Protein AF-A0A7V6L6W7-F1 (afdb_monomer_lite)

Structure (mmCIF, N/CA/C/O backbone):
data_AF-A0A7V6L6W7-F1
#
_entry.id   AF-A0A7V6L6W7-F1
#
loop_
_atom_site.group_PDB
_atom_site.id
_atom_site.type_symbol
_atom_site.label_atom_id
_atom_site.label_alt_id
_atom_site.label_comp_id
_atom_site.label_asym_id
_atom_site.label_entity_id
_atom_site.label_seq_id
_atom_site.pdbx_PDB_ins_code
_atom_site.Cartn_x
_atom_site.Cartn_y
_atom_site.Cartn_z
_atom_site.occupancy
_atom_site.B_iso_or_equiv
_atom_site.auth_seq_id
_atom_site.auth_comp_id
_atom_site.auth_asym_id
_atom_site.auth_atom_id
_atom_site.pdbx_PDB_model_num
ATOM 1 N N . MET A 1 1 ? -23.347 8.103 -2.217 1.00 61.06 1 MET A N 1
ATOM 2 C CA . MET A 1 1 ? -22.596 8.143 -0.940 1.00 61.06 1 MET A CA 1
ATOM 3 C C . MET A 1 1 ? -22.796 9.518 -0.310 1.00 61.06 1 MET A C 1
ATOM 5 O O . MET A 1 1 ? -22.779 10.493 -1.050 1.00 61.06 1 MET A O 1
ATOM 9 N N . GLY A 1 2 ? -23.038 9.621 1.002 1.00 79.44 2 GLY A N 1
ATOM 10 C CA . GLY A 1 2 ? -23.164 10.925 1.671 1.00 79.44 2 GLY A CA 1
ATOM 11 C C . GLY A 1 2 ? -21.835 11.697 1.695 1.00 79.44 2 GLY A C 1
ATOM 12 O O . GLY A 1 2 ? -20.766 11.086 1.631 1.00 79.44 2 GLY A O 1
ATOM 13 N N . ARG A 1 3 ? -21.881 13.034 1.821 1.00 85.81 3 ARG A N 1
ATOM 14 C CA . ARG A 1 3 ? -20.685 13.909 1.802 1.00 85.81 3 ARG A CA 1
ATOM 15 C C . ARG A 1 3 ? -19.636 13.504 2.844 1.00 85.81 3 ARG A C 1
ATOM 17 O O . ARG A 1 3 ? -18.446 13.467 2.535 1.00 85.81 3 ARG A O 1
ATOM 24 N N . TYR A 1 4 ? -20.062 13.176 4.067 1.00 91.94 4 TYR A N 1
ATOM 25 C CA . TYR A 1 4 ? -19.147 12.710 5.112 1.00 91.94 4 TYR A CA 1
ATOM 26 C C . TYR A 1 4 ? -18.521 11.369 4.753 1.00 91.94 4 TYR A C 1
ATOM 28 O O . TYR A 1 4 ? -17.307 11.222 4.850 1.00 91.94 4 TYR A O 1
ATOM 36 N N . THR A 1 5 ? -19.326 10.424 4.267 1.00 94.69 5 THR A N 1
ATOM 37 C CA . THR A 1 5 ? -18.854 9.098 3.863 1.00 94.69 5 THR A CA 1
ATOM 38 C C . THR A 1 5 ? -17.746 9.185 2.813 1.00 94.69 5 THR A C 1
ATOM 40 O O . THR A 1 5 ? -16.713 8.542 2.972 1.00 94.69 5 THR A O 1
ATOM 43 N N . GLN A 1 6 ? -17.898 10.050 1.805 1.00 93.00 6 GLN A N 1
ATOM 44 C CA . GLN A 1 6 ? -16.863 10.272 0.794 1.00 93.00 6 GLN A CA 1
ATOM 45 C C . GLN A 1 6 ? -15.563 10.816 1.416 1.00 93.00 6 GLN A C 1
ATOM 47 O O . GLN A 1 6 ? -14.489 10.272 1.163 1.00 93.00 6 GLN A O 1
ATOM 52 N N . LYS A 1 7 ? -15.642 11.817 2.308 1.00 93.56 7 LYS A N 1
ATOM 53 C CA . LYS A 1 7 ? -14.461 12.357 3.016 1.00 93.56 7 LYS A CA 1
ATOM 54 C C . LYS A 1 7 ? -13.789 11.315 3.925 1.00 93.56 7 LYS A C 1
ATOM 56 O O . LYS A 1 7 ? -12.570 11.338 4.074 1.00 93.56 7 LYS A O 1
ATOM 61 N N . ILE A 1 8 ? -14.556 10.427 4.565 1.00 96.12 8 ILE A N 1
ATOM 62 C CA . ILE A 1 8 ? -13.997 9.344 5.393 1.00 96.12 8 ILE A CA 1
ATOM 63 C C . ILE A 1 8 ? -13.314 8.289 4.516 1.00 96.12 8 ILE A C 1
ATOM 65 O O . ILE A 1 8 ? -12.216 7.856 4.848 1.00 96.12 8 ILE A O 1
ATOM 69 N N . SER A 1 9 ? -13.911 7.919 3.381 1.00 96.25 9 SER A N 1
ATOM 70 C CA . SER A 1 9 ? -13.376 6.871 2.497 1.00 96.25 9 SER A CA 1
ATOM 71 C C . SER A 1 9 ? -11.958 7.160 1.979 1.00 96.25 9 SER A C 1
ATOM 73 O O . SER A 1 9 ? -11.170 6.237 1.787 1.00 96.25 9 SER A O 1
ATOM 75 N N . LEU A 1 10 ? -11.595 8.439 1.828 1.00 96.00 10 LEU A N 1
ATOM 76 C CA . LEU A 1 10 ? -10.249 8.862 1.425 1.00 96.00 10 LEU A CA 1
ATOM 77 C C . LEU A 1 10 ? -9.189 8.691 2.524 1.00 96.00 10 LEU A C 1
ATOM 79 O O . LEU A 1 10 ? -8.004 8.761 2.228 1.00 96.00 10 LEU A O 1
ATOM 83 N N . ARG A 1 11 ? -9.595 8.483 3.781 1.00 95.81 11 ARG A N 1
ATOM 84 C CA . ARG A 1 11 ? -8.689 8.307 4.929 1.00 95.81 11 ARG A CA 1
ATOM 85 C C . ARG A 1 11 ? -8.533 6.860 5.373 1.00 95.81 11 ARG A C 1
ATOM 87 O O . ARG A 1 11 ? -7.584 6.539 6.078 1.00 95.81 11 ARG A O 1
ATOM 94 N N . LEU A 1 12 ? -9.476 6.004 4.998 1.00 97.75 12 LEU A N 1
ATOM 95 C CA . LEU A 1 12 ? -9.444 4.591 5.343 1.00 97.75 12 LEU A CA 1
ATOM 96 C C . LEU A 1 12 ? -8.644 3.842 4.295 1.00 97.75 12 LEU A C 1
ATOM 98 O O . LEU A 1 12 ? -8.998 3.933 3.128 1.00 97.75 12 LEU A O 1
ATOM 102 N N . ILE A 1 13 ? -7.610 3.110 4.699 1.00 98.00 13 ILE A N 1
ATOM 103 C CA . ILE A 1 13 ? -6.910 2.129 3.867 1.00 98.00 13 ILE A CA 1
ATOM 104 C C . ILE A 1 13 ? -6.559 0.925 4.763 1.00 98.00 13 ILE A C 1
ATOM 106 O O . ILE A 1 13 ? -5.803 1.085 5.726 1.00 98.00 13 ILE A O 1
ATOM 110 N N . PRO A 1 14 ? -7.083 -0.284 4.501 1.00 98.31 14 PRO A N 1
ATOM 111 C CA . PRO A 1 14 ? -7.984 -0.646 3.401 1.00 98.31 14 PRO A CA 1
ATOM 112 C C . PRO A 1 14 ? -9.392 -0.031 3.479 1.00 98.31 14 PRO A C 1
ATOM 114 O O . PRO A 1 14 ? -9.858 0.282 4.579 1.00 98.31 14 PRO A O 1
ATOM 117 N N . LEU A 1 15 ? -10.085 0.110 2.339 1.00 98.31 15 LEU A N 1
ATOM 118 C CA . LEU A 1 15 ? -11.489 0.547 2.303 1.00 98.31 15 LEU A CA 1
ATOM 119 C C . LEU A 1 15 ? -12.426 -0.552 2.833 1.00 98.31 15 LEU A C 1
ATOM 121 O O . LEU A 1 15 ? -12.460 -1.642 2.247 1.00 98.31 15 LEU A O 1
ATOM 125 N N . PRO A 1 16 ? -13.250 -0.266 3.861 1.00 98.19 16 PRO A N 1
ATOM 126 C CA . PRO A 1 16 ? -14.235 -1.224 4.340 1.00 98.19 16 PRO A CA 1
ATOM 127 C C . PRO A 1 16 ? -15.256 -1.612 3.273 1.00 98.19 16 PRO A C 1
ATOM 129 O O . PRO A 1 16 ? -15.645 -0.780 2.449 1.00 98.19 16 PRO A O 1
ATOM 132 N N . LYS A 1 17 ? -15.726 -2.861 3.324 1.00 97.50 17 LYS A N 1
ATOM 133 C CA . LYS A 1 17 ? -16.748 -3.375 2.396 1.00 97.50 17 LYS A CA 1
ATOM 134 C C . LYS A 1 17 ? -18.085 -2.647 2.523 1.00 97.50 17 LYS A C 1
ATOM 136 O O . LYS A 1 17 ? -18.688 -2.301 1.509 1.00 97.50 17 LYS A O 1
ATOM 141 N N . GLU A 1 18 ? -18.512 -2.349 3.747 1.00 96.94 18 GLU A N 1
ATOM 142 C CA . GLU A 1 18 ? -19.666 -1.494 4.015 1.00 96.94 18 GLU A CA 1
ATOM 143 C C . GLU A 1 18 ? -19.240 -0.289 4.850 1.00 96.94 18 GLU A C 1
ATOM 145 O O . GLU A 1 18 ? -18.625 -0.427 5.907 1.00 96.94 18 GLU A O 1
ATOM 150 N N . LEU A 1 19 ? -19.576 0.912 4.379 1.00 97.00 19 LEU A N 1
ATOM 151 C CA . LEU A 1 19 ? -19.228 2.159 5.049 1.00 97.00 19 LEU A CA 1
ATOM 152 C C . LEU A 1 19 ? -20.329 3.196 4.852 1.00 97.00 19 LEU A C 1
ATOM 154 O O . LEU A 1 19 ? -20.631 3.609 3.732 1.00 97.00 19 LEU A O 1
ATOM 158 N N . SER A 1 20 ? -20.848 3.707 5.962 1.00 96.81 20 SER A N 1
ATOM 159 C CA . SER A 1 20 ? -21.596 4.959 5.981 1.00 96.81 20 SER A CA 1
ATOM 160 C C . SER A 1 20 ? -21.194 5.820 7.173 1.00 96.81 20 SER A C 1
ATOM 162 O O . SER A 1 20 ? -20.646 5.350 8.172 1.00 96.81 20 SER A O 1
ATOM 164 N N . CYS A 1 21 ? -21.410 7.123 7.028 1.00 95.56 21 CYS A N 1
ATOM 165 C CA . CYS A 1 21 ? -21.127 8.105 8.061 1.00 95.56 21 CYS A CA 1
ATOM 166 C C . CYS A 1 21 ? -22.182 9.199 7.976 1.00 95.56 21 CYS A C 1
ATOM 168 O O . CYS A 1 21 ? -22.306 9.845 6.930 1.00 95.56 21 CYS A O 1
ATOM 170 N N . ASN A 1 22 ? -22.921 9.375 9.069 1.00 88.56 22 ASN A N 1
ATOM 171 C CA . ASN A 1 22 ? -24.065 10.282 9.115 1.00 88.56 22 ASN A CA 1
ATOM 172 C C . ASN A 1 22 ? -23.696 11.654 9.686 1.00 88.56 22 ASN A C 1
ATOM 174 O O . ASN A 1 22 ? -24.262 12.654 9.258 1.00 88.56 22 ASN A O 1
ATOM 178 N N . ASP A 1 23 ? -22.741 11.703 10.616 1.00 93.62 23 ASP A N 1
ATOM 179 C CA . ASP A 1 23 ? -22.337 12.930 11.306 1.00 93.62 23 ASP A CA 1
ATOM 180 C C . ASP A 1 23 ? -20.890 12.828 11.828 1.00 93.62 23 ASP A C 1
ATOM 182 O O . ASP A 1 23 ? -20.288 11.750 11.819 1.00 93.62 23 ASP A O 1
ATOM 186 N N . ILE A 1 24 ? -20.324 13.945 12.287 1.00 95.00 24 ILE A N 1
ATOM 187 C CA . ILE A 1 24 ? -18.993 14.045 12.891 1.00 95.00 24 ILE A CA 1
ATOM 188 C C . ILE A 1 24 ? -19.096 14.772 14.233 1.00 95.00 24 ILE A C 1
ATOM 190 O O . ILE A 1 24 ? -19.501 15.931 14.303 1.00 95.00 24 ILE A O 1
ATOM 194 N N . LYS A 1 25 ? -18.632 14.124 15.303 1.00 95.12 25 LYS A N 1
ATOM 195 C CA . LYS A 1 25 ? -18.556 14.712 16.639 1.00 95.12 25 LYS A CA 1
ATOM 196 C C . LYS A 1 25 ? -17.181 15.326 16.892 1.00 95.12 25 LYS A C 1
ATOM 198 O O . LYS A 1 25 ? -16.164 14.659 16.725 1.00 95.12 25 LYS A O 1
ATOM 203 N N . LYS A 1 26 ? -17.152 16.579 17.350 1.00 95.94 26 LYS A N 1
ATOM 204 C CA . LYS A 1 26 ? -15.933 17.230 17.849 1.00 95.94 26 LYS A CA 1
ATOM 205 C C . LYS A 1 26 ? -15.738 16.930 19.331 1.00 95.94 26 LYS A C 1
ATOM 207 O O . LYS A 1 26 ? -16.655 17.182 20.110 1.00 95.94 26 LYS A O 1
ATOM 212 N N . VAL A 1 27 ? -14.572 16.410 19.709 1.00 95.44 27 VAL A N 1
ATOM 213 C CA . VAL A 1 27 ? -14.253 16.038 21.099 1.00 95.44 27 VAL A CA 1
ATOM 214 C C . VAL A 1 27 ? -12.803 16.388 21.429 1.00 95.44 27 VAL A C 1
ATOM 216 O O . VAL A 1 27 ? -11.918 16.212 20.594 1.00 95.44 27 VAL A O 1
ATOM 219 N N . ALA A 1 28 ? -12.546 16.892 22.635 1.00 94.12 28 ALA A N 1
ATOM 220 C CA . ALA A 1 28 ? -11.193 17.208 23.080 1.00 94.12 28 ALA A CA 1
ATOM 221 C C . ALA A 1 28 ? -10.409 15.940 23.458 1.00 94.12 28 ALA A C 1
ATOM 223 O O . ALA A 1 28 ? -10.980 14.905 23.810 1.00 94.12 28 ALA A O 1
ATOM 224 N N . PHE A 1 29 ? -9.079 16.030 23.429 1.00 90.81 29 PHE A N 1
ATOM 225 C CA . PHE A 1 29 ? -8.237 15.009 24.053 1.00 90.81 29 PHE A CA 1
ATOM 226 C C . PHE A 1 29 ? -8.548 14.906 25.551 1.00 90.81 29 PHE A C 1
ATOM 228 O O . PHE A 1 29 ? -8.768 15.926 26.200 1.00 90.81 29 PHE A O 1
ATOM 235 N N . ASN A 1 30 ? -8.567 13.684 26.092 1.00 91.25 30 ASN A N 1
ATOM 236 C CA . ASN A 1 30 ? -9.002 13.391 27.465 1.00 91.25 30 ASN A CA 1
ATOM 237 C C . ASN A 1 30 ? -10.464 13.766 27.794 1.00 91.25 30 ASN A C 1
ATOM 239 O O . ASN A 1 30 ? -10.842 13.719 28.959 1.00 91.25 30 ASN A O 1
ATOM 243 N N . ASP A 1 31 ? -11.317 14.055 26.809 1.00 95.12 31 ASP A N 1
ATOM 244 C CA . ASP A 1 31 ? -12.773 14.197 27.004 1.00 95.12 31 ASP A CA 1
ATOM 245 C C . ASP A 1 31 ? -13.550 12.990 26.439 1.00 95.12 31 ASP A C 1
ATOM 247 O O . ASP A 1 31 ? -14.717 13.056 26.054 1.00 95.12 31 ASP A O 1
ATOM 251 N N . ILE A 1 32 ? -12.868 11.845 26.366 1.00 96.25 32 ILE A N 1
ATOM 252 C CA . ILE A 1 32 ? -13.395 10.586 25.843 1.00 96.25 32 ILE A CA 1
ATOM 253 C C . ILE A 1 32 ? -13.272 9.527 26.927 1.00 96.25 32 ILE A C 1
ATOM 255 O O . ILE A 1 32 ? -12.219 9.379 27.549 1.00 96.25 32 ILE A O 1
ATOM 259 N N . ARG A 1 33 ? -14.345 8.768 27.130 1.00 97.25 33 ARG A N 1
ATOM 260 C CA . ARG A 1 33 ? -14.361 7.576 27.972 1.00 97.25 33 ARG A CA 1
ATOM 261 C C . ARG A 1 33 ? -14.253 6.328 27.103 1.00 97.25 33 ARG A C 1
ATOM 263 O O . ARG A 1 33 ? -15.041 6.153 26.172 1.00 97.25 33 ARG A O 1
ATOM 270 N N . ILE A 1 34 ? -13.298 5.459 27.422 1.00 97.06 34 ILE A N 1
ATOM 271 C CA . ILE A 1 34 ? -13.113 4.175 26.741 1.00 97.06 34 ILE A CA 1
ATOM 272 C C . ILE A 1 34 ? -13.586 3.051 27.660 1.00 97.06 34 ILE A C 1
ATOM 274 O O . ILE A 1 34 ? -12.943 2.757 28.670 1.00 97.06 34 ILE A O 1
ATOM 278 N N . ASP A 1 35 ? -14.688 2.402 27.288 1.00 95.44 35 ASP A N 1
ATOM 279 C CA . ASP A 1 35 ? -15.222 1.237 27.997 1.00 95.44 35 ASP A CA 1
ATOM 280 C C . ASP A 1 35 ? -14.903 -0.046 27.217 1.00 95.44 35 ASP A C 1
ATOM 282 O O . ASP A 1 35 ? -15.038 -0.100 25.993 1.00 95.44 35 ASP A O 1
ATOM 286 N N . VAL A 1 36 ? -14.487 -1.096 27.926 1.00 93.94 36 VAL A N 1
ATOM 287 C CA . VAL A 1 36 ? -14.223 -2.416 27.340 1.00 93.94 36 VAL A CA 1
ATOM 288 C C . VAL A 1 36 ? -15.062 -3.442 28.084 1.00 93.94 36 VAL A C 1
ATOM 290 O O . VAL A 1 36 ? -14.841 -3.689 29.266 1.00 93.94 36 VAL A O 1
ATOM 293 N N . ILE A 1 37 ? -16.036 -4.003 27.378 1.00 91.38 37 ILE A N 1
ATOM 294 C CA . ILE A 1 37 ? -16.965 -5.037 27.829 1.00 91.38 37 ILE A CA 1
ATOM 295 C C . ILE A 1 37 ? -16.781 -6.216 26.871 1.00 91.38 37 ILE A C 1
ATOM 297 O O . ILE A 1 37 ? -17.596 -6.449 25.983 1.00 91.38 37 ILE A O 1
ATOM 301 N N . TYR A 1 38 ? -15.615 -6.849 26.971 1.00 87.88 38 TYR A N 1
ATOM 302 C CA . TYR A 1 38 ? -15.186 -7.946 26.107 1.00 87.88 38 TYR A CA 1
ATOM 303 C C . TYR A 1 38 ? -14.121 -8.768 26.858 1.00 87.88 38 TYR A C 1
ATOM 305 O O . TYR A 1 38 ? -13.320 -8.162 27.584 1.00 87.88 38 TYR A O 1
ATOM 313 N N . PRO A 1 39 ? -14.074 -10.108 26.722 1.00 85.25 39 PRO A N 1
ATOM 314 C CA . PRO A 1 39 ? -13.081 -10.946 27.398 1.00 85.25 39 PRO A CA 1
ATOM 315 C C . PRO A 1 39 ? -11.632 -10.514 27.125 1.00 85.25 39 PRO A C 1
ATOM 317 O O . PRO A 1 39 ? -11.215 -10.407 25.973 1.00 85.25 39 PRO A O 1
ATOM 320 N N . GLU A 1 40 ? -10.846 -10.273 28.180 1.00 86.69 40 GLU A N 1
ATOM 321 C CA . GLU A 1 40 ? -9.467 -9.798 28.025 1.00 86.69 40 GLU A CA 1
ATOM 322 C C . GLU A 1 40 ? -8.497 -10.872 27.516 1.00 86.69 40 GLU A C 1
ATOM 324 O O . GLU A 1 40 ? -8.311 -11.920 28.132 1.00 86.69 40 GLU A O 1
ATOM 329 N N . ASP A 1 41 ? -7.758 -10.525 26.461 1.00 92.31 41 ASP A N 1
ATOM 330 C CA . ASP A 1 41 ? -6.538 -11.199 26.023 1.00 92.31 41 ASP A CA 1
ATOM 331 C C . ASP A 1 41 ? -5.421 -10.175 25.715 1.00 92.31 41 ASP A C 1
ATOM 333 O O . ASP A 1 41 ? -5.580 -8.961 25.896 1.00 92.31 41 ASP A O 1
ATOM 337 N N . ALA A 1 42 ? -4.247 -10.651 25.286 1.00 91.00 42 ALA A N 1
ATOM 338 C CA . ALA A 1 42 ? -3.109 -9.779 24.983 1.00 91.00 42 ALA A CA 1
ATOM 339 C C . ALA A 1 42 ? -3.404 -8.773 23.853 1.00 91.00 42 ALA A C 1
ATOM 341 O O . ALA A 1 42 ? -2.985 -7.613 23.932 1.00 91.00 42 ALA A O 1
ATOM 342 N N . LEU A 1 43 ? -4.151 -9.195 22.831 1.00 93.81 43 LEU A N 1
ATOM 343 C CA . LEU A 1 43 ? -4.460 -8.374 21.669 1.00 93.81 43 LEU A CA 1
ATOM 344 C C . LEU A 1 43 ? -5.514 -7.315 22.005 1.00 93.81 43 LEU A C 1
ATOM 346 O O . LEU A 1 43 ? -5.358 -6.154 21.627 1.00 93.81 43 LEU A O 1
ATOM 350 N N . LEU A 1 44 ? -6.532 -7.664 22.794 1.00 95.12 44 LEU A N 1
ATOM 351 C CA . LEU A 1 44 ? -7.524 -6.717 23.293 1.00 95.12 44 LEU A CA 1
ATOM 352 C C . LEU A 1 44 ? -6.884 -5.655 24.194 1.00 95.12 44 LEU A C 1
ATOM 354 O O . LEU A 1 44 ? -7.173 -4.465 24.043 1.00 95.12 44 LEU A O 1
ATOM 358 N N . ARG A 1 45 ? -5.959 -6.046 25.084 1.00 95.62 45 ARG A N 1
ATOM 359 C CA . ARG A 1 45 ? -5.175 -5.079 25.874 1.00 95.62 45 ARG A CA 1
ATOM 360 C C . ARG A 1 45 ? -4.400 -4.122 24.975 1.00 95.62 45 ARG A C 1
ATOM 362 O O . ARG A 1 45 ? -4.330 -2.926 25.259 1.00 95.62 45 ARG A O 1
ATOM 369 N N . SER A 1 46 ? -3.837 -4.618 23.875 1.00 96.00 46 SER A N 1
ATOM 370 C CA . SER A 1 46 ? -3.180 -3.779 22.871 1.00 96.00 46 SER A CA 1
ATOM 371 C C . SER A 1 46 ? -4.160 -2.823 22.179 1.00 96.00 46 SER A C 1
ATOM 373 O O . SER A 1 46 ? -3.891 -1.623 22.103 1.00 96.00 46 SER A O 1
ATOM 375 N N . ALA A 1 47 ? -5.336 -3.307 21.770 1.00 97.38 47 ALA A N 1
ATOM 376 C CA . ALA A 1 47 ? -6.377 -2.495 21.141 1.00 97.38 47 ALA A CA 1
ATOM 377 C C . ALA A 1 47 ? -6.838 -1.351 22.064 1.00 97.38 47 ALA A C 1
ATOM 379 O O . ALA A 1 47 ? -6.874 -0.188 21.656 1.00 97.38 47 ALA A O 1
ATOM 380 N N . LYS A 1 48 ? -7.081 -1.657 23.347 1.00 97.06 48 LYS A N 1
ATOM 381 C CA . LYS A 1 48 ? -7.388 -0.662 24.384 1.00 97.06 48 LYS A CA 1
ATOM 382 C C . LYS A 1 48 ? -6.259 0.355 24.545 1.00 97.06 48 LYS A C 1
ATOM 384 O O . LYS A 1 48 ? -6.527 1.553 24.552 1.00 97.06 48 LYS A O 1
ATOM 389 N N . ARG A 1 49 ? -4.999 -0.093 24.641 1.00 96.62 49 ARG A N 1
ATOM 390 C CA . ARG A 1 49 ? -3.832 0.805 24.749 1.00 96.62 49 ARG A CA 1
ATOM 391 C C . ARG A 1 49 ? -3.741 1.771 23.569 1.00 96.62 49 ARG A C 1
ATOM 393 O O . ARG A 1 49 ? -3.474 2.944 23.798 1.00 96.62 49 ARG A O 1
ATOM 400 N N . LYS A 1 50 ? -4.004 1.317 22.338 1.00 97.19 50 LYS A N 1
ATOM 401 C CA . LYS A 1 50 ? -4.010 2.188 21.149 1.00 97.19 50 LYS A CA 1
ATOM 402 C C . LYS A 1 50 ? -5.089 3.268 21.240 1.00 97.19 50 LYS A C 1
ATOM 404 O O . LYS A 1 50 ? -4.781 4.434 21.018 1.00 97.19 50 LYS A O 1
ATOM 409 N N . LEU A 1 51 ? -6.315 2.908 21.630 1.00 97.69 51 LEU A N 1
ATOM 410 C CA . LEU A 1 51 ? -7.387 3.888 21.839 1.00 97.69 51 LEU A CA 1
ATOM 411 C C . LEU A 1 51 ? -7.019 4.902 22.930 1.00 97.69 51 LEU A C 1
ATOM 413 O O . LEU A 1 51 ? -7.104 6.102 22.692 1.00 97.69 51 LEU A O 1
ATOM 417 N N . VAL A 1 52 ? -6.563 4.431 24.095 1.00 97.19 52 VAL A N 1
ATOM 418 C CA . VAL A 1 52 ? -6.195 5.296 25.230 1.00 97.19 52 VAL A CA 1
ATOM 419 C C . VAL A 1 52 ? -5.030 6.216 24.869 1.00 97.19 52 VAL A C 1
ATOM 421 O O . VAL A 1 52 ? -5.066 7.400 25.181 1.00 97.19 52 VAL A O 1
ATOM 424 N N . SER A 1 53 ? -4.009 5.701 24.182 1.00 96.19 53 SER A N 1
ATOM 425 C CA . SER A 1 53 ? -2.864 6.504 23.749 1.00 96.19 53 SER A CA 1
ATOM 426 C C . SER A 1 53 ? -3.251 7.569 22.726 1.00 96.19 53 SER A C 1
ATOM 428 O O . SER A 1 53 ? -2.618 8.620 22.689 1.00 96.19 53 SER A O 1
ATOM 430 N N . PHE A 1 54 ? -4.246 7.300 21.877 1.00 96.25 54 PHE A N 1
ATOM 431 C CA . PHE A 1 54 ? -4.658 8.224 20.826 1.00 96.25 54 PHE A CA 1
ATOM 432 C C . PHE A 1 54 ? -5.634 9.285 21.342 1.00 96.25 54 PHE A C 1
ATOM 434 O O . PHE A 1 54 ? -5.435 10.469 21.097 1.00 96.25 54 PHE A O 1
ATOM 441 N N . PHE A 1 55 ? -6.667 8.877 22.080 1.00 96.00 55 PHE A N 1
ATOM 442 C CA . PHE A 1 55 ? -7.765 9.746 22.517 1.00 96.00 55 PHE A CA 1
ATOM 443 C C . PHE A 1 55 ? -7.598 10.309 23.933 1.00 96.00 55 PHE A C 1
ATOM 445 O O . PHE A 1 55 ? -8.259 11.290 24.290 1.00 96.00 55 PHE A O 1
ATOM 452 N N . GLY A 1 56 ? -6.737 9.694 24.744 1.00 94.56 56 GLY A N 1
ATOM 453 C CA . GLY A 1 56 ? -6.795 9.832 26.192 1.00 94.56 56 GLY A CA 1
ATOM 454 C C . GLY A 1 56 ? -7.873 8.932 26.802 1.00 94.56 56 GLY A C 1
ATOM 455 O O . GLY A 1 56 ? -8.489 8.118 26.110 1.00 94.56 56 GLY A O 1
ATOM 456 N N . ASN A 1 57 ? -8.105 9.055 28.109 1.00 94.69 57 ASN A N 1
ATOM 457 C CA . ASN A 1 57 ? -9.205 8.355 28.778 1.00 94.69 57 ASN A CA 1
ATOM 458 C C . ASN A 1 57 ? -9.649 9.101 30.040 1.00 94.69 57 ASN A C 1
ATOM 460 O O . ASN A 1 57 ? -8.868 9.250 30.978 1.00 94.69 57 ASN A O 1
ATOM 464 N N . SER A 1 58 ? -10.910 9.526 30.080 1.00 94.38 58 SER A N 1
ATOM 465 C CA . SER A 1 58 ? -11.514 10.216 31.220 1.00 94.38 58 SER A CA 1
ATOM 466 C C . SER A 1 58 ? -12.735 9.472 31.739 1.00 94.38 58 SER A C 1
ATOM 468 O O . SER A 1 58 ? -13.587 9.020 30.975 1.00 94.38 58 SER A O 1
ATOM 470 N N . LEU A 1 59 ? -12.843 9.390 33.067 1.00 90.00 59 LEU A N 1
ATOM 471 C CA . LEU A 1 59 ? -13.971 8.754 33.750 1.00 90.00 59 LEU A CA 1
ATOM 472 C C . LEU A 1 59 ? -15.313 9.432 33.417 1.00 90.00 59 LEU A C 1
ATOM 474 O O . LEU A 1 59 ? -16.345 8.760 33.345 1.00 90.00 59 LEU A O 1
ATOM 478 N N . TYR A 1 60 ? -15.273 10.747 33.182 1.00 91.06 60 TYR A N 1
ATOM 479 C CA . TYR A 1 60 ? -16.431 11.604 32.917 1.00 91.06 60 TYR A CA 1
ATOM 480 C C . TYR A 1 60 ? -16.390 12.236 31.518 1.00 91.06 60 TYR A C 1
ATOM 482 O O . TYR A 1 60 ? -16.972 13.297 31.317 1.00 91.06 60 TYR A O 1
ATOM 490 N N . GLY A 1 61 ? -15.692 11.607 30.563 1.00 91.19 61 GLY A N 1
ATOM 491 C CA . GLY A 1 61 ? -15.606 12.113 29.191 1.00 91.19 61 GLY A CA 1
ATOM 492 C C . GLY A 1 61 ? -16.986 12.313 28.554 1.00 91.19 61 GLY A C 1
ATOM 493 O O . GLY A 1 61 ? -17.878 11.469 28.704 1.00 91.19 61 GLY A O 1
ATOM 494 N N . SER A 1 62 ? -17.156 13.423 27.836 1.00 93.19 62 SER A N 1
ATOM 495 C CA . SER A 1 62 ? -18.411 13.804 27.178 1.00 93.19 62 SER A CA 1
ATOM 496 C C . SER A 1 62 ? -18.809 12.867 26.032 1.00 93.19 62 SER A C 1
ATOM 498 O O . SER A 1 62 ? -19.985 12.799 25.662 1.00 93.19 62 SER A O 1
ATOM 500 N N . PHE A 1 63 ? -17.852 12.110 25.488 1.00 96.69 63 PHE A N 1
ATOM 501 C CA . PHE A 1 63 ? -18.069 11.123 24.434 1.00 96.69 63 PHE A CA 1
ATOM 502 C C . PHE A 1 63 ? -17.561 9.737 24.839 1.00 96.69 63 PHE A C 1
ATOM 504 O O . PHE A 1 63 ? -16.597 9.618 25.595 1.00 96.69 63 PHE A O 1
ATOM 511 N N . ARG A 1 64 ? -18.184 8.669 24.321 1.00 97.44 64 ARG A N 1
ATOM 512 C CA . ARG A 1 64 ? -17.796 7.288 24.648 1.00 97.44 64 ARG A CA 1
ATOM 513 C C . ARG A 1 64 ? -17.389 6.495 23.415 1.00 97.44 64 ARG A C 1
ATOM 515 O O . ARG A 1 64 ? -18.058 6.538 22.381 1.00 97.44 64 ARG A O 1
ATOM 522 N N . ILE A 1 65 ? -16.324 5.718 23.574 1.00 98.00 65 ILE A N 1
ATOM 523 C CA . ILE A 1 65 ? -15.919 4.657 22.654 1.00 98.00 65 ILE A CA 1
ATOM 524 C C . ILE A 1 65 ? -15.995 3.347 23.435 1.00 98.00 65 ILE A C 1
ATOM 526 O O . ILE A 1 65 ? -15.385 3.214 24.494 1.00 98.00 65 ILE A O 1
ATOM 530 N N . ARG A 1 66 ? -16.766 2.387 22.931 1.00 97.88 66 ARG A N 1
ATOM 531 C CA . ARG A 1 66 ? -17.043 1.124 23.611 1.00 97.88 66 ARG A CA 1
ATOM 532 C C . ARG A 1 66 ? -16.582 -0.043 22.755 1.00 97.88 66 ARG A C 1
ATOM 534 O O . ARG A 1 66 ? -16.942 -0.132 21.584 1.00 97.88 66 ARG A O 1
ATOM 541 N N . ILE A 1 67 ? -15.816 -0.948 23.348 1.00 97.69 67 ILE A N 1
ATOM 542 C CA . ILE A 1 67 ? -15.605 -2.291 22.810 1.00 97.69 67 ILE A CA 1
ATOM 543 C C . ILE A 1 67 ? -16.604 -3.201 23.516 1.00 97.69 67 ILE A C 1
ATOM 545 O O . ILE A 1 67 ? -16.593 -3.254 24.744 1.00 97.69 67 ILE A O 1
ATOM 549 N N . VAL A 1 68 ? -17.479 -3.864 22.763 1.00 95.62 68 VAL A N 1
ATOM 550 C CA . VAL A 1 68 ? -18.599 -4.635 23.321 1.00 95.62 68 VAL A CA 1
ATOM 551 C C . VAL A 1 68 ? -18.721 -6.007 22.674 1.00 95.62 68 VAL A C 1
ATOM 553 O O . VAL A 1 68 ? -18.457 -6.168 21.476 1.00 95.62 68 VAL A O 1
ATOM 556 N N . ASP A 1 69 ? -19.174 -6.984 23.454 1.00 92.69 69 ASP A N 1
ATOM 557 C CA . ASP A 1 69 ? -19.565 -8.293 22.938 1.00 92.69 69 ASP A CA 1
ATOM 558 C C . ASP A 1 69 ? -20.644 -8.168 21.843 1.00 92.69 69 ASP A C 1
ATOM 560 O O . ASP A 1 69 ? -21.508 -7.280 21.903 1.00 92.69 69 ASP A O 1
ATOM 564 N N . PRO A 1 70 ? -20.601 -9.027 20.810 1.00 90.06 70 PRO A N 1
ATOM 565 C CA . PRO A 1 70 ? -21.561 -8.969 19.720 1.00 90.06 70 PRO A CA 1
ATOM 566 C C . PRO A 1 70 ? -22.955 -9.353 20.211 1.00 90.06 70 PRO A C 1
ATOM 568 O O . PRO A 1 70 ? -23.176 -10.447 20.726 1.00 90.06 70 PRO A O 1
ATOM 571 N N . MET A 1 71 ? -23.924 -8.462 19.986 1.00 90.06 71 MET A N 1
ATOM 572 C CA . MET A 1 71 ? -25.345 -8.786 20.147 1.00 90.06 71 MET A CA 1
ATOM 573 C C . MET A 1 71 ? -25.745 -9.940 19.209 1.00 90.06 71 MET A C 1
ATOM 575 O O . MET A 1 71 ? -25.106 -10.088 18.160 1.00 90.06 71 MET A O 1
ATOM 579 N N . PRO A 1 72 ? -26.803 -10.719 19.510 1.00 92.31 72 PRO A N 1
ATOM 580 C CA . PRO A 1 72 ? -27.206 -11.880 18.708 1.00 92.31 72 PRO A CA 1
ATOM 581 C C . PRO A 1 72 ? -27.327 -11.603 17.203 1.00 92.31 72 PRO A C 1
ATOM 583 O O . PRO A 1 72 ? -26.882 -12.404 16.384 1.00 92.31 72 PRO A O 1
ATOM 586 N N . GLU A 1 73 ? -27.843 -10.436 16.817 1.00 90.12 73 GLU A N 1
ATOM 587 C CA . GLU A 1 73 ? -27.971 -10.033 15.414 1.00 90.12 73 GLU A CA 1
ATOM 588 C C . GLU A 1 73 ? -26.601 -9.776 14.772 1.00 90.12 73 GLU A C 1
ATOM 590 O O . GLU A 1 73 ? -26.360 -10.149 13.627 1.00 90.12 73 GLU A O 1
ATOM 595 N N . THR A 1 74 ? -25.675 -9.170 15.523 1.00 90.88 74 THR A N 1
ATOM 596 C CA . THR A 1 74 ? -24.294 -8.937 15.065 1.00 90.88 74 THR A CA 1
ATOM 597 C C . THR A 1 74 ? -23.547 -10.255 14.924 1.00 90.88 74 THR A C 1
ATOM 599 O O . THR A 1 74 ? -22.859 -10.456 13.928 1.00 90.88 74 THR A O 1
ATOM 602 N N . LEU A 1 75 ? -23.714 -11.163 15.888 1.00 92.44 75 LEU A N 1
ATOM 603 C CA . LEU A 1 75 ? -23.140 -12.505 15.859 1.00 92.44 75 LEU A CA 1
ATOM 604 C C . LEU A 1 75 ? -23.612 -13.271 14.616 1.00 92.44 75 LEU A C 1
ATOM 606 O O . LEU A 1 75 ? -22.797 -13.852 13.898 1.00 92.44 75 LEU A O 1
ATOM 610 N N . ASN A 1 76 ? -24.918 -13.223 14.335 1.00 92.25 76 ASN A N 1
ATOM 611 C CA . ASN A 1 76 ? -25.501 -13.881 13.174 1.00 92.25 76 ASN A CA 1
ATOM 612 C C . ASN A 1 76 ? -24.922 -13.323 11.867 1.00 92.25 76 ASN A C 1
ATOM 614 O O . ASN A 1 76 ? -24.512 -14.091 11.012 1.00 92.25 76 ASN A O 1
ATOM 618 N N . VAL A 1 77 ? -24.791 -12.002 11.721 1.00 95.25 77 VAL A N 1
ATOM 619 C CA . VAL A 1 77 ? -24.206 -11.419 10.500 1.00 95.25 77 VAL A CA 1
ATOM 620 C C . VAL A 1 77 ? -22.716 -11.757 10.363 1.00 95.25 77 VAL A C 1
ATOM 622 O O . VAL A 1 77 ? -22.300 -12.291 9.338 1.00 95.25 77 VAL A O 1
ATOM 625 N N . LEU A 1 78 ? -21.907 -11.487 11.395 1.00 96.44 78 LEU A N 1
ATOM 626 C CA . LEU A 1 78 ? -20.449 -11.637 11.310 1.00 96.44 78 LEU A CA 1
ATOM 627 C C . LEU A 1 78 ? -20.007 -13.091 11.098 1.00 96.44 78 LEU A C 1
ATOM 629 O O . LEU A 1 78 ? -19.012 -13.326 10.417 1.00 96.44 78 LEU A O 1
ATOM 633 N N . SER A 1 79 ? -20.733 -14.065 11.656 1.00 95.38 79 SER A N 1
ATOM 634 C CA . SER A 1 79 ? -20.403 -15.494 11.524 1.00 95.38 79 SER A CA 1
ATOM 635 C C . SER A 1 79 ? -20.522 -16.033 10.097 1.00 95.38 79 SER A C 1
ATOM 637 O O . SER A 1 79 ? -19.857 -17.017 9.778 1.00 95.38 79 SER A O 1
ATOM 639 N N . HIS A 1 80 ? -21.302 -15.374 9.235 1.00 95.75 80 HIS A N 1
ATOM 640 C CA . HIS A 1 80 ? -21.484 -15.767 7.835 1.00 95.75 80 HIS A CA 1
ATOM 641 C C . HIS A 1 80 ? -20.484 -15.109 6.876 1.00 95.75 80 HIS A C 1
ATOM 643 O O . HIS A 1 80 ? -20.442 -15.471 5.699 1.00 95.75 80 HIS A O 1
ATOM 649 N N . PHE A 1 81 ? -19.676 -14.151 7.339 1.00 96.25 81 PHE A N 1
ATOM 650 C CA . PHE A 1 81 ? -18.652 -13.550 6.492 1.00 96.25 81 PHE A CA 1
ATOM 651 C C . PHE A 1 81 ? -17.457 -14.493 6.281 1.00 96.25 81 PHE A C 1
ATOM 653 O O . PHE A 1 81 ? -17.078 -15.237 7.190 1.00 96.25 81 PHE A O 1
ATOM 660 N N . PRO A 1 82 ? -16.809 -14.451 5.102 1.00 94.19 82 PRO A N 1
ATOM 661 C CA . PRO A 1 82 ? -15.482 -15.027 4.923 1.00 94.19 82 PRO A CA 1
ATOM 662 C C . PRO A 1 82 ? -14.511 -14.490 5.976 1.00 94.19 82 PRO A C 1
ATOM 664 O O . PRO A 1 82 ? -14.564 -13.312 6.328 1.00 94.19 82 PRO A O 1
ATOM 667 N N . ASN A 1 83 ? -13.603 -15.344 6.461 1.00 96.69 83 ASN A N 1
ATOM 668 C CA . ASN A 1 83 ? -12.586 -14.954 7.446 1.00 96.69 83 ASN A CA 1
ATOM 669 C C . ASN A 1 83 ? -13.194 -14.245 8.673 1.00 96.69 83 ASN A C 1
ATOM 671 O O . ASN A 1 83 ? -12.685 -13.223 9.141 1.00 96.69 83 ASN A O 1
ATOM 675 N N . SER A 1 84 ? -14.317 -14.778 9.166 1.00 97.31 84 SER A N 1
ATOM 676 C CA . SER A 1 84 ? -15.156 -14.179 10.212 1.00 97.31 84 SER A CA 1
ATOM 677 C C . SER A 1 84 ? -14.427 -13.928 11.533 1.00 97.31 84 SER A C 1
ATOM 679 O O . SER A 1 84 ? -14.820 -13.045 12.295 1.00 97.31 84 SER A O 1
ATOM 681 N N . ASP A 1 85 ? -13.313 -14.621 11.786 1.00 96.56 85 ASP A N 1
ATOM 682 C CA . ASP A 1 85 ? -12.443 -14.346 12.930 1.00 96.56 85 ASP A CA 1
ATOM 683 C C . ASP A 1 85 ? -11.820 -12.940 12.876 1.00 96.56 85 ASP A C 1
ATOM 685 O O . ASP A 1 85 ? -11.473 -12.379 13.914 1.00 96.56 85 ASP A O 1
ATOM 689 N N . GLN A 1 86 ? -11.704 -12.347 11.688 1.00 98.06 86 GLN A N 1
ATOM 690 C CA . GLN A 1 86 ? -11.138 -11.016 11.450 1.00 98.06 86 GLN A CA 1
ATOM 691 C C . GLN A 1 86 ? -12.196 -9.943 11.182 1.00 98.06 86 GLN A C 1
ATOM 693 O O . GLN A 1 86 ? -11.845 -8.760 11.086 1.00 98.06 86 GLN A O 1
ATOM 698 N N . ALA A 1 87 ? -13.460 -10.350 11.057 1.00 98.50 87 ALA A N 1
ATOM 699 C CA . ALA A 1 87 ? -14.573 -9.473 10.757 1.00 98.50 87 ALA A CA 1
ATOM 700 C C . ALA A 1 87 ? -14.946 -8.602 11.959 1.00 98.50 87 ALA A C 1
ATOM 702 O O . ALA A 1 87 ? -14.817 -9.012 13.117 1.00 98.50 87 ALA A O 1
ATOM 703 N N . TYR A 1 88 ? -15.430 -7.394 11.688 1.00 98.62 88 TYR A N 1
ATOM 704 C CA . TYR A 1 88 ? -15.845 -6.464 12.730 1.00 98.62 88 TYR A CA 1
ATOM 705 C C . TYR A 1 88 ? -17.021 -5.601 12.295 1.00 98.62 88 TYR A C 1
ATOM 707 O O . TYR A 1 88 ? -17.295 -5.405 11.109 1.00 98.62 88 TYR A O 1
ATOM 715 N N . ARG A 1 89 ? -17.700 -5.059 13.303 1.00 98.31 89 ARG A N 1
ATOM 716 C CA . ARG A 1 89 ? -18.761 -4.075 13.160 1.00 98.31 89 ARG A CA 1
ATOM 717 C C . ARG A 1 89 ? -18.387 -2.808 13.918 1.00 98.31 89 ARG A C 1
ATOM 719 O O . ARG A 1 89 ? -17.967 -2.882 15.074 1.00 98.31 89 ARG A O 1
ATOM 726 N N . ILE A 1 90 ? -18.602 -1.655 13.290 1.00 98.38 90 ILE A N 1
ATOM 727 C CA . ILE A 1 90 ? -18.638 -0.356 13.972 1.00 98.38 90 ILE A CA 1
ATOM 728 C C . ILE A 1 90 ? -20.031 0.229 13.793 1.00 98.38 90 ILE A C 1
ATOM 730 O O . ILE A 1 90 ? -20.573 0.192 12.692 1.00 98.38 90 ILE A O 1
ATOM 734 N N . TRP A 1 91 ? -20.632 0.758 14.852 1.00 97.19 91 TRP A N 1
ATOM 735 C CA . TRP A 1 91 ? -21.884 1.509 14.743 1.00 97.19 91 TRP A CA 1
ATOM 736 C C . TRP A 1 91 ? -21.947 2.628 15.772 1.00 97.19 91 TRP A C 1
ATOM 738 O O . TRP A 1 91 ? -21.245 2.592 16.789 1.00 97.19 91 TRP A O 1
ATOM 748 N N . SER A 1 92 ? -22.834 3.594 15.527 1.00 95.56 92 SER A N 1
ATOM 749 C CA . SER A 1 92 ? -23.106 4.665 16.474 1.00 95.56 92 SER A CA 1
ATOM 750 C C . SER A 1 92 ? -24.556 4.711 16.939 1.00 95.56 92 SER A C 1
ATOM 752 O O . SER A 1 92 ? -25.486 4.600 16.149 1.00 95.56 92 SER A O 1
ATOM 754 N N . ASP A 1 93 ? -24.722 4.914 18.240 1.00 92.88 93 ASP A N 1
ATOM 755 C CA . ASP A 1 93 ? -25.976 5.179 18.956 1.00 92.88 93 ASP A CA 1
ATOM 756 C C . ASP A 1 93 ? -25.855 6.461 19.809 1.00 92.88 93 ASP A C 1
ATOM 758 O O . ASP A 1 93 ? -26.460 6.591 20.869 1.00 92.88 93 ASP A O 1
ATOM 762 N N . GLY A 1 94 ? -24.997 7.393 19.377 1.00 88.00 94 GLY A N 1
ATOM 763 C CA . GLY A 1 94 ? -24.533 8.537 20.174 1.00 88.00 94 GLY A CA 1
ATOM 764 C C . GLY A 1 94 ? -23.190 8.289 20.872 1.00 88.00 94 GLY A C 1
ATOM 765 O O . GLY A 1 94 ? -22.515 9.241 21.254 1.00 88.00 94 GLY A O 1
ATOM 766 N N . SER A 1 95 ? -22.760 7.028 20.967 1.00 93.56 95 SER A N 1
ATOM 767 C CA . SER A 1 95 ? -21.371 6.616 21.232 1.00 93.56 95 SER A CA 1
ATOM 768 C C . SER A 1 95 ? -20.804 5.890 20.006 1.00 93.56 95 SER A C 1
ATOM 770 O O . SER A 1 95 ? -21.562 5.574 19.090 1.00 93.56 95 SER A O 1
ATOM 772 N N . ILE A 1 96 ? -19.500 5.604 19.959 1.00 97.75 96 ILE A N 1
ATOM 773 C CA . ILE A 1 96 ? -18.940 4.646 18.986 1.00 97.75 96 ILE A CA 1
ATOM 774 C C . ILE A 1 96 ? -18.840 3.275 19.636 1.00 97.75 96 ILE A C 1
ATOM 776 O O . ILE A 1 96 ? -18.277 3.150 20.720 1.00 97.75 96 ILE A O 1
ATOM 780 N N . ASN A 1 97 ? -19.347 2.252 18.958 1.00 97.88 97 ASN A N 1
ATOM 781 C CA . ASN A 1 97 ? -19.297 0.866 19.403 1.00 97.88 97 ASN A CA 1
ATOM 782 C C . ASN A 1 97 ? -18.496 0.035 18.406 1.00 97.88 97 ASN A C 1
ATOM 784 O O . ASN A 1 97 ? -18.731 0.140 17.203 1.00 97.88 97 ASN A O 1
ATOM 788 N N . ILE A 1 98 ? -17.575 -0.787 18.904 1.00 98.44 98 ILE A N 1
ATOM 789 C CA . ILE A 1 98 ? -16.787 -1.746 18.128 1.00 98.44 98 ILE A CA 1
ATOM 790 C C . ILE A 1 98 ? -17.099 -3.139 18.666 1.00 98.44 98 ILE A C 1
ATOM 792 O O . ILE A 1 98 ? -16.988 -3.377 19.869 1.00 98.44 98 ILE A O 1
ATOM 796 N N . SER A 1 99 ? -17.467 -4.057 17.777 1.00 97.62 99 SER A N 1
ATOM 797 C CA . SER A 1 99 ? -17.748 -5.447 18.134 1.00 97.62 99 SER A CA 1
ATOM 798 C C . SER A 1 99 ? -17.246 -6.416 17.068 1.00 97.62 99 SER A C 1
ATOM 800 O O . SER A 1 99 ? -17.186 -6.072 15.887 1.00 97.62 99 SER A O 1
ATOM 802 N N . ALA A 1 100 ? -16.866 -7.620 17.486 1.00 97.69 100 ALA A N 1
ATOM 803 C CA . ALA A 1 100 ? -16.347 -8.681 16.633 1.00 97.69 100 ALA A CA 1
ATOM 804 C C . ALA A 1 100 ? -16.505 -10.048 17.315 1.00 97.69 100 ALA A C 1
ATOM 806 O O . ALA A 1 100 ? -16.802 -10.114 18.504 1.00 97.69 100 ALA A O 1
ATOM 807 N N . LEU A 1 101 ? -16.272 -11.132 16.566 1.00 96.31 101 LEU A N 1
ATOM 808 C CA . LEU A 1 101 ? -16.255 -12.500 17.106 1.00 96.31 101 LEU A CA 1
ATOM 809 C C . LEU A 1 101 ? -14.970 -12.820 17.881 1.00 96.31 101 LEU A C 1
ATOM 811 O O . LEU A 1 101 ? -14.957 -13.697 18.741 1.00 96.31 101 LEU A O 1
ATOM 815 N N . THR A 1 102 ? -13.868 -12.146 17.541 1.00 96.12 102 THR A N 1
ATOM 816 C CA . THR A 1 102 ? -12.564 -12.342 18.181 1.00 96.12 102 THR A CA 1
ATOM 817 C C . THR A 1 102 ? -11.847 -11.010 18.387 1.00 96.12 102 THR A C 1
ATOM 819 O O . THR A 1 102 ? -12.159 -9.999 17.748 1.00 96.12 102 THR A O 1
ATOM 822 N N . SER A 1 103 ? -10.811 -11.017 19.227 1.00 96.25 103 SER A N 1
ATOM 823 C CA . 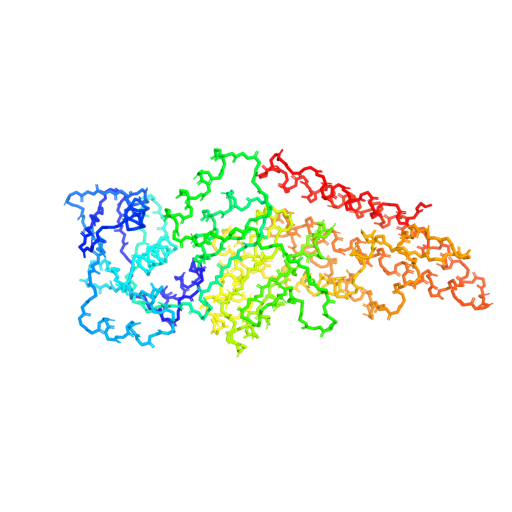SER A 1 103 ? -9.937 -9.861 19.445 1.00 96.25 103 SER A CA 1
ATOM 824 C C . SER A 1 103 ? -9.208 -9.387 18.180 1.00 96.25 103 SER A C 1
ATOM 826 O O . SER A 1 103 ? -8.882 -8.201 18.088 1.00 96.25 103 SER A O 1
ATOM 828 N N . LYS A 1 104 ? -9.013 -10.246 17.163 1.00 96.62 104 LYS A N 1
ATOM 829 C CA . LYS A 1 104 ? -8.464 -9.832 15.856 1.00 96.62 104 LYS A CA 1
ATOM 830 C C . LYS A 1 104 ? -9.405 -8.869 15.138 1.00 96.62 104 LYS A C 1
ATOM 832 O O . LYS A 1 104 ? -8.966 -7.821 14.668 1.00 96.62 104 LYS A O 1
ATOM 837 N N . GLY A 1 105 ? -10.697 -9.196 15.095 1.00 97.94 105 GLY A N 1
ATOM 838 C CA . GLY A 1 105 ? -11.718 -8.311 14.540 1.00 97.94 105 GLY A CA 1
ATOM 839 C C . GLY A 1 105 ? -11.814 -6.996 15.318 1.00 97.94 105 GLY A C 1
ATOM 840 O O . GLY A 1 105 ? -11.803 -5.926 14.712 1.00 97.94 105 GLY A O 1
ATOM 841 N N . ILE A 1 106 ? -11.775 -7.042 16.657 1.00 98.25 106 ILE A N 1
ATOM 842 C CA . ILE A 1 106 ? -11.739 -5.820 17.481 1.00 98.25 106 ILE A CA 1
ATOM 843 C C . ILE A 1 106 ? -10.544 -4.933 17.115 1.00 98.25 106 ILE A C 1
ATOM 845 O O . ILE A 1 106 ? -10.715 -3.733 16.902 1.00 98.25 106 ILE A O 1
ATOM 849 N N . MET A 1 107 ? -9.342 -5.505 17.005 1.00 98.06 107 MET A N 1
ATOM 850 C CA . MET A 1 107 ? -8.146 -4.753 16.619 1.00 98.06 107 MET A CA 1
ATOM 851 C C . MET A 1 107 ? -8.296 -4.117 15.226 1.00 98.06 107 MET A C 1
ATOM 853 O O . MET A 1 107 ? -7.930 -2.954 15.042 1.00 98.06 107 MET A O 1
ATOM 857 N N . ASN A 1 108 ? -8.881 -4.829 14.258 1.00 98.56 108 ASN A N 1
ATOM 858 C CA . ASN A 1 108 ? -9.168 -4.281 12.928 1.00 98.56 108 ASN A CA 1
ATOM 859 C C . ASN A 1 108 ? -10.156 -3.106 12.989 1.00 98.56 108 ASN A C 1
ATOM 861 O O . ASN A 1 108 ? -9.912 -2.080 12.351 1.00 98.56 108 ASN A O 1
ATOM 865 N N . GLY A 1 109 ? -11.208 -3.211 13.806 1.00 98.50 109 GLY A N 1
ATOM 866 C CA . GLY A 1 109 ? -12.155 -2.120 14.041 1.00 98.50 109 GLY A CA 1
ATOM 867 C C . GLY A 1 109 ? -11.516 -0.904 14.710 1.00 98.50 109 GLY A C 1
ATOM 868 O O . GLY A 1 109 ? -11.746 0.227 14.283 1.00 98.50 109 GLY A O 1
ATOM 869 N N . VAL A 1 110 ? -10.639 -1.121 15.694 1.00 98.56 110 VAL A N 1
ATOM 870 C CA . VAL A 1 110 ? -9.858 -0.045 16.320 1.00 98.56 110 VAL A CA 1
ATOM 871 C C . VAL A 1 110 ? -8.972 0.654 15.292 1.00 98.56 110 VAL A C 1
ATOM 873 O O . VAL A 1 110 ? -8.990 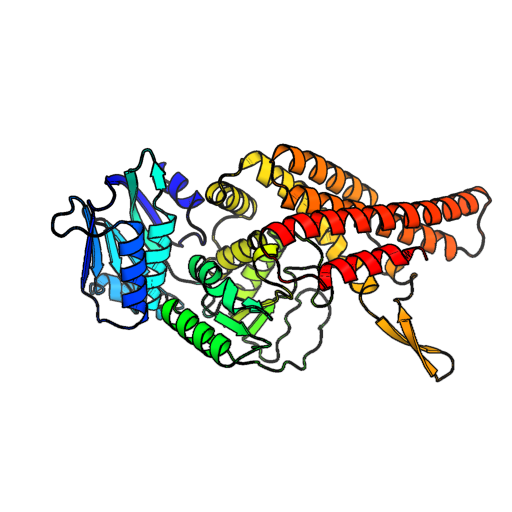1.879 15.218 1.00 98.56 110 VAL A O 1
ATOM 876 N N . ARG A 1 111 ? -8.247 -0.089 14.449 1.00 98.38 111 ARG A N 1
ATOM 877 C CA . ARG A 1 111 ? -7.411 0.493 13.381 1.00 98.38 111 ARG A CA 1
ATOM 878 C C . ARG A 1 111 ? -8.234 1.325 12.401 1.00 98.38 111 ARG A C 1
ATOM 880 O O . ARG A 1 111 ? -7.842 2.444 12.087 1.00 98.38 111 ARG A O 1
ATOM 887 N N . THR A 1 112 ? -9.396 0.826 11.981 1.00 98.69 112 THR A N 1
ATOM 888 C CA . THR A 1 112 ? -10.320 1.578 11.122 1.00 98.69 112 THR A CA 1
ATOM 889 C C . THR A 1 112 ? -10.800 2.863 11.790 1.00 98.69 112 THR A C 1
ATOM 891 O O . THR A 1 112 ? -10.777 3.914 11.155 1.00 98.69 112 THR A O 1
ATOM 894 N N . LEU A 1 113 ? -11.185 2.826 13.070 1.00 98.50 113 LEU A N 1
ATOM 895 C CA . LEU A 1 113 ? -11.592 4.034 13.792 1.00 98.50 113 LEU A CA 1
ATOM 896 C C . LEU A 1 113 ? -10.449 5.054 13.872 1.00 98.50 113 LEU A C 1
ATOM 898 O O . LEU A 1 113 ? -10.666 6.231 13.598 1.00 98.50 113 LEU A O 1
ATOM 902 N N . LEU A 1 114 ? -9.238 4.609 14.211 1.00 97.94 114 LEU A N 1
ATOM 903 C CA . LEU A 1 114 ? -8.063 5.476 14.318 1.00 97.94 114 LEU A CA 1
ATOM 904 C C . LEU A 1 114 ? -7.730 6.164 12.986 1.00 97.94 114 LEU A C 1
ATOM 906 O O . LEU A 1 114 ? -7.424 7.352 12.986 1.00 97.94 114 LEU A O 1
ATOM 910 N N . GLN A 1 115 ? -7.854 5.455 11.860 1.00 97.38 115 GLN A N 1
ATOM 911 C CA . GLN A 1 115 ? -7.699 6.044 10.523 1.00 97.38 115 GLN A CA 1
ATOM 912 C C . GLN A 1 115 ? -8.837 7.021 10.171 1.00 97.38 115 GLN A C 1
ATOM 914 O O . GLN A 1 115 ? -8.621 8.031 9.502 1.00 97.38 115 GLN A O 1
ATOM 919 N N . ALA A 1 116 ? -10.068 6.735 10.609 1.00 97.56 116 ALA A N 1
ATOM 920 C CA . ALA A 1 116 ? -11.240 7.545 10.282 1.00 97.56 116 ALA A CA 1
ATOM 921 C C . ALA A 1 116 ? -11.241 8.920 10.966 1.00 97.56 116 ALA A C 1
ATOM 923 O O . ALA A 1 116 ? -11.843 9.865 10.447 1.00 97.56 116 ALA A O 1
ATOM 924 N N . VAL A 1 117 ? -10.618 9.038 12.140 1.00 96.62 117 VAL A N 1
ATOM 925 C CA . VAL A 1 117 ? -10.572 10.283 12.917 1.00 96.62 117 VAL A CA 1
ATOM 926 C C . VAL A 1 117 ? -9.554 11.257 12.322 1.00 96.62 117 VAL A C 1
ATOM 928 O O . VAL A 1 117 ? -8.459 10.875 11.933 1.00 96.62 117 VAL A O 1
ATOM 931 N N . SER A 1 118 ? -9.904 12.547 12.255 1.00 94.75 118 SER A N 1
ATOM 932 C CA . SER A 1 118 ? -8.922 13.621 12.016 1.00 94.75 118 SER A CA 1
ATOM 933 C C . SER A 1 118 ? -8.768 14.487 13.254 1.00 94.75 118 SER A C 1
ATOM 935 O O . SER A 1 118 ? -9.651 14.522 14.112 1.00 94.75 118 SER A O 1
ATOM 937 N N . LYS A 1 119 ? -7.651 15.211 13.326 1.00 92.75 119 LYS A N 1
ATOM 938 C CA . LYS A 1 119 ? -7.408 16.228 14.343 1.00 92.75 119 LYS A CA 1
ATOM 939 C C . LYS A 1 119 ? -7.333 17.596 13.670 1.00 92.75 119 LYS A C 1
ATOM 941 O O . LYS A 1 119 ? -6.527 17.781 12.766 1.00 92.75 119 LYS A O 1
ATOM 946 N N . GLU A 1 120 ? -8.178 18.524 14.098 1.00 91.06 120 GLU A N 1
ATOM 947 C CA . GLU A 1 120 ? -8.225 19.913 13.619 1.00 91.06 120 GLU A CA 1
ATOM 948 C C . GLU A 1 120 ? -8.336 20.818 14.855 1.00 91.06 120 GLU A C 1
ATOM 950 O O . GLU A 1 120 ? -9.106 20.517 15.767 1.00 91.06 120 GLU A O 1
ATOM 955 N N . ASP A 1 121 ? -7.528 21.879 14.933 1.00 88.69 121 ASP A N 1
ATOM 956 C CA . ASP A 1 121 ? -7.514 22.839 16.054 1.00 88.69 121 ASP A CA 1
ATOM 957 C C . ASP A 1 121 ? -7.384 22.193 17.449 1.00 88.69 121 ASP A C 1
ATOM 959 O O . ASP A 1 121 ? -8.021 22.595 18.420 1.00 88.69 121 ASP A O 1
ATOM 963 N N . GLY A 1 122 ? -6.580 21.129 17.554 1.00 86.50 122 GLY A N 1
ATOM 964 C CA . GLY A 1 122 ? -6.383 20.395 18.810 1.00 86.50 122 GLY A CA 1
ATOM 965 C C . GLY A 1 122 ? -7.535 19.457 19.202 1.00 86.50 122 GLY A C 1
ATOM 966 O O . GLY A 1 122 ? -7.382 18.699 20.159 1.00 86.50 122 GLY A O 1
ATOM 967 N N . MET A 1 123 ? -8.631 19.441 18.441 1.00 94.88 123 MET A N 1
ATOM 968 C CA . MET A 1 123 ? -9.834 18.645 18.687 1.00 94.88 123 MET A CA 1
ATOM 969 C C . MET A 1 123 ? -9.909 17.441 17.743 1.00 94.88 123 MET A C 1
ATOM 971 O O . MET A 1 123 ? -9.508 17.512 16.581 1.00 94.88 123 MET A O 1
ATOM 975 N N . PHE A 1 124 ? -10.463 16.329 18.223 1.00 96.62 124 PHE A N 1
ATOM 976 C CA . PHE A 1 124 ? -10.780 15.169 17.397 1.00 96.62 124 PHE A CA 1
ATOM 977 C C . PHE A 1 124 ? -12.106 15.365 16.675 1.00 96.62 124 PHE A C 1
ATOM 979 O O . PHE A 1 124 ? -13.125 15.645 17.300 1.00 96.62 124 PHE A O 1
ATOM 986 N N . ASN A 1 125 ? -12.100 15.140 15.366 1.00 96.38 125 ASN A N 1
ATOM 987 C CA . ASN A 1 125 ? -13.287 14.987 14.537 1.00 96.38 125 ASN A CA 1
ATOM 988 C C . ASN A 1 125 ? -13.600 13.491 14.409 1.00 96.38 125 ASN A C 1
ATOM 990 O O . ASN A 1 125 ? -13.030 12.804 13.555 1.00 96.38 125 ASN A O 1
ATOM 994 N N . ILE A 1 126 ? -14.487 12.987 15.266 1.00 96.81 126 ILE A N 1
ATOM 995 C CA . ILE A 1 126 ? -14.864 11.575 15.337 1.00 96.81 126 ILE A CA 1
ATOM 996 C C . ILE A 1 126 ? -16.091 11.318 14.456 1.00 96.81 126 ILE A C 1
ATOM 998 O O . ILE A 1 126 ? -17.181 11.787 14.788 1.00 96.81 126 ILE A O 1
ATOM 1002 N N . PRO A 1 127 ? -15.961 10.583 13.339 1.00 96.50 127 PRO A N 1
ATOM 1003 C CA . PRO A 1 127 ? -17.109 10.248 12.510 1.00 96.50 127 PRO A CA 1
ATOM 1004 C C . PRO A 1 127 ? -18.019 9.234 13.206 1.00 96.50 127 PRO A C 1
ATOM 1006 O O . PRO A 1 127 ? -17.550 8.244 13.766 1.00 96.50 127 PRO A O 1
ATOM 1009 N N . LEU A 1 128 ? -19.331 9.451 13.126 1.00 96.31 128 LEU A N 1
ATOM 1010 C CA . LEU A 1 128 ? -20.346 8.493 13.557 1.00 96.31 128 LEU A CA 1
ATOM 1011 C C . LEU A 1 128 ? -20.533 7.453 12.448 1.00 96.31 128 LEU A C 1
ATOM 1013 O O . LEU A 1 128 ? -21.284 7.662 11.491 1.00 96.31 128 LEU A O 1
ATOM 1017 N N . LEU A 1 129 ? -19.741 6.386 12.547 1.00 96.50 129 LEU A N 1
ATOM 1018 C CA . LEU A 1 129 ? -19.585 5.349 11.528 1.00 96.50 129 LEU A CA 1
ATOM 1019 C C . LEU A 1 129 ? -20.621 4.235 11.676 1.00 96.50 129 LEU A C 1
ATOM 1021 O O . LEU A 1 129 ? -20.958 3.847 12.794 1.00 96.50 129 LEU A O 1
ATOM 1025 N N . PHE A 1 130 ? -21.023 3.662 10.543 1.00 97.56 130 PHE A N 1
ATOM 1026 C CA . PHE A 1 130 ? -21.653 2.346 10.453 1.00 97.56 130 PHE A CA 1
ATOM 1027 C C . PHE A 1 130 ? -20.875 1.514 9.436 1.00 97.56 130 PHE A C 1
ATOM 1029 O O . PHE A 1 130 ? -20.791 1.892 8.265 1.00 97.56 130 PHE A O 1
ATOM 1036 N N . ILE A 1 131 ? -20.260 0.432 9.909 1.00 98.25 131 ILE A N 1
ATOM 1037 C CA . ILE A 1 131 ? -19.335 -0.409 9.150 1.00 98.25 131 ILE A CA 1
ATOM 1038 C C . ILE A 1 131 ? -19.606 -1.875 9.467 1.00 98.25 131 ILE A C 1
ATOM 1040 O O . ILE A 1 131 ? -19.688 -2.244 10.641 1.00 98.25 131 ILE A O 1
ATOM 1044 N N . TYR A 1 132 ? -19.653 -2.689 8.418 1.00 98.19 132 TYR A N 1
ATOM 1045 C CA . TYR A 1 132 ? -19.382 -4.122 8.451 1.00 98.19 132 TYR A CA 1
ATOM 1046 C C . TYR A 1 132 ? -18.204 -4.388 7.523 1.00 98.19 132 TYR A C 1
ATOM 1048 O O . TYR A 1 132 ? -18.161 -3.881 6.400 1.00 98.19 132 TYR A O 1
ATOM 1056 N N . ASP A 1 133 ? -17.217 -5.137 8.003 1.00 98.56 133 ASP A N 1
ATOM 1057 C CA . ASP A 1 133 ? -15.985 -5.310 7.246 1.00 98.56 133 ASP A CA 1
ATOM 1058 C C . ASP A 1 133 ? -15.239 -6.590 7.619 1.00 98.56 133 ASP A C 1
ATOM 1060 O O . ASP A 1 133 ? -15.306 -7.055 8.759 1.00 98.56 133 ASP A O 1
ATOM 1064 N N . TYR A 1 134 ? -14.542 -7.155 6.636 1.00 98.25 134 TYR A N 1
ATOM 1065 C CA . TYR A 1 134 ? -13.808 -8.417 6.709 1.00 98.25 134 TYR A CA 1
ATOM 1066 C C . TYR A 1 134 ? -12.844 -8.526 5.513 1.00 98.25 134 TYR A C 1
ATOM 1068 O O . TYR A 1 134 ? -13.101 -7.905 4.478 1.00 98.25 134 TYR A O 1
ATOM 1076 N N . PRO A 1 135 ? -11.749 -9.300 5.620 1.00 98.19 135 PRO A N 1
ATOM 1077 C CA . PRO A 1 135 ? -10.799 -9.459 4.525 1.00 98.19 135 PRO A CA 1
ATOM 1078 C C . PRO A 1 135 ? -11.234 -10.526 3.512 1.00 98.19 135 PRO A C 1
ATOM 1080 O O . PRO A 1 135 ? -11.789 -11.558 3.894 1.00 98.19 135 PRO A O 1
ATOM 1083 N N . ASP A 1 136 ? -10.873 -10.335 2.243 1.00 97.56 136 ASP A N 1
ATOM 1084 C CA . ASP A 1 136 ? -11.009 -11.362 1.201 1.00 97.56 136 ASP A CA 1
ATOM 1085 C C . ASP A 1 136 ? -9.977 -12.491 1.371 1.00 97.56 136 ASP A C 1
ATOM 1087 O O . ASP A 1 136 ? -10.335 -13.669 1.351 1.00 97.56 136 ASP A O 1
ATOM 1091 N N . ILE A 1 137 ? -8.705 -12.151 1.613 1.00 95.94 137 ILE A N 1
ATOM 1092 C CA . ILE A 1 137 ? -7.621 -13.130 1.804 1.00 95.94 137 ILE A CA 1
ATOM 1093 C C . ILE A 1 137 ? -7.379 -13.385 3.302 1.00 95.94 137 ILE A C 1
ATOM 1095 O O . ILE A 1 137 ? -7.169 -12.418 4.034 1.00 95.94 137 ILE A O 1
ATOM 1099 N N . PRO A 1 138 ? -7.327 -14.641 3.794 1.00 95.31 138 PRO A N 1
ATOM 1100 C CA . PRO A 1 138 ? -7.165 -14.942 5.223 1.00 95.31 138 PRO A CA 1
ATOM 1101 C C . PRO A 1 138 ? -5.843 -14.459 5.844 1.00 95.31 138 PRO A C 1
ATOM 1103 O O . PRO A 1 138 ? -5.856 -13.862 6.928 1.00 95.31 138 PRO A O 1
ATOM 1106 N N . LEU A 1 139 ? -4.712 -14.727 5.180 1.00 94.38 139 LEU A N 1
ATOM 1107 C CA . LEU A 1 139 ? -3.365 -14.363 5.632 1.00 94.38 139 LEU A CA 1
ATOM 1108 C C . LEU A 1 139 ? -2.701 -13.421 4.626 1.00 94.38 139 LEU A C 1
ATOM 1110 O O . LEU A 1 139 ? -2.552 -13.748 3.454 1.00 94.38 139 LEU A O 1
ATOM 1114 N N . ARG A 1 140 ? -2.303 -12.240 5.088 1.00 94.38 140 ARG A N 1
ATOM 1115 C CA . ARG A 1 140 ? -1.829 -11.137 4.246 1.00 94.38 140 ARG A CA 1
ATOM 1116 C C . ARG A 1 140 ? -0.616 -10.506 4.902 1.00 94.38 140 ARG A C 1
ATOM 1118 O O . ARG A 1 140 ? -0.697 -10.164 6.080 1.00 94.38 140 ARG A O 1
ATOM 1125 N N . GLY A 1 141 ? 0.471 -10.286 4.181 1.00 91.00 141 GLY A N 1
ATOM 1126 C CA . GLY A 1 141 ? 1.537 -9.445 4.720 1.00 91.00 141 GLY A CA 1
ATOM 1127 C C . GLY A 1 141 ? 2.830 -9.480 3.945 1.00 91.00 141 GLY A C 1
ATOM 1128 O O . GLY A 1 141 ? 2.801 -9.303 2.736 1.00 91.00 141 GLY A O 1
ATOM 1129 N N . GLN A 1 142 ? 3.948 -9.651 4.640 1.00 84.81 142 GLN A N 1
ATOM 1130 C CA . GLN A 1 142 ? 5.283 -9.385 4.107 1.00 84.81 142 GLN A CA 1
ATOM 1131 C C . GLN A 1 142 ? 6.211 -10.560 4.417 1.00 84.81 142 GLN A C 1
ATOM 1133 O O . GLN A 1 142 ? 6.145 -11.163 5.493 1.00 84.81 142 GLN A O 1
ATOM 1138 N N . ARG A 1 143 ? 7.095 -10.856 3.466 1.00 81.25 143 ARG A N 1
ATOM 1139 C CA . ARG A 1 143 ? 8.289 -11.669 3.640 1.00 81.25 143 ARG A CA 1
ATOM 1140 C C . ARG A 1 143 ? 9.509 -10.769 3.503 1.00 81.25 143 ARG A C 1
ATOM 1142 O O . ARG A 1 143 ? 9.724 -10.203 2.436 1.00 81.25 143 ARG A O 1
ATOM 1149 N N . SER A 1 144 ? 10.303 -10.669 4.564 1.00 73.31 144 SER A N 1
ATOM 1150 C CA . SER A 1 144 ? 11.426 -9.732 4.628 1.00 73.31 144 SER A CA 1
ATOM 1151 C C . SER A 1 144 ? 12.571 -10.261 5.477 1.00 73.31 144 SER A C 1
ATOM 1153 O O . SER A 1 144 ? 12.378 -11.010 6.438 1.00 73.31 144 SER A O 1
ATOM 1155 N N . GLU A 1 145 ? 13.780 -9.810 5.159 1.00 65.69 145 GLU A N 1
ATOM 1156 C CA . GLU A 1 145 ? 14.962 -9.977 6.010 1.00 65.69 145 GLU A CA 1
ATOM 1157 C C . GLU A 1 145 ? 14.895 -9.098 7.275 1.00 65.69 145 GLU A C 1
ATOM 1159 O O . GLU A 1 145 ? 15.653 -9.304 8.218 1.00 65.69 145 GLU A O 1
ATOM 1164 N N . THR A 1 146 ? 13.971 -8.127 7.321 1.00 62.38 146 THR A N 1
ATOM 1165 C CA . THR A 1 146 ? 13.928 -7.046 8.328 1.00 62.38 146 THR A CA 1
ATOM 1166 C C . THR A 1 146 ? 12.562 -6.863 8.997 1.00 62.38 146 THR A C 1
ATOM 1168 O O . THR A 1 146 ? 12.314 -5.832 9.627 1.00 62.38 146 THR A O 1
ATOM 1171 N N . ALA A 1 147 ? 11.698 -7.885 8.917 1.00 58.38 147 ALA A N 1
ATOM 1172 C CA . ALA A 1 147 ? 10.278 -7.848 9.296 1.00 58.38 147 ALA A CA 1
ATOM 1173 C C . ALA A 1 147 ? 9.977 -7.202 10.668 1.00 58.38 147 ALA A C 1
ATOM 1175 O O . ALA A 1 147 ? 8.893 -6.666 10.876 1.00 58.38 147 ALA A O 1
ATOM 1176 N N . VAL A 1 148 ? 10.930 -7.199 11.610 1.00 63.31 148 VAL A N 1
ATOM 1177 C CA . VAL A 1 148 ? 10.770 -6.640 12.964 1.00 63.31 148 VAL A CA 1
ATOM 1178 C C . VAL A 1 148 ? 10.420 -5.158 12.995 1.00 63.31 148 VAL A C 1
ATOM 1180 O O . VAL A 1 148 ? 9.631 -4.742 13.846 1.00 63.31 148 VAL A O 1
ATOM 1183 N N . ARG A 1 149 ? 10.999 -4.355 12.098 1.00 70.06 149 ARG A N 1
ATOM 1184 C CA . ARG A 1 149 ? 10.788 -2.896 12.100 1.00 70.06 149 ARG A CA 1
ATOM 1185 C C . ARG A 1 149 ? 9.465 -2.497 11.455 1.00 70.06 149 ARG A C 1
ATOM 1187 O O . ARG A 1 149 ? 8.923 -1.440 11.770 1.00 70.06 149 ARG A O 1
ATOM 1194 N N . ASP A 1 150 ? 8.925 -3.382 10.631 1.00 78.00 150 ASP A N 1
ATOM 1195 C CA . ASP A 1 150 ? 7.807 -3.088 9.749 1.00 78.00 150 ASP A CA 1
ATOM 1196 C C . ASP A 1 150 ? 6.452 -3.527 10.339 1.00 78.00 150 ASP A C 1
ATOM 1198 O O . ASP A 1 150 ? 5.402 -3.025 9.932 1.00 78.00 150 ASP A O 1
ATOM 1202 N N . ILE A 1 151 ? 6.464 -4.378 11.380 1.00 86.00 151 ILE A N 1
ATOM 1203 C CA . ILE A 1 151 ? 5.268 -4.919 12.056 1.00 86.00 151 ILE A CA 1
ATOM 1204 C C . ILE A 1 151 ? 4.221 -3.839 12.331 1.00 86.00 151 ILE A C 1
ATOM 1206 O O . ILE A 1 151 ? 3.054 -4.037 12.013 1.00 86.00 151 ILE A O 1
ATOM 1210 N N . ALA A 1 152 ? 4.605 -2.701 12.917 1.00 87.38 152 ALA A N 1
ATOM 1211 C CA . ALA A 1 152 ? 3.646 -1.662 13.297 1.00 87.38 152 ALA A CA 1
ATOM 1212 C C . ALA A 1 152 ? 2.940 -1.039 12.080 1.00 87.38 152 ALA A C 1
ATOM 1214 O O . ALA A 1 152 ? 1.735 -0.776 12.129 1.00 87.38 152 ALA A O 1
ATOM 1215 N N . TYR A 1 153 ? 3.676 -0.828 10.988 1.00 89.19 153 TYR A N 1
ATOM 1216 C CA . TYR A 1 153 ? 3.135 -0.274 9.754 1.00 89.19 153 TYR A CA 1
ATOM 1217 C C . TYR A 1 153 ? 2.233 -1.288 9.045 1.00 89.19 153 TYR A C 1
ATOM 1219 O O . TYR A 1 153 ? 1.066 -0.986 8.787 1.00 89.19 153 TYR A O 1
ATOM 1227 N N . MET A 1 154 ? 2.712 -2.520 8.853 1.00 91.12 154 MET A N 1
ATOM 1228 C CA . MET A 1 154 ? 1.926 -3.634 8.315 1.00 91.12 154 MET A CA 1
ATOM 1229 C C . MET A 1 154 ? 0.611 -3.825 9.082 1.00 91.12 154 MET A C 1
ATOM 1231 O O . MET A 1 154 ? -0.479 -3.881 8.507 1.00 91.12 154 MET A O 1
ATOM 1235 N N . ALA A 1 155 ? 0.716 -3.864 10.408 1.00 93.31 155 ALA A N 1
ATOM 1236 C CA . ALA A 1 155 ? -0.401 -3.985 11.323 1.00 93.31 155 ALA A CA 1
ATOM 1237 C C . ALA A 1 155 ? -1.416 -2.857 11.126 1.00 93.31 155 ALA A C 1
ATOM 1239 O O . ALA A 1 155 ? -2.617 -3.121 11.068 1.00 93.31 155 ALA A O 1
ATOM 1240 N N . SER A 1 156 ? -0.957 -1.609 10.982 1.00 94.12 156 SER A N 1
ATOM 1241 C CA . SER A 1 156 ? -1.835 -0.453 10.755 1.00 94.12 156 SER A CA 1
ATOM 1242 C C . SER A 1 156 ? -2.686 -0.586 9.486 1.00 94.12 156 SER A C 1
ATOM 1244 O O . SER A 1 156 ? -3.817 -0.101 9.462 1.00 94.12 156 SER A O 1
ATOM 1246 N N . LEU A 1 157 ? -2.184 -1.323 8.490 1.00 96.31 157 LEU A N 1
ATOM 1247 C CA . LEU A 1 157 ? -2.843 -1.650 7.224 1.00 96.31 157 LEU A CA 1
ATOM 1248 C C . LEU A 1 157 ? -3.624 -2.976 7.269 1.00 96.31 157 LEU A C 1
ATOM 1250 O O . LEU A 1 157 ? -4.106 -3.456 6.246 1.00 96.31 157 LEU A O 1
ATOM 1254 N N . LYS A 1 158 ? -3.775 -3.577 8.456 1.00 97.56 158 LYS A N 1
ATOM 1255 C CA . LYS A 1 158 ? -4.445 -4.870 8.678 1.00 97.56 158 LYS A CA 1
ATOM 1256 C C . LYS A 1 158 ? -3.778 -6.050 7.955 1.00 97.56 158 LYS A C 1
ATOM 1258 O O . LYS A 1 158 ? -4.427 -7.073 7.718 1.00 97.56 158 LYS A O 1
ATOM 1263 N N . LEU A 1 159 ? -2.488 -5.950 7.646 1.00 95.69 159 LEU A N 1
ATOM 1264 C CA . LEU A 1 159 ? -1.672 -7.110 7.292 1.00 95.69 159 LEU A CA 1
ATOM 1265 C C . LEU A 1 159 ? -1.399 -7.916 8.573 1.00 95.69 159 LEU A C 1
ATOM 1267 O O . LEU A 1 159 ? -1.107 -7.351 9.626 1.00 95.69 159 LEU A O 1
ATOM 1271 N N . ASN A 1 160 ? -1.574 -9.232 8.504 1.00 94.69 160 ASN A N 1
ATOM 1272 C CA . ASN A 1 160 ? -1.615 -10.139 9.652 1.00 94.69 160 ASN A CA 1
ATOM 1273 C C . ASN A 1 160 ? -0.649 -11.333 9.537 1.00 94.69 160 ASN A C 1
ATOM 1275 O O . ASN A 1 160 ? -0.755 -12.260 10.335 1.00 94.69 160 ASN A O 1
ATOM 1279 N N . SER A 1 161 ? 0.264 -11.342 8.566 1.00 91.62 161 SER A N 1
ATOM 1280 C CA . SER A 1 161 ? 1.259 -12.403 8.381 1.00 91.62 161 SER A CA 1
ATOM 1281 C C . SER A 1 161 ? 2.644 -11.803 8.172 1.00 91.62 161 SER A C 1
ATOM 1283 O O . SER A 1 161 ? 2.817 -10.957 7.300 1.00 91.62 161 SER A O 1
ATOM 1285 N N . ALA A 1 162 ? 3.631 -12.269 8.929 1.00 86.81 162 ALA A N 1
ATOM 1286 C CA . ALA A 1 162 ? 5.029 -11.898 8.749 1.00 86.81 162 ALA A CA 1
ATOM 1287 C C . ALA A 1 162 ? 5.884 -13.156 8.585 1.00 86.81 162 ALA A C 1
ATOM 1289 O O . ALA A 1 162 ? 5.861 -14.049 9.436 1.00 86.81 162 ALA A O 1
ATOM 1290 N N . ASP A 1 163 ? 6.643 -13.201 7.497 1.00 82.31 163 ASP A N 1
ATOM 1291 C CA . ASP A 1 163 ? 7.580 -14.273 7.187 1.00 82.31 163 ASP A CA 1
ATOM 1292 C C . ASP A 1 163 ? 8.996 -13.695 7.256 1.00 82.31 163 ASP A C 1
ATOM 1294 O O . ASP A 1 163 ? 9.344 -12.795 6.492 1.00 82.31 163 ASP A O 1
ATOM 1298 N N . TYR A 1 164 ? 9.821 -14.186 8.176 1.00 74.25 164 TYR A N 1
ATOM 1299 C CA . TYR A 1 164 ? 11.181 -13.673 8.348 1.00 74.25 164 TYR A CA 1
ATOM 1300 C C . TYR A 1 164 ? 12.219 -14.654 7.804 1.00 74.25 164 TYR A C 1
ATOM 1302 O O . TYR A 1 164 ? 12.083 -15.871 7.953 1.00 74.25 164 TYR A O 1
ATOM 1310 N N . MET A 1 165 ? 13.264 -14.113 7.176 1.00 65.19 165 MET A N 1
ATOM 1311 C CA . MET A 1 165 ? 14.349 -14.908 6.583 1.00 65.19 165 MET A CA 1
ATOM 1312 C C . MET A 1 165 ? 15.555 -15.073 7.509 1.00 65.19 165 MET A C 1
ATOM 1314 O O . MET A 1 165 ? 16.209 -16.112 7.495 1.00 65.19 165 MET A O 1
ATOM 1318 N N . SER A 1 166 ? 15.835 -14.077 8.346 1.00 62.47 166 SER A N 1
ATOM 1319 C CA . SER A 1 166 ? 16.966 -14.091 9.272 1.00 62.47 166 SER A CA 1
ATOM 1320 C C . SER A 1 166 ? 16.652 -13.254 10.502 1.00 62.47 166 SER A C 1
ATOM 1322 O O . SER A 1 166 ? 16.009 -12.212 10.395 1.00 62.47 166 SER A O 1
ATOM 1324 N N . ILE A 1 167 ? 17.119 -13.699 11.667 1.00 66.56 167 ILE A N 1
ATOM 1325 C CA . ILE A 1 167 ? 17.117 -12.906 12.896 1.00 66.56 167 ILE A CA 1
ATOM 1326 C C . ILE A 1 167 ? 18.540 -12.918 13.439 1.00 66.56 167 ILE A C 1
ATOM 1328 O O . ILE A 1 167 ? 19.141 -13.984 13.571 1.00 66.56 167 ILE A O 1
ATOM 1332 N N . ASN A 1 168 ? 19.080 -11.738 13.739 1.00 67.44 168 ASN A N 1
ATOM 1333 C CA . ASN A 1 168 ? 20.498 -11.587 14.058 1.00 67.44 168 ASN A CA 1
ATOM 1334 C C . ASN A 1 168 ? 20.799 -11.820 15.548 1.00 67.44 168 ASN A C 1
ATOM 1336 O O . ASN A 1 168 ? 21.964 -11.906 15.933 1.00 67.44 168 ASN A O 1
ATOM 1340 N N . SER A 1 169 ? 19.772 -11.907 16.404 1.00 77.06 169 SER A N 1
ATOM 1341 C CA . SER A 1 169 ? 19.928 -12.157 17.843 1.00 77.06 169 SER A CA 1
ATOM 1342 C C . SER A 1 169 ? 18.667 -12.713 18.518 1.00 77.06 169 SER A C 1
ATOM 1344 O O . SER A 1 169 ? 17.542 -12.456 18.092 1.00 77.06 169 SER A O 1
ATOM 1346 N N . ILE A 1 170 ? 18.851 -13.409 19.643 1.00 80.94 170 ILE A N 1
ATOM 1347 C CA . ILE A 1 170 ? 17.753 -13.924 20.485 1.00 80.94 170 ILE A CA 1
ATOM 1348 C C . ILE A 1 170 ? 16.859 -12.784 21.009 1.00 80.94 170 ILE A C 1
ATOM 1350 O O . ILE A 1 170 ? 15.635 -12.920 21.057 1.00 80.94 170 ILE A O 1
ATOM 1354 N N . ASP A 1 171 ? 17.449 -11.643 21.376 1.00 83.25 171 ASP A N 1
ATOM 1355 C CA . ASP A 1 171 ? 16.697 -10.484 21.872 1.00 83.25 171 ASP A CA 1
ATOM 1356 C C . ASP A 1 171 ? 15.801 -9.872 20.790 1.00 83.25 171 ASP A C 1
ATOM 1358 O O . ASP A 1 171 ? 14.663 -9.482 21.060 1.00 83.25 171 ASP A O 1
ATOM 1362 N N . GLU A 1 172 ? 16.296 -9.806 19.554 1.00 78.69 172 GLU A N 1
ATOM 1363 C CA . GLU A 1 172 ? 15.520 -9.358 18.400 1.00 78.69 172 GLU A CA 1
ATOM 1364 C C . GLU A 1 172 ? 14.363 -10.318 18.101 1.00 78.69 172 GLU A C 1
ATOM 1366 O O . GLU A 1 172 ? 13.238 -9.867 17.886 1.00 78.69 172 GLU A O 1
ATOM 1371 N N . GLU A 1 173 ? 14.593 -11.631 18.191 1.00 80.38 173 GLU A N 1
ATOM 1372 C CA . GLU A 1 173 ? 13.540 -12.637 18.028 1.00 80.38 173 GLU A CA 1
ATOM 1373 C C . GLU A 1 173 ? 12.443 -12.494 19.087 1.00 80.38 173 GLU A C 1
ATOM 1375 O O . GLU A 1 173 ? 11.249 -12.548 18.777 1.00 80.38 173 GLU A O 1
ATOM 1380 N N . LYS A 1 174 ? 12.833 -12.281 20.347 1.00 84.75 174 LYS A N 1
ATOM 1381 C CA . LYS A 1 174 ? 11.884 -12.083 21.443 1.00 84.75 174 LYS A CA 1
ATOM 1382 C C . LYS A 1 174 ? 11.028 -10.837 21.214 1.00 84.75 174 LYS A C 1
ATOM 1384 O O . LYS A 1 174 ? 9.802 -10.920 21.298 1.00 84.75 174 LYS A O 1
ATOM 1389 N N . ARG A 1 175 ? 11.655 -9.709 20.860 1.00 84.81 175 ARG A N 1
ATOM 1390 C CA . ARG A 1 175 ? 10.951 -8.456 20.531 1.00 84.81 175 ARG A CA 1
ATOM 1391 C C . ARG A 1 175 ? 10.004 -8.634 19.347 1.00 84.81 175 ARG A C 1
ATOM 1393 O O . ARG A 1 175 ? 8.875 -8.156 19.397 1.00 84.81 175 ARG A O 1
ATOM 1400 N N . LEU A 1 176 ? 10.430 -9.353 18.309 1.00 83.44 176 LEU A N 1
ATOM 1401 C CA . LEU A 1 176 ? 9.599 -9.663 17.147 1.00 83.44 176 LEU A CA 1
ATOM 1402 C C . LEU A 1 176 ? 8.343 -10.443 17.540 1.00 83.44 176 LEU A C 1
ATOM 1404 O O . LEU A 1 176 ? 7.238 -10.051 17.166 1.00 83.44 176 LEU A O 1
ATOM 1408 N N . LYS A 1 177 ? 8.499 -11.519 18.320 1.00 86.19 177 LYS A N 1
ATOM 1409 C CA . LYS A 1 177 ? 7.378 -12.340 18.799 1.00 86.19 177 LYS A CA 1
ATOM 1410 C C . LYS A 1 177 ? 6.408 -11.526 19.651 1.00 86.19 177 LYS A C 1
ATOM 1412 O O . LYS A 1 177 ? 5.202 -11.590 19.426 1.00 86.19 177 LYS A O 1
ATOM 1417 N N . GLU A 1 178 ? 6.921 -10.729 20.587 1.00 88.56 178 GLU A N 1
ATOM 1418 C CA . GLU A 1 178 ? 6.103 -9.848 21.427 1.00 88.56 178 GLU A CA 1
ATOM 1419 C C . GLU A 1 178 ? 5.332 -8.818 20.589 1.00 88.56 178 GLU A C 1
ATOM 1421 O O . GLU A 1 178 ? 4.127 -8.641 20.782 1.00 88.56 178 GLU A O 1
ATOM 1426 N N . ASN A 1 179 ? 5.991 -8.178 19.621 1.00 88.94 179 ASN A N 1
ATOM 1427 C CA . ASN A 1 179 ? 5.357 -7.232 18.704 1.00 88.94 179 ASN A CA 1
ATOM 1428 C C . ASN A 1 179 ? 4.270 -7.906 17.856 1.00 88.94 179 ASN A C 1
ATOM 1430 O O . ASN A 1 179 ? 3.170 -7.369 17.738 1.00 88.94 179 ASN A O 1
ATOM 1434 N N . CYS A 1 180 ? 4.529 -9.107 17.333 1.00 90.19 180 CYS A N 1
ATOM 1435 C CA . CYS A 1 180 ? 3.548 -9.870 16.564 1.00 90.19 180 CYS A CA 1
ATOM 1436 C C . CYS A 1 180 ? 2.307 -10.214 17.396 1.00 90.19 180 CYS A C 1
ATOM 1438 O O . CYS A 1 180 ? 1.188 -9.985 16.943 1.00 90.19 180 CYS A O 1
ATOM 1440 N N . ILE A 1 181 ? 2.485 -10.676 18.639 1.00 90.56 181 ILE A N 1
ATOM 1441 C CA . ILE A 1 181 ? 1.373 -10.954 19.562 1.00 90.56 181 ILE A CA 1
ATOM 1442 C C . ILE A 1 181 ? 0.568 -9.677 19.839 1.00 90.56 181 ILE A C 1
ATOM 1444 O O . ILE A 1 181 ? -0.660 -9.687 19.757 1.00 90.56 181 ILE A O 1
ATOM 1448 N N . ASN A 1 182 ? 1.251 -8.567 20.134 1.00 91.69 182 ASN A N 1
ATOM 1449 C CA . ASN A 1 182 ? 0.611 -7.284 20.433 1.00 91.69 182 ASN A CA 1
ATOM 1450 C C . ASN A 1 182 ? -0.137 -6.685 19.231 1.00 91.69 182 ASN A C 1
ATOM 1452 O O . ASN A 1 182 ? -1.074 -5.910 19.427 1.00 91.69 182 ASN A O 1
ATOM 1456 N N . GLU A 1 183 ? 0.263 -7.018 18.006 1.00 93.62 183 GLU A N 1
ATOM 1457 C CA . GLU A 1 183 ? -0.357 -6.522 16.775 1.00 93.62 183 GLU A CA 1
ATOM 1458 C C . GLU A 1 183 ? -1.265 -7.553 16.083 1.00 93.62 183 GLU A C 1
ATOM 1460 O O . GLU A 1 183 ? -1.879 -7.245 15.060 1.00 93.62 183 GLU A O 1
ATOM 1465 N N . GLY A 1 184 ? -1.402 -8.763 16.627 1.00 92.06 184 GLY A N 1
ATOM 1466 C CA . GLY A 1 184 ? -2.221 -9.816 16.023 1.00 92.06 184 GLY A CA 1
ATOM 1467 C C . GLY A 1 184 ? -1.667 -10.309 14.683 1.00 92.06 184 GLY A C 1
ATOM 1468 O O . GLY A 1 184 ? -2.439 -10.703 13.808 1.00 92.06 184 GLY A O 1
ATOM 1469 N N . ILE A 1 185 ? -0.344 -10.257 14.516 1.00 92.12 185 ILE A N 1
ATOM 1470 C CA . ILE A 1 185 ? 0.374 -10.774 13.351 1.00 92.12 185 ILE A CA 1
ATOM 1471 C C . ILE A 1 185 ? 0.799 -12.216 13.627 1.00 92.12 185 ILE A C 1
ATOM 1473 O O . ILE A 1 185 ? 1.368 -12.534 14.670 1.00 92.12 185 ILE A O 1
ATOM 1477 N N . VAL A 1 186 ? 0.528 -13.095 12.668 1.00 90.69 186 VAL A N 1
ATOM 1478 C CA . VAL A 1 186 ? 1.015 -14.470 12.647 1.00 90.69 186 VAL A CA 1
ATOM 1479 C C . VAL A 1 186 ? 2.455 -14.453 12.151 1.00 90.69 186 VAL A C 1
ATOM 1481 O O . VAL A 1 186 ? 2.718 -14.129 10.993 1.00 90.69 186 VAL A O 1
ATOM 1484 N N . LEU A 1 187 ? 3.383 -14.797 13.040 1.00 85.81 187 LEU A N 1
ATOM 1485 C CA . LEU A 1 187 ? 4.794 -14.940 12.711 1.00 85.81 187 LEU A CA 1
ATOM 1486 C C . LEU A 1 187 ? 5.059 -16.359 12.197 1.00 85.81 187 LEU A C 1
ATOM 1488 O O . LEU A 1 187 ? 4.857 -17.322 12.937 1.00 85.81 187 LEU A O 1
ATOM 1492 N N . ASN A 1 188 ? 5.531 -16.489 10.958 1.00 79.12 188 ASN A N 1
ATOM 1493 C CA . ASN A 1 188 ? 5.919 -17.774 10.378 1.00 79.12 188 ASN A CA 1
ATOM 1494 C C . ASN A 1 188 ? 7.447 -17.879 10.325 1.00 79.12 188 ASN A C 1
ATOM 1496 O O . ASN A 1 188 ? 8.119 -16.989 9.801 1.00 79.12 188 ASN A O 1
ATOM 1500 N N . SER A 1 189 ? 7.995 -18.969 10.866 1.00 64.88 189 SER A N 1
ATOM 1501 C CA . SER A 1 189 ? 9.429 -19.260 10.802 1.00 64.88 189 SER A CA 1
ATOM 1502 C C . SER A 1 189 ? 9.861 -19.632 9.387 1.00 64.88 189 SER A C 1
ATOM 1504 O O . SER A 1 189 ? 9.095 -20.250 8.651 1.00 64.88 189 SER A O 1
ATOM 1506 N N . ASN A 1 190 ? 11.104 -19.276 9.062 1.00 56.91 190 ASN A N 1
ATOM 1507 C CA . ASN A 1 190 ? 11.829 -19.487 7.810 1.00 56.91 190 ASN A CA 1
ATOM 1508 C C . ASN A 1 190 ? 11.444 -20.782 7.061 1.00 56.91 190 ASN A C 1
ATOM 1510 O O . ASN A 1 190 ? 12.055 -21.834 7.246 1.00 56.91 190 ASN A O 1
ATOM 1514 N N . ILE A 1 191 ? 10.425 -20.710 6.201 1.00 49.62 191 ILE A N 1
ATOM 1515 C CA . ILE A 1 191 ? 10.211 -21.740 5.185 1.00 49.62 191 ILE A CA 1
ATOM 1516 C C . ILE A 1 191 ? 11.364 -21.561 4.194 1.00 49.62 191 ILE A C 1
ATOM 1518 O O . ILE A 1 191 ? 11.481 -20.506 3.553 1.00 49.62 191 ILE A O 1
ATOM 1522 N N . SER A 1 192 ? 12.257 -22.550 4.161 1.00 40.91 192 SER A N 1
ATOM 1523 C CA . SER A 1 192 ? 13.302 -22.667 3.147 1.00 40.91 192 SER A CA 1
ATOM 1524 C C . SER A 1 192 ? 12.605 -23.067 1.856 1.00 40.91 192 SER A C 1
ATOM 1526 O O . SER A 1 192 ? 12.171 -24.205 1.755 1.00 40.91 192 SER A O 1
ATOM 1528 N N . TYR A 1 193 ? 12.438 -22.129 0.925 1.00 45.25 193 TYR A N 1
ATOM 1529 C CA . TYR A 1 193 ? 11.824 -22.431 -0.364 1.00 45.25 193 TYR A CA 1
ATOM 1530 C C . TYR A 1 193 ? 12.901 -22.847 -1.364 1.00 45.25 193 TYR A C 1
ATOM 1532 O O . TYR A 1 193 ? 13.824 -22.078 -1.644 1.00 45.25 193 TYR A O 1
ATOM 1540 N N . SER A 1 194 ? 12.764 -24.046 -1.920 1.00 33.31 194 SER A N 1
ATOM 1541 C CA . SER A 1 194 ? 13.475 -24.487 -3.119 1.00 33.31 194 SER A CA 1
ATOM 1542 C C . SER A 1 194 ? 12.459 -24.567 -4.258 1.00 33.31 194 SER A C 1
ATOM 1544 O O . SER A 1 194 ? 11.872 -25.618 -4.498 1.00 33.31 194 SER A O 1
ATOM 1546 N N . GLY A 1 195 ? 12.191 -23.450 -4.937 1.00 32.38 195 GLY A N 1
ATOM 1547 C CA . GLY A 1 195 ? 11.155 -23.396 -5.972 1.00 32.38 195 GLY A CA 1
ATOM 1548 C C . GLY A 1 195 ? 11.426 -22.327 -7.021 1.00 32.38 195 GLY A C 1
ATOM 1549 O O . GLY A 1 195 ? 11.762 -21.196 -6.684 1.00 32.38 195 GLY A O 1
ATOM 1550 N N . CYS A 1 196 ? 11.330 -22.733 -8.286 1.00 29.72 196 CYS A N 1
ATOM 1551 C CA . CYS A 1 196 ? 11.732 -22.004 -9.485 1.00 29.72 196 CYS A CA 1
ATOM 1552 C C . CYS A 1 196 ? 10.815 -20.816 -9.816 1.00 29.72 196 CYS A C 1
ATOM 1554 O O . CYS A 1 196 ? 9.614 -20.862 -9.562 1.00 29.72 196 CYS A O 1
ATOM 1556 N N . ILE A 1 197 ? 11.387 -19.805 -10.478 1.00 32.62 197 ILE A N 1
ATOM 1557 C CA . ILE A 1 197 ? 10.647 -18.850 -11.312 1.00 32.62 197 ILE A CA 1
ATOM 1558 C C . ILE A 1 197 ? 9.994 -19.688 -12.417 1.00 32.62 197 ILE A C 1
ATOM 1560 O O . ILE A 1 197 ? 10.699 -20.190 -13.289 1.00 32.62 197 ILE A O 1
ATOM 1564 N N . THR A 1 198 ? 8.690 -19.938 -12.339 1.00 29.16 198 THR A N 1
ATOM 1565 C CA . THR A 1 198 ? 7.967 -20.572 -13.446 1.00 29.16 198 THR A CA 1
ATOM 1566 C C . THR A 1 198 ? 7.453 -19.500 -14.393 1.00 29.16 198 THR A C 1
ATOM 1568 O O . THR A 1 198 ? 6.906 -18.490 -13.951 1.00 29.16 198 THR A O 1
ATOM 1571 N N . ASP A 1 199 ? 7.671 -19.754 -15.679 1.00 31.19 199 ASP A N 1
ATOM 1572 C CA . ASP A 1 199 ? 7.434 -18.876 -16.817 1.00 31.19 199 ASP A CA 1
ATOM 1573 C C . ASP A 1 199 ? 6.060 -18.181 -16.855 1.00 31.19 199 ASP A C 1
ATOM 1575 O O . ASP A 1 199 ? 5.027 -18.731 -16.479 1.00 31.19 199 ASP A O 1
ATOM 1579 N N . GLU A 1 200 ? 6.115 -16.962 -17.399 1.00 33.88 200 GLU A N 1
ATOM 1580 C CA . GLU A 1 200 ? 5.066 -16.212 -18.098 1.00 33.88 200 GLU A CA 1
ATOM 1581 C C . GLU A 1 200 ? 3.719 -16.011 -17.364 1.00 33.88 200 GLU A C 1
ATOM 1583 O O . GLU A 1 200 ? 2.750 -16.750 -17.524 1.00 33.88 200 GLU A O 1
ATOM 1588 N N . ASN A 1 201 ? 3.624 -14.855 -16.689 1.00 34.50 201 ASN A N 1
ATOM 1589 C CA . ASN A 1 201 ? 2.401 -14.114 -16.310 1.00 34.50 201 ASN A CA 1
ATOM 1590 C C . ASN A 1 201 ? 1.805 -14.292 -14.897 1.00 34.50 201 ASN A C 1
ATOM 1592 O O . ASN A 1 201 ? 0.792 -13.649 -14.602 1.00 34.50 201 ASN A O 1
ATOM 1596 N N . LEU A 1 202 ? 2.443 -15.039 -13.990 1.00 36.34 202 LEU A N 1
ATOM 1597 C CA . LEU A 1 202 ? 2.193 -14.978 -12.537 1.00 36.34 202 LEU A CA 1
ATOM 1598 C C . LEU A 1 202 ? 3.452 -15.420 -11.766 1.00 36.34 202 LEU A C 1
ATOM 1600 O O . LEU A 1 202 ? 3.672 -16.611 -11.570 1.00 36.34 202 LEU A O 1
ATOM 1604 N N . CYS A 1 203 ? 4.277 -14.477 -11.296 1.00 46.50 203 CYS A N 1
ATOM 1605 C CA . CYS A 1 203 ? 5.408 -14.804 -10.417 1.00 46.50 203 CYS A CA 1
ATOM 1606 C C . CYS A 1 203 ? 4.897 -15.095 -9.003 1.00 46.50 203 CYS A C 1
ATOM 1608 O O . CYS A 1 203 ? 4.737 -14.210 -8.162 1.00 46.50 203 CYS A O 1
ATOM 1610 N N . VAL A 1 204 ? 4.580 -16.366 -8.787 1.00 47.97 204 VAL A N 1
ATOM 1611 C CA . VAL A 1 204 ? 4.223 -16.954 -7.504 1.00 47.97 204 VAL A CA 1
ATOM 1612 C C . VAL A 1 204 ? 5.365 -17.889 -7.125 1.00 47.97 204 VAL A C 1
ATOM 1614 O O . VAL A 1 204 ? 5.480 -18.976 -7.683 1.00 47.97 204 VAL A O 1
ATOM 1617 N N . LEU A 1 205 ? 6.208 -17.500 -6.166 1.00 49.03 205 LEU A N 1
ATOM 1618 C CA . LEU A 1 205 ? 7.117 -18.463 -5.538 1.00 49.03 205 LEU A CA 1
ATOM 1619 C C . LEU A 1 205 ? 6.286 -19.244 -4.515 1.00 49.03 205 LEU A C 1
ATOM 1621 O O . LEU A 1 205 ? 5.972 -18.725 -3.442 1.00 49.03 205 LEU A O 1
ATOM 1625 N N . SER A 1 206 ? 5.846 -20.455 -4.854 1.00 47.78 206 SER A N 1
ATOM 1626 C CA . SER A 1 206 ? 5.137 -21.306 -3.900 1.00 47.78 206 SER A CA 1
ATOM 1627 C C . SER A 1 206 ? 5.415 -22.791 -4.088 1.00 47.78 206 SER A C 1
ATOM 1629 O O . SER A 1 206 ? 5.382 -23.305 -5.201 1.00 47.78 206 SER A O 1
ATOM 1631 N N . GLU A 1 207 ? 5.627 -23.485 -2.968 1.00 42.50 207 GLU A N 1
ATOM 1632 C CA . GLU A 1 207 ? 5.662 -24.953 -2.875 1.00 42.50 207 GLU A CA 1
ATOM 1633 C C . GLU A 1 207 ? 4.265 -25.568 -2.666 1.00 42.50 207 GLU A C 1
ATOM 1635 O O . GLU A 1 207 ? 4.106 -26.773 -2.827 1.00 42.50 207 GLU A O 1
ATOM 1640 N N . ASN A 1 208 ? 3.244 -24.767 -2.321 1.00 53.00 208 ASN A N 1
ATOM 1641 C CA . ASN A 1 208 ? 1.891 -25.235 -2.001 1.00 53.00 208 ASN A CA 1
ATOM 1642 C C . ASN A 1 208 ? 0.825 -24.346 -2.658 1.00 53.00 208 ASN A C 1
ATOM 1644 O O . ASN A 1 208 ? 0.858 -23.126 -2.504 1.00 53.00 208 ASN A O 1
ATOM 1648 N N . ALA A 1 209 ? -0.179 -24.946 -3.303 1.00 57.47 209 ALA A N 1
ATOM 1649 C CA . ALA A 1 209 ? -1.221 -24.248 -4.075 1.00 57.47 209 ALA A CA 1
ATOM 1650 C C . ALA A 1 209 ? -1.951 -23.094 -3.337 1.00 57.47 209 ALA A C 1
ATOM 1652 O O . ALA A 1 209 ? -2.542 -22.233 -3.980 1.00 57.47 209 ALA A O 1
ATOM 1653 N N . ASP A 1 210 ? -1.866 -23.035 -2.004 1.00 76.31 210 ASP A N 1
ATOM 1654 C CA . ASP A 1 210 ? -2.610 -22.099 -1.157 1.00 76.31 210 ASP A CA 1
ATOM 1655 C C . ASP A 1 210 ? -1.819 -20.853 -0.698 1.00 76.31 210 ASP A C 1
ATOM 1657 O O . ASP A 1 210 ? -2.397 -19.962 -0.066 1.00 76.31 210 ASP A O 1
ATOM 1661 N N . THR A 1 211 ? -0.506 -20.774 -0.946 1.00 82.06 211 THR A N 1
ATOM 1662 C CA . THR A 1 211 ? 0.343 -19.624 -0.557 1.00 82.06 211 THR A CA 1
ATOM 1663 C C . THR A 1 211 ? 0.938 -18.944 -1.783 1.00 82.06 211 THR A C 1
ATOM 1665 O O . THR A 1 211 ? 1.337 -19.615 -2.723 1.00 82.06 211 THR A O 1
ATOM 1668 N N . VAL A 1 212 ? 1.028 -17.616 -1.763 1.00 84.50 212 VAL A N 1
ATOM 1669 C CA . VAL A 1 212 ? 1.686 -16.804 -2.786 1.00 84.50 212 VAL A CA 1
ATOM 1670 C C . VAL A 1 212 ? 2.721 -15.900 -2.131 1.00 84.50 212 VAL A C 1
ATOM 1672 O O . VAL A 1 212 ? 2.393 -15.118 -1.236 1.00 84.50 212 VAL A O 1
ATOM 1675 N N . ILE A 1 213 ? 3.962 -15.977 -2.608 1.00 81.31 213 ILE A N 1
ATOM 1676 C CA . ILE A 1 213 ? 4.970 -14.940 -2.391 1.00 81.31 213 ILE A CA 1
ATOM 1677 C C . ILE A 1 213 ? 5.000 -14.072 -3.645 1.00 81.31 213 ILE A C 1
ATOM 1679 O O . ILE A 1 213 ? 5.314 -14.560 -4.727 1.00 81.31 213 ILE A O 1
ATOM 1683 N N . PHE A 1 214 ? 4.651 -12.800 -3.483 1.00 81.94 214 PHE A N 1
ATOM 1684 C CA . PHE A 1 214 ? 4.571 -11.824 -4.561 1.00 81.94 214 PHE A CA 1
ATOM 1685 C C . PHE A 1 214 ? 5.829 -10.949 -4.576 1.00 81.94 214 PHE A C 1
ATOM 1687 O O . PHE A 1 214 ? 6.020 -10.121 -3.686 1.00 81.94 214 PHE A O 1
ATOM 1694 N N . ASP A 1 215 ? 6.699 -11.139 -5.564 1.00 74.88 215 ASP A N 1
ATOM 1695 C CA . ASP A 1 215 ? 8.051 -10.559 -5.639 1.00 74.88 215 ASP A CA 1
ATOM 1696 C C . ASP A 1 215 ? 8.185 -9.333 -6.557 1.00 74.88 215 ASP A C 1
ATOM 1698 O O . ASP A 1 215 ? 9.270 -8.777 -6.708 1.00 74.88 215 ASP A O 1
ATOM 1702 N N . TRP A 1 216 ? 7.067 -8.827 -7.080 1.00 71.88 216 TRP A N 1
ATOM 1703 C CA . TRP A 1 216 ? 7.017 -7.664 -7.976 1.00 71.88 216 TRP A CA 1
ATOM 1704 C C . TRP A 1 216 ? 6.842 -6.320 -7.259 1.00 71.88 216 TRP A C 1
ATOM 1706 O O . TRP A 1 216 ? 6.463 -5.320 -7.879 1.00 71.88 216 TRP A O 1
ATOM 1716 N N . MET A 1 217 ? 7.130 -6.265 -5.957 1.00 72.94 217 MET A N 1
ATOM 1717 C CA . MET A 1 217 ? 7.228 -4.983 -5.248 1.00 72.94 217 MET A CA 1
ATOM 1718 C C . MET A 1 217 ? 8.439 -4.180 -5.737 1.00 72.94 217 MET A C 1
ATOM 1720 O O . MET A 1 217 ? 8.398 -2.956 -5.782 1.00 72.94 217 MET A O 1
ATOM 1724 N N . THR A 1 218 ? 9.501 -4.868 -6.159 1.00 68.50 218 THR A N 1
ATOM 1725 C CA . THR A 1 218 ? 10.694 -4.302 -6.805 1.00 68.50 218 THR A CA 1
ATOM 1726 C C . THR A 1 218 ? 10.867 -4.909 -8.203 1.00 68.50 218 THR A C 1
ATOM 1728 O O . THR A 1 218 ? 10.008 -5.643 -8.685 1.00 68.50 218 THR A O 1
ATOM 1731 N N . TYR A 1 219 ? 11.980 -4.602 -8.877 1.00 68.88 219 TYR A N 1
ATOM 1732 C CA . TYR A 1 219 ? 12.371 -5.224 -10.152 1.00 68.88 219 TYR A CA 1
ATOM 1733 C C . TYR A 1 219 ? 12.969 -6.641 -9.992 1.00 68.88 219 TYR A C 1
ATOM 1735 O O . TYR A 1 219 ? 13.513 -7.177 -10.951 1.00 68.88 219 TYR A O 1
ATOM 1743 N N . GLY A 1 220 ? 12.922 -7.235 -8.792 1.00 61.53 220 GLY A N 1
ATOM 1744 C CA . GLY A 1 220 ? 13.420 -8.587 -8.513 1.00 61.53 220 GLY A CA 1
ATOM 1745 C C . GLY A 1 220 ? 14.136 -8.703 -7.166 1.00 61.53 220 GLY A C 1
ATOM 1746 O O . GLY A 1 220 ? 14.483 -7.704 -6.535 1.00 61.53 220 GLY A O 1
ATOM 1747 N N . GLY A 1 221 ? 14.384 -9.934 -6.707 1.00 57.09 221 GLY A N 1
ATOM 1748 C CA . GLY A 1 221 ? 14.943 -10.160 -5.369 1.00 57.09 221 GLY A CA 1
ATOM 1749 C C . GLY A 1 221 ? 16.447 -9.925 -5.214 1.00 57.09 221 GLY A C 1
ATOM 1750 O O . GLY A 1 221 ? 16.923 -9.704 -4.106 1.00 57.09 221 GLY A O 1
ATOM 1751 N N . LYS A 1 222 ? 17.199 -9.912 -6.322 1.00 56.69 222 LYS A N 1
ATOM 1752 C CA . LYS A 1 222 ? 18.640 -9.588 -6.344 1.00 56.69 222 LYS A CA 1
ATOM 1753 C C . LYS A 1 222 ? 18.928 -8.127 -6.702 1.00 56.69 222 LYS A C 1
ATOM 1755 O O . LYS A 1 222 ? 20.084 -7.710 -6.674 1.00 56.69 222 LYS A O 1
ATOM 1760 N N . CYS A 1 223 ? 17.898 -7.356 -7.055 1.00 66.81 223 CYS A N 1
ATOM 1761 C CA . CYS A 1 223 ? 18.032 -5.982 -7.514 1.00 66.81 223 CYS A CA 1
ATOM 1762 C C . CYS A 1 223 ? 17.137 -5.037 -6.710 1.00 66.81 223 CYS A C 1
ATOM 1764 O O . CYS A 1 223 ? 15.932 -5.246 -6.588 1.00 66.81 223 CYS A O 1
ATOM 1766 N N . ILE A 1 224 ? 17.720 -3.947 -6.211 1.00 77.50 224 ILE A N 1
ATOM 1767 C CA . ILE A 1 224 ? 16.956 -2.893 -5.547 1.00 77.50 224 ILE A CA 1
ATOM 1768 C C . ILE A 1 224 ? 16.837 -1.716 -6.509 1.00 77.50 224 ILE A C 1
ATOM 1770 O O . ILE A 1 224 ? 17.768 -0.924 -6.659 1.00 77.50 224 ILE A O 1
ATOM 1774 N N . PHE A 1 225 ? 15.674 -1.608 -7.147 1.00 82.94 225 PHE A N 1
ATOM 1775 C CA . PHE A 1 225 ? 15.342 -0.540 -8.086 1.00 82.94 225 PHE A CA 1
ATOM 1776 C C . PHE A 1 225 ? 13.939 0.010 -7.786 1.00 82.94 225 PHE A C 1
ATOM 1778 O O . PHE A 1 225 ? 13.034 -0.795 -7.525 1.00 82.94 225 PHE A O 1
ATOM 1785 N N . PRO A 1 226 ? 13.734 1.344 -7.797 1.00 86.44 226 PRO A N 1
ATOM 1786 C CA . PRO A 1 226 ? 12.458 1.936 -7.413 1.00 86.44 226 PRO A CA 1
ATOM 1787 C C . PRO A 1 226 ? 11.364 1.630 -8.432 1.00 86.44 226 PRO A C 1
ATOM 1789 O O . PRO A 1 226 ? 11.590 1.694 -9.644 1.00 86.44 226 PRO A O 1
ATOM 1792 N N . ARG A 1 227 ? 10.167 1.311 -7.932 1.00 86.94 227 ARG A N 1
ATOM 1793 C CA . ARG A 1 227 ? 9.006 0.986 -8.760 1.00 86.94 227 ARG A CA 1
ATOM 1794 C C . ARG A 1 227 ? 7.705 1.376 -8.074 1.00 86.94 227 ARG A C 1
ATOM 1796 O O . ARG A 1 227 ? 7.387 0.864 -7.010 1.00 86.94 227 ARG A O 1
ATOM 1803 N N . THR A 1 228 ? 6.889 2.146 -8.767 1.00 90.62 228 THR A N 1
ATOM 1804 C CA . THR A 1 228 ? 5.472 2.347 -8.489 1.00 90.62 228 THR A CA 1
ATOM 1805 C C . THR A 1 228 ? 4.659 1.419 -9.396 1.00 90.62 228 THR A C 1
ATOM 1807 O O . THR A 1 228 ? 4.774 1.514 -10.618 1.00 90.62 228 THR A O 1
ATOM 1810 N N . ALA A 1 229 ? 3.853 0.517 -8.820 1.00 89.69 229 ALA A N 1
ATOM 1811 C CA . ALA A 1 229 ? 3.217 -0.588 -9.561 1.00 89.69 229 ALA A CA 1
ATOM 1812 C C . ALA A 1 229 ? 1.749 -0.847 -9.174 1.00 89.69 229 ALA A C 1
ATOM 1814 O O . ALA A 1 229 ? 1.290 -1.988 -9.146 1.00 89.69 229 ALA A O 1
ATOM 1815 N N . VAL A 1 230 ? 1.009 0.203 -8.824 1.00 91.75 230 VAL A N 1
ATOM 1816 C CA . VAL A 1 230 ? -0.341 0.097 -8.245 1.00 91.75 230 VAL A CA 1
ATOM 1817 C C . VAL A 1 230 ? -1.338 -0.623 -9.160 1.00 91.75 230 VAL A C 1
ATOM 1819 O O . VAL A 1 230 ? -2.126 -1.436 -8.681 1.00 91.75 230 VAL A O 1
ATOM 1822 N N . ASP A 1 231 ? -1.305 -0.338 -10.461 1.00 88.19 231 ASP A N 1
ATOM 1823 C CA . ASP A 1 231 ? -2.143 -0.989 -11.474 1.00 88.19 231 ASP A CA 1
ATOM 1824 C C . ASP A 1 231 ? -1.900 -2.504 -11.510 1.00 88.19 231 ASP A C 1
ATOM 1826 O O . ASP A 1 231 ? -2.832 -3.298 -11.373 1.00 88.19 231 ASP A O 1
ATOM 1830 N N . PHE A 1 232 ? -0.631 -2.899 -11.579 1.00 89.00 232 PHE A N 1
ATOM 1831 C CA . PHE A 1 232 ? -0.210 -4.293 -11.590 1.00 89.00 232 PHE A CA 1
ATOM 1832 C C . PHE A 1 232 ? -0.548 -5.018 -10.280 1.00 89.00 232 PHE A C 1
ATOM 1834 O O . PHE A 1 232 ? -0.977 -6.172 -10.296 1.00 89.00 232 PHE A O 1
ATOM 1841 N N . ILE A 1 233 ? -0.380 -4.356 -9.131 1.00 92.44 233 ILE A N 1
ATOM 1842 C CA . ILE A 1 233 ? -0.724 -4.923 -7.819 1.00 92.44 233 ILE A CA 1
ATOM 1843 C C . ILE A 1 233 ? -2.224 -5.204 -7.740 1.00 92.44 233 ILE A C 1
ATOM 1845 O O . ILE A 1 233 ? -2.613 -6.291 -7.316 1.00 92.44 233 ILE A O 1
ATOM 1849 N N . LYS A 1 234 ? -3.066 -4.268 -8.193 1.00 93.69 234 LYS A N 1
ATOM 1850 C CA . LYS A 1 234 ? -4.519 -4.459 -8.229 1.00 93.69 234 LYS A CA 1
ATOM 1851 C C . LYS A 1 234 ? -4.908 -5.667 -9.085 1.00 93.69 234 LYS A C 1
ATOM 1853 O O . LYS A 1 234 ? -5.611 -6.544 -8.588 1.00 93.69 234 LYS A O 1
ATOM 1858 N N . GLU A 1 235 ? -4.404 -5.735 -10.321 1.00 90.88 235 GLU A N 1
ATOM 1859 C CA . GLU A 1 235 ? -4.657 -6.850 -11.252 1.00 90.88 235 GLU A CA 1
ATOM 1860 C C . GLU A 1 235 ? -4.316 -8.214 -10.623 1.00 90.88 235 GLU A C 1
ATOM 1862 O O . GLU A 1 235 ? -5.041 -9.190 -10.807 1.00 90.88 235 GLU A O 1
ATOM 1867 N N . ASN A 1 236 ? -3.215 -8.305 -9.871 1.00 90.88 236 ASN A N 1
ATOM 1868 C CA . ASN A 1 236 ? -2.789 -9.561 -9.248 1.00 90.88 236 ASN A CA 1
ATOM 1869 C C . ASN A 1 236 ? -3.561 -9.890 -7.964 1.00 90.88 236 ASN A C 1
ATOM 1871 O O . ASN A 1 236 ? -3.924 -11.047 -7.761 1.00 90.88 236 ASN A O 1
ATOM 1875 N N . CYS A 1 237 ? -3.867 -8.900 -7.122 1.00 93.12 237 CYS A N 1
ATOM 1876 C CA . CYS A 1 237 ? -4.693 -9.111 -5.932 1.00 93.12 237 CYS A CA 1
ATOM 1877 C C . CYS A 1 237 ? -6.084 -9.655 -6.288 1.00 93.12 237 CYS A C 1
ATOM 1879 O O . CYS A 1 237 ? -6.574 -10.554 -5.605 1.00 93.12 237 CYS A O 1
ATOM 1881 N N . GLU A 1 238 ? -6.692 -9.170 -7.377 1.00 91.81 238 GLU A N 1
ATOM 1882 C CA . GLU A 1 238 ? -7.959 -9.703 -7.894 1.00 91.81 238 GLU A CA 1
ATOM 1883 C C . GLU A 1 238 ? -7.832 -11.194 -8.254 1.00 91.81 238 GLU A C 1
ATOM 1885 O O . GLU A 1 238 ? -8.615 -12.010 -7.762 1.00 91.81 238 GLU A O 1
ATOM 1890 N N . LYS A 1 239 ? -6.778 -11.577 -8.989 1.00 90.62 239 LYS A N 1
ATOM 1891 C CA . LYS A 1 239 ? -6.491 -12.983 -9.329 1.00 90.62 239 LYS A CA 1
ATOM 1892 C C . LYS A 1 239 ? -6.270 -13.860 -8.094 1.00 90.62 239 LYS A C 1
ATOM 1894 O O . LYS A 1 239 ? -6.730 -14.998 -8.063 1.00 90.62 239 LYS A O 1
ATOM 1899 N N . PHE A 1 240 ? -5.581 -13.365 -7.062 1.00 91.06 240 PHE A N 1
ATOM 1900 C CA . PHE A 1 240 ? -5.363 -14.130 -5.826 1.00 91.06 240 PHE A CA 1
ATOM 1901 C C . PHE A 1 240 ? -6.679 -14.434 -5.101 1.00 91.06 240 PHE A C 1
ATOM 1903 O O . PHE A 1 240 ? -6.860 -15.534 -4.578 1.00 91.06 240 PHE A O 1
ATOM 1910 N N . VAL A 1 241 ? -7.618 -13.485 -5.095 1.00 90.19 241 VAL A N 1
ATOM 1911 C CA . VAL A 1 241 ? -8.950 -13.696 -4.514 1.00 90.19 241 VAL A CA 1
ATOM 1912 C C . VAL A 1 241 ? -9.769 -14.674 -5.356 1.00 90.19 241 VAL A C 1
ATOM 1914 O O . VAL A 1 241 ? -10.377 -15.588 -4.800 1.00 90.19 241 VAL A O 1
ATOM 1917 N N . GLU A 1 242 ? -9.753 -14.536 -6.684 1.00 89.94 242 GLU A N 1
ATOM 1918 C CA . GLU A 1 242 ? -10.436 -15.458 -7.606 1.00 89.94 242 GLU A CA 1
ATOM 1919 C C . GLU A 1 242 ? -9.931 -16.901 -7.465 1.00 89.94 242 GLU A C 1
ATOM 1921 O O . GLU A 1 242 ? -10.731 -17.838 -7.407 1.00 89.94 242 GLU A O 1
ATOM 1926 N N . ASN A 1 243 ? -8.618 -17.067 -7.295 1.00 88.38 243 ASN A N 1
ATOM 1927 C CA . ASN A 1 243 ? -7.965 -18.356 -7.062 1.00 88.38 243 ASN A CA 1
ATOM 1928 C C . ASN A 1 243 ? -8.136 -18.888 -5.631 1.00 88.38 243 ASN A C 1
ATOM 1930 O O . ASN A 1 243 ? -7.640 -19.969 -5.320 1.00 88.38 243 ASN A O 1
ATOM 1934 N N . LYS A 1 244 ? -8.849 -18.162 -4.757 1.00 88.75 244 LYS A N 1
ATOM 1935 C CA . LYS A 1 244 ? -9.072 -18.518 -3.345 1.00 88.75 244 LYS A CA 1
ATOM 1936 C C . LYS A 1 244 ? -7.769 -18.747 -2.574 1.00 88.75 244 LYS A C 1
ATOM 1938 O O . LYS A 1 244 ? -7.708 -19.603 -1.690 1.00 88.75 244 LYS A O 1
ATOM 1943 N N . THR A 1 245 ? -6.734 -17.969 -2.887 1.00 89.25 245 THR A N 1
ATOM 1944 C CA . THR A 1 245 ? -5.440 -18.059 -2.214 1.00 89.25 245 THR A CA 1
ATOM 1945 C C . THR A 1 245 ? -5.605 -17.838 -0.709 1.00 89.25 245 THR A C 1
ATOM 1947 O O . THR A 1 245 ? -6.214 -16.867 -0.259 1.00 89.25 245 THR A O 1
ATOM 1950 N N . ARG A 1 246 ? -5.037 -18.730 0.107 1.00 90.75 246 ARG A N 1
ATOM 1951 C CA . ARG A 1 246 ? -5.152 -18.658 1.571 1.00 90.75 246 ARG A CA 1
ATOM 1952 C C . ARG A 1 246 ? -4.194 -17.638 2.176 1.00 90.75 246 ARG A C 1
ATOM 1954 O O . ARG A 1 246 ? -4.526 -16.996 3.178 1.00 90.75 246 ARG A O 1
ATOM 1961 N N . LYS A 1 247 ? -2.996 -17.527 1.605 1.00 90.62 247 LYS A N 1
ATOM 1962 C CA . LYS A 1 247 ? -1.938 -16.644 2.090 1.00 90.62 247 LYS A CA 1
ATOM 1963 C C . LYS A 1 247 ? -1.272 -15.898 0.947 1.00 90.62 247 LYS A C 1
ATOM 1965 O O . LYS A 1 247 ? -0.791 -16.529 0.017 1.00 90.62 247 LYS A O 1
ATOM 1970 N N . VAL A 1 248 ? -1.164 -14.580 1.063 1.00 90.88 248 VAL A N 1
ATOM 1971 C CA . VAL A 1 248 ? -0.358 -13.759 0.156 1.00 90.88 248 VAL A CA 1
ATOM 1972 C C . VAL A 1 248 ? 0.606 -12.915 0.981 1.00 90.88 248 VAL A C 1
ATOM 1974 O O . VAL A 1 248 ? 0.187 -12.176 1.873 1.00 90.88 248 VAL A O 1
ATOM 1977 N N . VAL A 1 249 ? 1.900 -13.015 0.691 1.00 87.56 249 VAL A N 1
ATOM 1978 C CA . VAL A 1 249 ? 2.929 -12.156 1.286 1.00 87.56 249 VAL A CA 1
ATOM 1979 C C . VAL A 1 249 ? 3.737 -11.471 0.194 1.00 87.56 249 VAL A C 1
ATOM 1981 O O . VAL A 1 249 ? 4.118 -12.117 -0.778 1.00 87.56 249 VAL A O 1
ATOM 1984 N N . CYS A 1 250 ? 4.004 -10.173 0.319 1.00 84.25 250 CYS A N 1
ATOM 1985 C CA . CYS A 1 250 ? 4.935 -9.506 -0.582 1.00 84.25 250 CYS A CA 1
ATOM 1986 C C . CYS A 1 250 ? 6.363 -9.812 -0.171 1.00 84.25 250 CYS A C 1
ATOM 1988 O O . CYS A 1 250 ? 6.698 -9.708 1.007 1.00 84.25 250 CYS A O 1
ATOM 1990 N N . TYR A 1 251 ? 7.213 -10.123 -1.137 1.00 79.12 251 TYR A N 1
ATOM 1991 C CA . TYR A 1 251 ? 8.641 -10.159 -0.905 1.00 79.12 251 TYR A CA 1
ATOM 1992 C C . TYR A 1 251 ? 9.220 -8.750 -1.005 1.00 79.12 251 TYR A C 1
ATOM 1994 O O . TYR A 1 251 ? 9.070 -8.059 -2.014 1.00 79.12 251 TYR A O 1
ATOM 2002 N N . THR A 1 252 ? 9.884 -8.333 0.063 1.00 73.50 252 THR A N 1
ATOM 2003 C CA . THR A 1 252 ? 10.591 -7.061 0.156 1.00 73.50 252 THR A CA 1
ATOM 2004 C C . THR A 1 252 ? 12.047 -7.382 0.506 1.00 73.50 252 THR A C 1
ATOM 2006 O O . THR A 1 252 ? 12.353 -7.720 1.653 1.00 73.50 252 THR A O 1
ATOM 2009 N N . PRO A 1 253 ? 12.974 -7.330 -0.475 1.00 61.66 253 PRO A N 1
ATOM 2010 C CA . PRO A 1 253 ? 14.377 -7.688 -0.235 1.00 61.66 253 PRO A CA 1
ATOM 2011 C C . PRO A 1 253 ? 15.042 -6.760 0.793 1.00 61.66 253 PRO A C 1
ATOM 2013 O O . PRO A 1 253 ? 16.037 -7.113 1.412 1.00 61.66 253 PRO A O 1
ATOM 2016 N N . VAL A 1 254 ? 14.469 -5.574 0.996 1.00 60.19 254 VAL A N 1
ATOM 2017 C CA . VAL A 1 254 ? 14.837 -4.586 2.012 1.00 60.19 254 VAL A CA 1
ATOM 2018 C C . VAL A 1 254 ? 13.565 -3.985 2.620 1.00 60.19 254 VAL A C 1
ATOM 2020 O O . VAL A 1 254 ? 12.522 -4.030 1.975 1.00 60.19 254 VAL A O 1
ATOM 2023 N N . SER A 1 255 ? 13.661 -3.457 3.849 1.00 63.94 255 SER A N 1
ATOM 2024 C CA . SER A 1 255 ? 12.573 -2.869 4.667 1.00 63.94 255 SER A CA 1
ATOM 2025 C C . SER A 1 255 ? 11.426 -2.200 3.891 1.00 63.94 255 SER A C 1
ATOM 2027 O O . SER A 1 255 ? 11.637 -1.526 2.880 1.00 63.94 255 SER A O 1
ATOM 2029 N N . ASP A 1 256 ? 10.212 -2.305 4.444 1.00 61.56 256 ASP A N 1
ATOM 2030 C CA . ASP A 1 256 ? 8.960 -1.765 3.891 1.00 61.56 256 ASP A CA 1
ATOM 2031 C C . ASP A 1 256 ? 8.982 -0.279 3.571 1.00 61.56 256 ASP A C 1
ATOM 2033 O O . ASP A 1 256 ? 8.179 0.194 2.764 1.00 61.56 256 ASP A O 1
ATOM 2037 N N . ILE A 1 257 ? 9.891 0.469 4.192 1.00 63.09 257 ILE A N 1
ATOM 2038 C CA . ILE A 1 257 ? 9.949 1.919 4.072 1.00 63.09 257 ILE A CA 1
ATOM 2039 C C . ILE A 1 257 ? 10.067 2.377 2.610 1.00 63.09 257 ILE A C 1
ATOM 2041 O O . ILE A 1 257 ? 9.463 3.377 2.237 1.00 63.09 257 ILE A O 1
ATOM 2045 N N . TYR A 1 258 ? 10.728 1.580 1.765 1.00 68.12 258 TYR A N 1
ATOM 2046 C CA . TYR A 1 258 ? 10.944 1.865 0.341 1.00 68.12 258 TYR A CA 1
ATOM 2047 C C . TYR A 1 258 ? 9.772 1.476 -0.557 1.00 68.12 258 TYR A C 1
ATOM 2049 O O . TYR A 1 258 ? 9.743 1.838 -1.729 1.00 68.12 258 TYR A O 1
ATOM 2057 N N . GLN A 1 259 ? 8.835 0.694 -0.027 1.00 80.44 259 GLN A N 1
ATOM 2058 C CA . GLN A 1 259 ? 7.732 0.098 -0.773 1.00 80.44 259 GLN A CA 1
ATOM 2059 C C . GLN A 1 259 ? 6.374 0.441 -0.162 1.00 80.44 259 GLN A C 1
ATOM 2061 O O . GLN A 1 259 ? 5.368 -0.144 -0.558 1.00 80.44 259 GLN A O 1
ATOM 2066 N N . LYS A 1 260 ? 6.316 1.412 0.765 1.00 86.50 260 LYS A N 1
ATOM 2067 C CA . LYS A 1 260 ? 5.099 1.845 1.475 1.00 86.50 260 LYS A CA 1
ATOM 2068 C C . LYS A 1 260 ? 3.905 1.998 0.542 1.00 86.50 260 LYS A C 1
ATOM 2070 O O . LYS A 1 260 ? 2.825 1.485 0.835 1.00 86.50 260 LYS A O 1
ATOM 2075 N N . PHE A 1 261 ? 4.098 2.656 -0.601 1.00 91.12 261 PHE A N 1
ATOM 2076 C CA . PHE A 1 261 ? 3.017 2.883 -1.551 1.00 91.12 261 PHE A CA 1
ATOM 2077 C C . PHE A 1 261 ? 2.462 1.576 -2.134 1.00 91.12 261 PHE A C 1
ATOM 2079 O O . PHE A 1 261 ? 1.253 1.341 -2.088 1.00 91.12 261 PHE A O 1
ATOM 2086 N N . ASN A 1 262 ? 3.345 0.687 -2.588 1.00 91.62 262 ASN A N 1
ATOM 2087 C CA . ASN A 1 262 ? 2.978 -0.622 -3.120 1.00 91.62 262 ASN A CA 1
ATOM 2088 C C . ASN A 1 262 ? 2.393 -1.544 -2.031 1.00 91.62 262 ASN A C 1
ATOM 2090 O O . ASN A 1 262 ? 1.405 -2.233 -2.270 1.00 91.62 262 ASN A O 1
ATOM 2094 N N . ILE A 1 263 ? 2.946 -1.543 -0.814 1.00 90.88 263 ILE A N 1
ATOM 2095 C CA . ILE A 1 263 ? 2.451 -2.345 0.321 1.00 90.88 263 ILE A CA 1
ATOM 2096 C C . ILE A 1 263 ? 1.057 -1.881 0.738 1.00 90.88 263 ILE A C 1
ATOM 2098 O O . ILE A 1 263 ? 0.183 -2.696 1.020 1.00 90.88 263 ILE A O 1
ATOM 2102 N N . THR A 1 264 ? 0.824 -0.569 0.727 1.00 95.19 264 THR A N 1
ATOM 2103 C CA . THR A 1 264 ? -0.493 0.013 1.000 1.00 95.19 264 THR A CA 1
ATOM 2104 C C . THR A 1 264 ? -1.509 -0.389 -0.070 1.00 95.19 264 THR A C 1
ATOM 2106 O O . THR A 1 264 ? -2.644 -0.722 0.268 1.00 95.19 264 THR A O 1
ATOM 2109 N N . ALA A 1 265 ? -1.098 -0.426 -1.342 1.00 95.81 265 ALA A N 1
ATOM 2110 C CA . ALA A 1 265 ? -1.907 -0.939 -2.452 1.00 95.81 265 ALA A CA 1
ATOM 2111 C C . ALA A 1 265 ? -2.247 -2.423 -2.262 1.00 95.81 265 ALA A C 1
ATOM 2113 O O . ALA A 1 265 ? -3.399 -2.835 -2.381 1.00 95.81 265 ALA A O 1
ATOM 2114 N N . MET A 1 266 ? -1.258 -3.233 -1.900 1.00 94.25 266 MET A N 1
ATOM 2115 C CA . MET A 1 266 ? -1.473 -4.647 -1.628 1.00 94.25 266 MET A CA 1
ATOM 2116 C C . MET A 1 266 ? -2.431 -4.848 -0.449 1.00 94.25 266 MET A C 1
ATOM 2118 O O . MET A 1 266 ? -3.365 -5.639 -0.543 1.00 94.25 266 MET A O 1
ATOM 2122 N N . ALA A 1 267 ? -2.258 -4.101 0.642 1.00 96.19 267 ALA A N 1
ATOM 2123 C CA . ALA A 1 267 ? -3.160 -4.161 1.784 1.00 96.19 267 ALA A CA 1
ATOM 2124 C C . ALA A 1 267 ? -4.604 -3.795 1.407 1.00 96.19 267 ALA A C 1
ATOM 2126 O O . ALA A 1 267 ? -5.527 -4.486 1.838 1.00 96.19 267 ALA A O 1
ATOM 2127 N N . GLU A 1 268 ? -4.798 -2.755 0.586 1.00 97.81 268 GLU A N 1
ATOM 2128 C CA . GLU A 1 268 ? -6.110 -2.345 0.072 1.00 97.81 268 GLU A CA 1
ATOM 2129 C C . GLU A 1 268 ? -6.835 -3.517 -0.601 1.00 97.81 268 GLU A C 1
ATOM 2131 O O . GLU A 1 268 ? -7.936 -3.881 -0.182 1.00 97.81 268 GLU A O 1
ATOM 2136 N N . TRP A 1 269 ? -6.207 -4.138 -1.603 1.00 97.50 269 TRP A N 1
ATOM 2137 C CA . TRP A 1 269 ? -6.887 -5.121 -2.450 1.00 97.50 269 TRP A CA 1
ATOM 2138 C C . TRP A 1 269 ? -6.821 -6.562 -1.938 1.00 97.50 269 TRP A C 1
ATOM 2140 O O . TRP A 1 269 ? -7.684 -7.356 -2.293 1.00 97.50 269 TRP A O 1
ATOM 2150 N N . LEU A 1 270 ? -5.887 -6.919 -1.050 1.00 96.62 270 LEU A N 1
ATOM 2151 C CA . LEU A 1 270 ? -5.971 -8.200 -0.331 1.00 96.62 270 LEU A CA 1
ATOM 2152 C C . LEU A 1 270 ? -7.062 -8.196 0.747 1.00 96.62 270 LEU A C 1
ATOM 2154 O O . LEU A 1 270 ? -7.543 -9.257 1.157 1.00 96.62 270 LEU A O 1
ATOM 2158 N N . TRP A 1 271 ? -7.419 -7.014 1.252 1.00 98.06 271 TRP A N 1
ATOM 2159 C CA . TRP A 1 271 ? -8.529 -6.852 2.182 1.00 98.06 271 TRP A CA 1
ATOM 2160 C C . TRP A 1 271 ? -9.865 -6.782 1.441 1.00 98.06 271 TRP A C 1
ATOM 2162 O O . TRP A 1 271 ? -10.804 -7.488 1.801 1.00 98.06 271 TRP A O 1
ATOM 2172 N N . ASN A 1 272 ? -9.951 -5.948 0.405 1.00 97.44 272 ASN A N 1
ATOM 2173 C CA . ASN A 1 272 ? -11.158 -5.769 -0.386 1.00 97.44 272 ASN A CA 1
ATOM 2174 C C . ASN A 1 272 ? -10.805 -5.630 -1.875 1.00 97.44 272 ASN A C 1
ATOM 2176 O O . ASN A 1 272 ? -10.618 -4.526 -2.374 1.00 97.44 272 ASN A O 1
ATOM 2180 N N . ALA A 1 273 ? -10.725 -6.746 -2.603 1.00 95.00 273 ALA A N 1
ATOM 2181 C CA . ALA A 1 273 ? -10.302 -6.762 -4.008 1.00 95.00 273 ALA A CA 1
ATOM 2182 C C . ALA A 1 273 ? -11.253 -5.980 -4.922 1.00 95.00 273 ALA A C 1
ATOM 2184 O O . ALA A 1 273 ? -10.829 -5.378 -5.902 1.00 95.00 273 ALA A O 1
ATOM 2185 N N . LYS A 1 274 ? -12.540 -5.934 -4.562 1.00 93.38 274 LYS A N 1
ATOM 2186 C CA . LYS A 1 274 ? -13.582 -5.181 -5.277 1.00 93.38 274 LYS A CA 1
ATOM 2187 C C . LYS A 1 274 ? -13.797 -3.774 -4.713 1.00 93.38 274 LYS A C 1
ATOM 2189 O O . LYS A 1 274 ? -14.888 -3.226 -4.868 1.00 93.38 274 LYS A O 1
ATOM 2194 N N . SER A 1 275 ? -12.815 -3.221 -4.000 1.00 90.81 275 SER A N 1
ATOM 2195 C CA . SER A 1 275 ? -12.900 -1.868 -3.458 1.00 90.81 275 SER A CA 1
ATOM 2196 C C . SER A 1 275 ? -12.790 -0.813 -4.570 1.00 90.81 275 SER A C 1
ATOM 2198 O O . SER A 1 275 ? -13.413 -0.894 -5.627 1.00 90.81 275 SER A O 1
ATOM 2200 N N . ARG A 1 276 ? -12.023 0.239 -4.314 1.00 94.38 276 ARG A N 1
ATOM 2201 C CA . ARG A 1 276 ? -11.808 1.357 -5.215 1.00 94.38 276 ARG A CA 1
ATOM 2202 C C . ARG A 1 276 ? -10.888 0.973 -6.381 1.00 94.38 276 ARG A C 1
ATOM 2204 O O . ARG A 1 276 ? -10.063 0.061 -6.281 1.00 94.38 276 ARG A O 1
ATOM 2211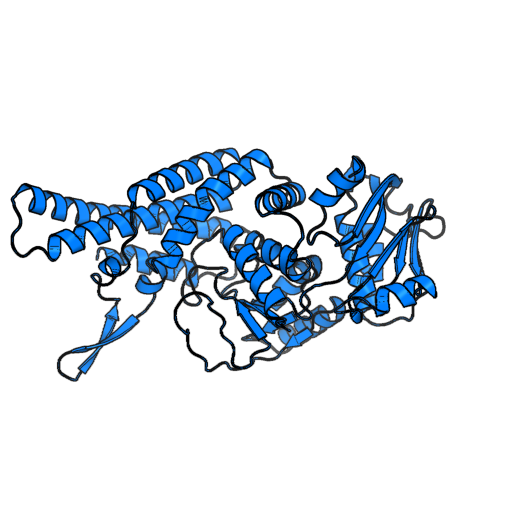 N N . ASP A 1 277 ? -11.008 1.715 -7.478 1.00 95.88 277 ASP A N 1
ATOM 2212 C CA . ASP A 1 277 ? -10.058 1.642 -8.588 1.00 95.88 277 ASP A CA 1
ATOM 2213 C C . ASP A 1 277 ? -8.674 2.209 -8.213 1.00 95.88 277 ASP A C 1
ATOM 2215 O O . ASP A 1 277 ? -8.480 2.814 -7.152 1.00 95.88 277 ASP A O 1
ATOM 2219 N N . ALA A 1 278 ? -7.685 1.988 -9.084 1.00 96.00 278 ALA A N 1
ATOM 2220 C CA . ALA A 1 278 ? -6.303 2.395 -8.839 1.00 96.00 278 ALA A CA 1
ATOM 2221 C C . ALA A 1 278 ? -6.161 3.918 -8.648 1.00 96.00 278 ALA A C 1
ATOM 2223 O O . ALA A 1 278 ? -5.424 4.356 -7.765 1.00 96.00 278 ALA A O 1
ATOM 2224 N N . GLU A 1 279 ? -6.895 4.731 -9.414 1.00 96.88 279 GLU A N 1
ATOM 2225 C CA . GLU A 1 279 ? -6.861 6.193 -9.280 1.00 96.88 279 GLU A CA 1
ATOM 2226 C C . GLU A 1 279 ? -7.432 6.646 -7.929 1.00 96.88 279 GLU A C 1
ATOM 2228 O O . GLU A 1 279 ? -6.823 7.441 -7.210 1.00 96.88 279 GLU A O 1
ATOM 2233 N N . SER A 1 280 ? -8.585 6.111 -7.538 1.00 96.94 280 SER A N 1
ATOM 2234 C CA . SER A 1 280 ? -9.224 6.402 -6.255 1.00 96.94 280 SER A CA 1
ATOM 2235 C C . SER A 1 280 ? -8.349 5.971 -5.076 1.00 96.94 280 SER A C 1
ATOM 2237 O O . SER A 1 280 ? -8.338 6.636 -4.036 1.00 96.94 280 SER A O 1
ATOM 2239 N N . PHE A 1 281 ? -7.578 4.891 -5.232 1.00 98.06 281 PHE A N 1
ATOM 2240 C CA . PHE A 1 281 ? -6.534 4.502 -4.287 1.00 98.06 281 PHE A CA 1
ATOM 2241 C C . PHE A 1 281 ? -5.387 5.504 -4.223 1.00 98.06 281 PHE A C 1
ATOM 2243 O O . PHE A 1 281 ? -5.045 5.939 -3.125 1.00 98.06 281 PHE A O 1
ATOM 2250 N N . MET A 1 282 ? -4.850 5.950 -5.359 1.00 97.25 282 MET A N 1
ATOM 2251 C CA . MET A 1 282 ? -3.809 6.986 -5.385 1.00 97.25 282 MET A CA 1
ATOM 2252 C C . MET A 1 282 ? -4.268 8.264 -4.672 1.00 97.25 282 MET A C 1
ATOM 2254 O O . MET A 1 282 ? -3.507 8.848 -3.904 1.00 97.25 282 MET A O 1
ATOM 2258 N N . ARG A 1 283 ? -5.529 8.676 -4.864 1.00 97.62 283 ARG A N 1
ATOM 2259 C CA . ARG A 1 283 ? -6.124 9.842 -4.184 1.00 97.62 283 ARG A CA 1
ATOM 2260 C C . ARG A 1 283 ? -6.223 9.649 -2.673 1.00 97.62 283 ARG A C 1
ATOM 2262 O O . ARG A 1 283 ? -5.920 10.568 -1.913 1.00 97.62 283 ARG A O 1
ATOM 2269 N N . ALA A 1 284 ? -6.630 8.463 -2.229 1.00 97.69 284 ALA A N 1
ATOM 2270 C CA . ALA A 1 284 ? -6.687 8.140 -0.809 1.00 97.69 284 ALA A CA 1
ATOM 2271 C C . ALA A 1 284 ? -5.289 8.087 -0.182 1.00 97.69 284 ALA A C 1
ATOM 2273 O O . ALA A 1 284 ? -5.062 8.699 0.858 1.00 97.69 284 ALA A O 1
ATOM 2274 N N . TYR A 1 285 ? -4.327 7.448 -0.851 1.00 96.56 285 TYR A N 1
ATOM 2275 C CA . TYR A 1 285 ? -2.935 7.422 -0.410 1.00 96.56 285 TYR A CA 1
ATOM 2276 C C . TYR A 1 285 ? -2.358 8.837 -0.302 1.00 96.56 285 TYR A C 1
ATOM 2278 O O . TYR A 1 285 ? -1.768 9.182 0.721 1.00 96.56 285 TYR A O 1
ATOM 2286 N N . ALA A 1 286 ? -2.590 9.686 -1.306 1.00 96.00 286 ALA A N 1
ATOM 2287 C CA . ALA A 1 286 ? -2.190 11.088 -1.262 1.00 96.00 286 ALA A CA 1
ATOM 2288 C C . ALA A 1 286 ? -2.841 11.837 -0.093 1.00 96.00 286 ALA A C 1
ATOM 2290 O O . ALA A 1 286 ? -2.157 12.563 0.620 1.00 96.00 286 ALA A O 1
ATOM 2291 N N . THR A 1 287 ? -4.132 11.609 0.160 1.00 95.31 287 THR A N 1
ATOM 2292 C CA . THR A 1 287 ? -4.857 12.229 1.281 1.00 95.31 287 THR A CA 1
ATOM 2293 C C . THR A 1 287 ? -4.265 11.829 2.635 1.00 95.31 287 THR A C 1
ATOM 2295 O O . THR A 1 287 ? -4.010 12.695 3.471 1.00 95.31 287 THR A O 1
ATOM 2298 N N . VAL A 1 288 ? -4.021 10.534 2.856 1.00 94.06 288 VAL A N 1
ATOM 2299 C CA . VAL A 1 288 ? -3.435 10.006 4.103 1.00 94.06 288 VAL A CA 1
ATOM 2300 C C . VAL A 1 288 ? -2.034 10.575 4.344 1.00 94.06 288 VAL A C 1
ATOM 2302 O O . VAL A 1 288 ? -1.690 10.900 5.479 1.00 94.06 288 VAL A O 1
ATOM 2305 N N . ASN A 1 289 ? -1.258 10.758 3.277 1.00 91.75 289 ASN A N 1
ATOM 2306 C CA . ASN A 1 289 ? 0.104 11.288 3.332 1.00 91.75 289 ASN A CA 1
ATOM 2307 C C . ASN A 1 289 ? 0.183 12.816 3.149 1.00 91.75 289 ASN A C 1
ATOM 2309 O O . ASN A 1 289 ? 1.271 13.349 2.964 1.00 91.75 289 ASN A O 1
ATOM 2313 N N . GLN A 1 290 ? -0.950 13.530 3.213 1.00 92.62 290 GLN A N 1
ATOM 2314 C CA . GLN A 1 290 ? -1.016 14.998 3.132 1.00 92.62 290 GLN A CA 1
ATOM 2315 C C . GLN A 1 290 ? -0.396 15.584 1.847 1.00 92.62 290 GLN A C 1
ATOM 2317 O O . GLN A 1 290 ? 0.158 16.682 1.845 1.00 92.62 290 GLN A O 1
ATOM 2322 N N . MET A 1 291 ? -0.516 14.856 0.737 1.00 93.50 291 MET A N 1
ATOM 2323 C CA . MET A 1 291 ? -0.067 15.265 -0.591 1.00 93.50 291 MET A CA 1
ATOM 2324 C C . MET A 1 291 ? -1.218 15.834 -1.430 1.00 93.50 291 MET A C 1
ATOM 2326 O O . MET A 1 291 ? -2.386 15.470 -1.270 1.00 93.50 291 MET A O 1
ATOM 2330 N N . ASP A 1 292 ? -0.877 16.689 -2.396 1.00 95.06 292 ASP A N 1
ATOM 2331 C CA . ASP A 1 292 ? -1.808 17.131 -3.437 1.00 95.06 292 ASP A CA 1
ATOM 2332 C C . ASP A 1 292 ? -2.226 15.929 -4.297 1.00 95.06 292 ASP A C 1
ATOM 2334 O O . ASP A 1 292 ? -1.425 15.363 -5.047 1.00 95.06 292 ASP A O 1
ATOM 2338 N N . SER A 1 293 ? -3.489 15.523 -4.161 1.00 95.56 293 SER A N 1
ATOM 2339 C CA . SER A 1 293 ? -3.995 14.294 -4.771 1.00 95.56 293 SER A CA 1
ATOM 2340 C C . SER A 1 293 ? -3.976 14.336 -6.296 1.00 95.56 293 SER A C 1
ATOM 2342 O O . SER A 1 293 ? -3.645 13.332 -6.920 1.00 95.56 293 SER A O 1
ATOM 2344 N N . ASP A 1 294 ? -4.283 15.482 -6.907 1.00 96.19 294 ASP A N 1
ATOM 2345 C CA . ASP A 1 294 ? -4.329 15.603 -8.367 1.00 96.19 294 ASP A CA 1
ATOM 2346 C C . ASP A 1 294 ? -2.926 15.535 -8.966 1.00 96.19 294 ASP A C 1
ATOM 2348 O O . ASP A 1 294 ? -2.691 14.840 -9.960 1.00 96.19 294 ASP A O 1
ATOM 2352 N N . LYS A 1 295 ? -1.963 16.218 -8.340 1.00 96.75 295 LYS A N 1
ATOM 2353 C CA . LYS A 1 295 ? -0.566 16.165 -8.779 1.00 96.75 295 LYS A CA 1
ATOM 2354 C C . LYS A 1 295 ? 0.031 14.776 -8.580 1.00 96.75 295 LYS A C 1
ATOM 2356 O O . LYS A 1 295 ? 0.736 14.300 -9.469 1.00 96.75 295 LYS A O 1
ATOM 2361 N N . PHE A 1 296 ? -0.268 14.128 -7.454 1.00 96.31 296 PHE A N 1
ATOM 2362 C CA . PHE A 1 296 ? 0.228 12.789 -7.146 1.00 96.31 296 PHE A CA 1
ATOM 2363 C C . PHE A 1 296 ? -0.302 11.750 -8.143 1.00 96.31 296 PHE A C 1
ATOM 2365 O O . PHE A 1 296 ? 0.490 11.059 -8.780 1.00 96.31 296 PHE A O 1
ATOM 2372 N N . VAL A 1 297 ? -1.620 11.717 -8.381 1.00 97.00 297 VAL A N 1
ATOM 2373 C CA . VAL A 1 297 ? -2.253 10.842 -9.389 1.00 97.00 297 VAL A CA 1
ATOM 2374 C C . VAL A 1 297 ? -1.639 11.055 -10.770 1.00 97.00 297 VAL A C 1
ATOM 2376 O O . VAL A 1 297 ? -1.303 10.095 -11.470 1.00 97.00 297 VAL A O 1
ATOM 2379 N N . LYS A 1 298 ? -1.463 12.319 -11.170 1.00 96.56 298 LYS A N 1
ATOM 2380 C CA . LYS A 1 298 ? -0.866 12.671 -12.460 1.00 96.56 298 LYS A CA 1
ATOM 2381 C C . LYS A 1 298 ? 0.560 12.139 -12.587 1.00 96.56 298 LYS A C 1
ATOM 2383 O O . LYS A 1 298 ? 0.917 11.628 -13.646 1.00 96.56 298 LYS A O 1
ATOM 2388 N N . TRP A 1 299 ? 1.369 12.251 -11.533 1.00 97.00 299 TRP A N 1
ATOM 2389 C CA . TRP A 1 299 ? 2.706 11.665 -11.504 1.00 97.00 299 TRP A CA 1
ATOM 2390 C C . TRP A 1 299 ? 2.654 10.137 -11.635 1.00 97.00 299 TRP A C 1
ATOM 2392 O O . TRP A 1 299 ? 3.265 9.609 -12.565 1.00 97.00 299 TRP A O 1
ATOM 2402 N N . CYS A 1 300 ? 1.879 9.443 -10.791 1.00 95.94 300 CYS A N 1
ATOM 2403 C CA . CYS A 1 300 ? 1.754 7.983 -10.840 1.00 95.94 300 CYS A CA 1
ATOM 2404 C C . CYS A 1 300 ? 1.354 7.501 -12.240 1.00 95.94 300 CYS A C 1
ATOM 2406 O O . CYS A 1 300 ? 1.977 6.594 -12.784 1.00 95.94 300 CYS A O 1
ATOM 2408 N N . THR A 1 301 ? 0.373 8.160 -12.862 1.00 94.75 301 THR A N 1
ATOM 2409 C CA . THR A 1 301 ? -0.123 7.818 -14.206 1.00 94.75 301 THR A CA 1
ATOM 2410 C C . THR A 1 301 ? 0.975 7.893 -15.271 1.00 94.75 301 THR A C 1
ATOM 2412 O O . THR A 1 301 ? 1.028 7.053 -16.166 1.00 94.75 301 THR A O 1
ATOM 2415 N N . TYR A 1 302 ? 1.879 8.875 -15.187 1.00 95.94 302 TYR A N 1
ATOM 2416 C CA . TYR A 1 302 ? 3.011 8.957 -16.113 1.00 95.94 302 TYR A CA 1
ATOM 2417 C C . TYR A 1 302 ? 4.140 7.981 -15.782 1.00 95.94 302 TYR A C 1
ATOM 2419 O O . TYR A 1 302 ? 4.877 7.605 -16.691 1.00 95.94 302 TYR A O 1
ATOM 2427 N N . ASN A 1 303 ? 4.294 7.605 -14.513 1.00 95.31 303 ASN A N 1
ATOM 2428 C CA . ASN A 1 303 ? 5.436 6.839 -14.026 1.00 95.31 303 ASN A CA 1
ATOM 2429 C C . ASN A 1 303 ? 5.238 5.313 -14.114 1.00 95.31 303 ASN A C 1
ATOM 2431 O O . ASN A 1 303 ? 6.164 4.598 -14.492 1.00 95.31 303 ASN A O 1
ATOM 2435 N N . MET A 1 304 ? 4.030 4.816 -13.821 1.00 94.06 304 MET A N 1
ATOM 2436 C CA . MET A 1 304 ? 3.742 3.375 -13.730 1.00 94.06 304 MET A CA 1
ATOM 2437 C C . MET A 1 304 ? 3.980 2.629 -15.042 1.00 94.06 304 MET A C 1
ATOM 2439 O O . MET A 1 304 ? 4.640 1.598 -15.042 1.00 94.06 304 MET A O 1
ATOM 2443 N N . THR A 1 305 ? 3.484 3.136 -16.177 1.00 93.75 305 THR A N 1
ATOM 2444 C CA . THR A 1 305 ? 3.612 2.417 -17.457 1.00 93.75 305 THR A CA 1
ATOM 2445 C C . THR A 1 305 ? 5.073 2.281 -17.914 1.00 93.75 305 THR A C 1
ATOM 2447 O O . THR A 1 305 ? 5.475 1.163 -18.245 1.00 93.75 305 THR A O 1
ATOM 2450 N N . PRO A 1 306 ? 5.907 3.344 -17.904 1.00 94.69 306 PRO A N 1
ATOM 2451 C CA . PRO A 1 306 ? 7.346 3.207 -18.131 1.00 94.69 306 PRO A CA 1
ATOM 2452 C C . PRO A 1 306 ? 8.024 2.235 -17.155 1.00 94.69 306 PRO A C 1
ATOM 2454 O O . PRO A 1 306 ? 8.836 1.420 -17.588 1.00 94.69 306 PRO A O 1
ATOM 2457 N N . ALA A 1 307 ? 7.663 2.276 -15.866 1.00 92.38 307 ALA A N 1
ATOM 2458 C CA . ALA A 1 307 ? 8.219 1.375 -14.857 1.00 92.38 307 ALA A CA 1
ATOM 2459 C C . ALA A 1 307 ? 7.852 -0.096 -15.120 1.00 92.38 307 ALA A C 1
ATOM 2461 O O . ALA A 1 307 ? 8.701 -0.980 -15.070 1.00 92.38 307 ALA A O 1
ATOM 2462 N N . ARG A 1 308 ? 6.581 -0.369 -15.435 1.00 89.75 308 ARG A N 1
ATOM 2463 C CA . ARG A 1 308 ? 6.087 -1.703 -15.795 1.00 89.75 308 ARG A CA 1
ATOM 2464 C C . ARG A 1 308 ? 6.795 -2.231 -17.037 1.00 89.75 308 ARG A C 1
ATOM 2466 O O . ARG A 1 308 ? 7.319 -3.333 -16.989 1.00 89.75 308 ARG A O 1
ATOM 2473 N N . THR A 1 309 ? 6.906 -1.408 -18.077 1.00 90.75 309 THR A N 1
ATOM 2474 C CA . THR A 1 309 ? 7.589 -1.776 -19.327 1.00 90.75 309 THR A CA 1
ATOM 2475 C C . THR A 1 309 ? 9.051 -2.154 -19.084 1.00 90.75 309 THR A C 1
ATOM 2477 O O . THR A 1 309 ? 9.539 -3.151 -19.610 1.00 90.75 309 THR A O 1
ATOM 2480 N N . LEU A 1 310 ? 9.766 -1.364 -18.276 1.00 88.44 310 LEU A N 1
ATOM 2481 C CA . LEU A 1 310 ? 11.161 -1.644 -17.947 1.00 88.44 310 LEU A CA 1
ATOM 2482 C C . LEU A 1 310 ? 11.302 -2.937 -17.126 1.00 88.44 310 LEU A C 1
ATOM 2484 O O . LEU A 1 310 ? 12.261 -3.682 -17.329 1.00 88.44 310 LEU A O 1
ATOM 2488 N N . ALA A 1 311 ? 10.359 -3.197 -16.215 1.00 84.69 311 ALA A N 1
ATOM 2489 C CA . ALA A 1 311 ? 10.352 -4.397 -15.383 1.00 84.69 311 ALA A CA 1
ATOM 2490 C C . ALA A 1 311 ? 10.058 -5.654 -16.214 1.00 84.69 311 ALA A C 1
ATOM 2492 O O . ALA A 1 311 ? 10.809 -6.618 -16.135 1.00 84.69 311 ALA A O 1
ATOM 2493 N N . GLU A 1 312 ? 9.037 -5.613 -17.072 1.00 84.19 312 GLU A N 1
ATOM 2494 C CA . GLU A 1 312 ? 8.661 -6.712 -17.974 1.00 84.19 312 GLU A CA 1
ATOM 2495 C C . GLU A 1 312 ? 9.758 -7.022 -19.003 1.00 84.19 312 GLU A C 1
ATOM 2497 O O . GLU A 1 312 ? 9.983 -8.180 -19.343 1.00 84.19 312 GLU A O 1
ATOM 2502 N N . ASN A 1 313 ? 10.505 -6.010 -19.461 1.00 84.56 313 ASN A N 1
ATOM 2503 C CA . ASN A 1 313 ? 11.667 -6.237 -20.318 1.00 84.56 313 ASN A CA 1
ATOM 2504 C C . ASN A 1 313 ? 12.804 -6.976 -19.589 1.00 84.56 313 ASN A C 1
ATOM 2506 O O . ASN A 1 313 ? 13.617 -7.614 -20.255 1.00 84.56 313 ASN A O 1
ATOM 2510 N N . GLY A 1 314 ? 12.892 -6.890 -18.257 1.00 80.06 314 GLY A N 1
ATOM 2511 C CA . GLY A 1 314 ? 13.954 -7.509 -17.459 1.00 80.06 314 GLY A CA 1
ATOM 2512 C C . GLY A 1 314 ? 15.313 -6.813 -17.578 1.00 80.06 314 GLY A C 1
ATOM 2513 O O . GLY A 1 314 ? 16.328 -7.402 -17.210 1.00 80.06 314 GLY A O 1
ATOM 2514 N N . PHE A 1 315 ? 15.360 -5.574 -18.096 1.00 82.50 315 PHE A N 1
ATOM 2515 C CA . PHE A 1 315 ? 16.610 -4.848 -18.351 1.00 82.50 315 PHE A CA 1
ATOM 2516 C C . PHE A 1 315 ? 17.527 -4.831 -17.118 1.00 82.50 315 PHE A C 1
ATOM 2518 O O . PHE A 1 315 ? 18.658 -5.308 -17.140 1.00 82.50 315 PHE A O 1
ATOM 2525 N N . ILE A 1 316 ? 16.984 -4.307 -16.019 1.00 81.62 316 ILE A N 1
ATOM 2526 C CA . ILE A 1 316 ? 17.695 -4.111 -14.757 1.00 81.62 316 ILE A CA 1
ATOM 2527 C C . ILE A 1 316 ? 18.026 -5.447 -14.079 1.00 81.62 316 ILE A C 1
ATOM 2529 O O . ILE A 1 316 ? 19.127 -5.622 -13.565 1.00 81.62 316 ILE A O 1
ATOM 2533 N N . GLU A 1 317 ? 17.099 -6.404 -14.089 1.00 75.88 317 GLU A N 1
ATOM 2534 C CA . GLU A 1 317 ? 17.303 -7.712 -13.460 1.00 75.88 317 GLU A CA 1
ATOM 2535 C C . GLU A 1 317 ? 18.446 -8.495 -14.124 1.00 75.88 317 GLU A C 1
ATOM 2537 O O . GLU A 1 317 ? 19.286 -9.084 -13.436 1.00 75.88 317 GLU A O 1
ATOM 2542 N N . ARG A 1 318 ? 18.518 -8.470 -15.462 1.00 74.81 318 ARG A N 1
ATOM 2543 C CA . ARG A 1 318 ? 19.578 -9.148 -16.219 1.00 74.81 318 ARG A CA 1
ATOM 2544 C C . ARG A 1 318 ? 20.947 -8.528 -15.952 1.00 74.81 318 ARG A C 1
ATOM 2546 O O . ARG A 1 318 ? 21.894 -9.266 -15.719 1.00 74.81 318 ARG A O 1
ATOM 2553 N N . LEU A 1 319 ? 21.053 -7.202 -15.848 1.00 72.44 319 LEU A N 1
ATOM 2554 C CA . LEU A 1 319 ? 22.314 -6.551 -15.448 1.00 72.44 319 LEU A CA 1
ATOM 2555 C C . LEU A 1 319 ? 22.840 -7.033 -14.087 1.00 72.44 319 LEU A C 1
ATOM 2557 O O . LEU A 1 319 ? 24.046 -7.039 -13.855 1.00 72.44 319 LEU A O 1
ATOM 2561 N N . MET A 1 320 ? 21.940 -7.445 -13.192 1.00 69.56 320 MET A N 1
ATOM 2562 C CA . MET A 1 320 ? 22.272 -7.933 -11.851 1.00 69.56 320 MET A CA 1
ATOM 2563 C C . MET A 1 320 ? 22.468 -9.452 -11.776 1.00 69.56 320 MET A C 1
ATOM 2565 O O . MET A 1 320 ? 22.874 -9.972 -10.734 1.00 69.56 320 MET A O 1
ATOM 2569 N N . SER A 1 321 ? 22.162 -10.177 -12.851 1.00 61.44 321 SER A N 1
ATOM 2570 C CA . SER A 1 321 ? 22.209 -11.633 -12.892 1.00 61.44 321 SER A CA 1
ATOM 2571 C C . SER A 1 321 ? 23.474 -12.106 -13.603 1.00 61.44 321 SER A C 1
ATOM 2573 O O . SER A 1 321 ? 23.662 -11.850 -14.789 1.00 61.44 321 SER A O 1
ATOM 2575 N N . ASN A 1 322 ? 24.323 -12.853 -12.897 1.00 53.78 322 ASN A N 1
ATOM 2576 C CA . ASN A 1 322 ? 25.394 -13.611 -13.540 1.00 53.78 322 ASN A CA 1
ATOM 2577 C C . ASN A 1 322 ? 24.804 -14.921 -14.085 1.00 53.78 322 ASN A C 1
ATOM 2579 O O . ASN A 1 322 ? 24.147 -15.647 -13.331 1.00 53.78 322 ASN A O 1
ATOM 2583 N N . ARG A 1 323 ? 25.050 -15.255 -15.355 1.00 47.56 323 ARG A N 1
ATOM 2584 C CA . ARG A 1 323 ? 24.797 -16.607 -15.881 1.00 47.56 323 ARG A CA 1
ATOM 2585 C C . ARG A 1 323 ? 26.105 -17.375 -15.929 1.00 47.56 323 ARG A C 1
ATOM 2587 O O . ARG A 1 323 ? 27.143 -16.817 -16.249 1.00 47.56 323 ARG A O 1
ATOM 2594 N N . THR A 1 324 ? 26.065 -18.670 -15.649 1.00 45.41 324 THR A N 1
ATOM 2595 C CA . THR A 1 324 ? 27.196 -19.540 -15.966 1.00 45.41 324 THR A CA 1
ATOM 2596 C C . THR A 1 324 ? 27.100 -19.912 -17.445 1.00 45.41 324 THR A C 1
ATOM 2598 O O . THR A 1 324 ? 26.165 -20.606 -17.836 1.00 45.41 324 THR A O 1
ATOM 2601 N N . VAL A 1 325 ? 28.028 -19.451 -18.281 1.00 45.25 325 VAL A N 1
ATOM 2602 C CA . VAL A 1 325 ? 28.166 -19.892 -19.678 1.00 45.25 325 VAL A CA 1
ATOM 2603 C C . VAL A 1 325 ? 29.314 -20.874 -19.805 1.00 45.25 325 VAL A C 1
ATOM 2605 O O . VAL A 1 325 ? 30.417 -20.658 -19.303 1.00 45.25 325 VAL A O 1
ATOM 2608 N N . THR A 1 326 ? 29.072 -21.969 -20.516 1.00 41.28 326 THR A N 1
ATOM 2609 C CA . THR A 1 326 ? 30.113 -22.949 -20.814 1.00 41.28 326 THR A CA 1
ATOM 2610 C C . THR A 1 326 ? 30.789 -22.596 -22.135 1.00 41.28 326 THR A C 1
ATOM 2612 O O . THR A 1 326 ? 30.241 -22.835 -23.209 1.00 41.28 326 THR A O 1
ATOM 2615 N N . VAL A 1 327 ? 32.017 -22.079 -22.082 1.00 43.72 327 VAL A N 1
ATOM 2616 C CA . VAL A 1 327 ? 32.837 -21.835 -23.276 1.00 43.72 327 VAL A CA 1
ATOM 2617 C C . VAL A 1 327 ? 33.896 -22.927 -23.366 1.00 43.72 327 VAL A C 1
ATOM 2619 O O . VAL A 1 327 ? 34.754 -23.058 -22.495 1.00 43.72 327 VAL A O 1
ATOM 2622 N N . LYS A 1 328 ? 33.843 -23.737 -24.433 1.00 57.12 328 LYS A N 1
ATOM 2623 C CA . LYS A 1 328 ? 34.796 -24.838 -24.694 1.00 57.12 328 LYS A CA 1
ATOM 2624 C C . LYS A 1 328 ? 34.967 -25.799 -23.500 1.00 57.12 328 LYS A C 1
ATOM 2626 O O . LYS A 1 328 ? 36.083 -26.187 -23.164 1.00 57.12 328 LYS A O 1
ATOM 2631 N N . GLY A 1 329 ? 33.862 -26.168 -22.849 1.00 49.91 329 GLY A N 1
ATOM 2632 C CA . GLY A 1 329 ? 33.864 -27.116 -21.727 1.00 49.91 329 GLY A CA 1
ATOM 2633 C C . GLY A 1 329 ? 34.341 -26.544 -20.387 1.00 49.91 329 GLY A C 1
ATOM 2634 O O . GLY A 1 329 ? 34.498 -27.306 -19.438 1.00 49.91 329 GLY A O 1
ATOM 2635 N N . LYS A 1 330 ? 34.567 -25.227 -20.288 1.00 36.06 330 LYS A N 1
ATOM 2636 C CA . LYS A 1 330 ? 34.808 -24.525 -19.021 1.00 36.06 330 LYS A CA 1
ATOM 2637 C C . LYS A 1 330 ? 33.641 -23.603 -18.704 1.00 36.06 330 LYS A C 1
ATOM 2639 O O . LYS A 1 330 ? 33.174 -22.881 -19.580 1.00 36.06 330 LYS A O 1
ATOM 2644 N N . GLU A 1 331 ? 33.187 -23.644 -17.461 1.00 45.19 331 GLU A N 1
ATOM 2645 C CA . GLU A 1 331 ? 32.179 -22.732 -16.931 1.00 45.19 331 GLU A CA 1
ATOM 2646 C C . GLU A 1 331 ? 32.810 -21.371 -16.619 1.00 45.19 331 GLU A C 1
ATOM 2648 O O . GLU A 1 331 ? 33.793 -21.279 -15.884 1.00 45.19 331 GLU A O 1
ATOM 2653 N N . TYR A 1 332 ? 32.239 -20.317 -17.190 1.00 47.12 332 TYR A N 1
ATOM 2654 C CA . TYR A 1 332 ? 32.558 -18.924 -16.909 1.00 47.12 332 TYR A CA 1
ATOM 2655 C C . TYR A 1 332 ? 31.309 -18.254 -16.342 1.00 47.12 332 TYR A C 1
ATOM 2657 O O . TYR A 1 332 ? 30.204 -18.521 -16.803 1.00 47.12 332 TYR A O 1
ATOM 2665 N N . LEU A 1 333 ? 31.473 -17.374 -15.357 1.00 47.50 333 LEU A N 1
ATOM 2666 C CA . LEU A 1 333 ? 30.423 -16.419 -15.009 1.00 47.50 333 LEU A CA 1
ATOM 2667 C C . LEU A 1 333 ? 30.377 -15.370 -16.129 1.00 47.50 333 LEU A C 1
ATOM 2669 O O . LEU A 1 333 ? 31.262 -14.519 -16.192 1.00 47.50 333 LEU A O 1
ATOM 2673 N N . ASP A 1 334 ? 29.385 -15.460 -17.014 1.00 47.44 334 ASP A N 1
ATOM 2674 C CA . ASP A 1 334 ? 29.003 -14.349 -17.881 1.00 47.44 334 ASP A CA 1
ATOM 2675 C C . ASP A 1 334 ? 28.268 -13.316 -17.037 1.00 47.44 334 ASP A C 1
ATOM 2677 O O . ASP A 1 334 ? 27.256 -13.611 -16.385 1.00 47.44 334 ASP A O 1
ATOM 2681 N N . TYR A 1 335 ? 28.740 -12.079 -17.109 1.00 50.72 335 TYR A N 1
ATOM 2682 C CA . TYR A 1 335 ? 27.840 -10.945 -16.974 1.00 50.72 335 TYR A CA 1
ATOM 2683 C C . TYR A 1 335 ? 26.918 -11.023 -18.188 1.00 50.72 335 TYR A C 1
ATOM 2685 O O . TYR A 1 335 ? 27.446 -11.133 -19.287 1.00 50.72 335 TYR A O 1
ATOM 2693 N N . CYS A 1 336 ? 25.594 -11.075 -17.987 1.00 51.06 336 CYS A N 1
ATOM 2694 C CA . CYS A 1 336 ? 24.594 -11.311 -19.039 1.00 51.06 336 CYS A CA 1
ATOM 2695 C C . CYS A 1 336 ? 25.053 -10.896 -20.441 1.00 51.06 336 CYS A C 1
ATOM 2697 O O . CYS A 1 336 ? 25.445 -9.742 -20.629 1.00 51.06 336 CYS A O 1
ATOM 2699 N N . GLY A 1 337 ? 24.949 -11.817 -21.407 1.00 52.38 337 GLY A N 1
ATOM 2700 C CA . GLY A 1 337 ? 25.201 -11.532 -22.814 1.00 52.38 337 GLY A CA 1
ATOM 2701 C C . GLY A 1 337 ? 24.501 -10.232 -23.186 1.00 52.38 337 GLY A C 1
ATOM 2702 O O . GLY A 1 337 ? 23.275 -10.124 -23.143 1.00 52.38 337 GLY A O 1
ATOM 2703 N N . PHE A 1 338 ? 25.288 -9.192 -23.455 1.00 54.34 338 PHE A N 1
ATOM 2704 C CA . PHE A 1 338 ? 24.776 -7.844 -23.690 1.00 54.34 338 PHE A CA 1
ATOM 2705 C C . PHE A 1 338 ? 23.819 -7.773 -24.903 1.00 54.34 338 PHE A C 1
ATOM 2707 O O . PHE A 1 338 ? 23.157 -6.755 -25.111 1.00 54.34 338 PHE A O 1
ATOM 2714 N N . ASP A 1 339 ? 23.721 -8.848 -25.685 1.00 53.72 339 ASP A N 1
ATOM 2715 C CA . ASP A 1 339 ? 22.895 -9.020 -26.869 1.00 53.72 339 ASP A CA 1
ATOM 2716 C C . ASP A 1 339 ? 21.533 -9.716 -26.621 1.00 53.72 339 ASP A C 1
ATOM 2718 O O . ASP A 1 339 ? 20.677 -9.677 -27.512 1.00 53.72 339 ASP A O 1
ATOM 2722 N N . ASP A 1 340 ? 21.273 -10.243 -25.414 1.00 58.88 340 ASP A N 1
ATOM 2723 C CA . ASP A 1 340 ? 19.978 -10.837 -25.003 1.00 58.88 340 ASP A CA 1
ATOM 2724 C C . ASP A 1 340 ? 18.834 -9.801 -24.963 1.00 58.88 340 ASP A C 1
ATOM 2726 O O . ASP A 1 340 ? 17.648 -10.130 -25.026 1.00 58.88 340 ASP A O 1
ATOM 2730 N N . PHE A 1 341 ? 19.161 -8.506 -24.893 1.00 62.19 341 PHE A N 1
ATOM 2731 C CA . PHE A 1 341 ? 18.172 -7.424 -24.790 1.00 62.19 341 PHE A CA 1
ATOM 2732 C C . PHE A 1 341 ? 17.428 -7.135 -26.101 1.00 62.19 341 PHE A C 1
ATOM 2734 O O . PHE A 1 341 ? 16.496 -6.325 -26.103 1.00 62.19 341 PHE A O 1
ATOM 2741 N N . ILE A 1 342 ? 17.815 -7.794 -27.199 1.00 62.44 342 ILE A N 1
ATOM 2742 C CA . ILE A 1 342 ? 17.072 -7.764 -28.464 1.00 62.44 342 ILE A CA 1
ATOM 2743 C C . ILE A 1 342 ? 15.883 -8.727 -28.422 1.00 62.44 342 ILE A C 1
ATOM 2745 O O . ILE A 1 342 ? 14.833 -8.403 -28.969 1.00 62.44 342 ILE A O 1
ATOM 2749 N N . GLU A 1 343 ? 16.023 -9.888 -27.777 1.00 66.19 343 GLU A N 1
ATOM 2750 C CA . GLU A 1 343 ? 14.995 -10.939 -27.824 1.00 66.19 343 GLU A CA 1
ATOM 2751 C C . GLU A 1 343 ? 13.690 -10.499 -27.154 1.00 66.19 343 GLU A C 1
ATOM 2753 O O . GLU A 1 343 ? 12.611 -10.858 -27.609 1.00 66.19 343 GLU A O 1
ATOM 2758 N N . ASN A 1 344 ? 13.794 -9.629 -26.146 1.00 76.88 344 ASN A N 1
ATOM 2759 C CA . ASN A 1 344 ? 12.658 -9.036 -25.443 1.00 76.88 344 ASN A CA 1
ATOM 2760 C C . ASN A 1 344 ? 12.579 -7.512 -25.617 1.00 76.88 344 ASN A C 1
ATOM 2762 O O . ASN A 1 344 ? 12.190 -6.822 -24.681 1.00 76.88 344 ASN A O 1
ATOM 2766 N N . ALA A 1 345 ? 12.995 -6.957 -26.761 1.00 84.19 345 ALA A N 1
ATOM 2767 C CA . ALA A 1 345 ? 13.131 -5.508 -26.945 1.00 84.19 345 ALA A CA 1
ATOM 2768 C C . ALA A 1 345 ? 11.873 -4.692 -26.567 1.00 84.19 345 ALA A C 1
ATOM 2770 O O . ALA A 1 345 ? 10.734 -5.111 -26.775 1.00 84.19 345 ALA A O 1
ATOM 2771 N N . ILE A 1 346 ? 12.083 -3.475 -26.052 1.00 89.56 346 ILE A N 1
ATOM 2772 C CA . ILE A 1 346 ? 10.990 -2.559 -25.709 1.00 89.56 346 ILE A CA 1
ATOM 2773 C C . ILE A 1 346 ? 10.476 -1.930 -27.001 1.00 89.56 346 ILE A C 1
ATOM 2775 O O . ILE A 1 346 ? 11.101 -1.035 -27.574 1.00 89.56 346 ILE A O 1
ATOM 2779 N N . ILE A 1 347 ? 9.304 -2.378 -27.439 1.00 89.88 347 ILE A N 1
ATOM 2780 C CA . ILE A 1 347 ? 8.609 -1.796 -28.588 1.00 89.88 347 ILE A CA 1
ATOM 2781 C C . ILE A 1 347 ? 8.247 -0.341 -28.260 1.00 89.88 347 ILE A C 1
ATOM 2783 O O . ILE A 1 347 ? 7.743 -0.052 -27.178 1.00 89.88 347 ILE A O 1
ATOM 2787 N N . ASP A 1 348 ? 8.502 0.581 -29.190 1.00 91.25 348 ASP A N 1
ATOM 2788 C CA . ASP A 1 348 ? 8.270 2.022 -29.025 1.00 91.25 348 ASP A CA 1
ATOM 2789 C C . ASP A 1 348 ? 8.996 2.650 -27.822 1.00 91.25 348 ASP A C 1
ATOM 2791 O O . ASP A 1 348 ? 8.434 3.494 -27.120 1.00 91.25 348 ASP A O 1
ATOM 2795 N N . ILE A 1 349 ? 10.258 2.296 -27.568 1.00 93.94 349 ILE A N 1
ATOM 2796 C CA . ILE A 1 349 ? 10.977 2.800 -26.387 1.00 93.94 349 ILE A CA 1
ATOM 2797 C C . ILE A 1 349 ? 10.968 4.335 -26.245 1.00 93.94 349 ILE A C 1
ATOM 2799 O O . ILE A 1 349 ? 10.809 4.858 -25.139 1.00 93.94 349 ILE A O 1
ATOM 2803 N N . ASP A 1 350 ? 11.010 5.078 -27.354 1.00 94.88 350 ASP A N 1
ATOM 2804 C CA . ASP A 1 350 ? 10.928 6.543 -27.347 1.00 94.88 350 ASP A CA 1
ATOM 2805 C C . ASP A 1 350 ? 9.610 7.068 -26.755 1.00 94.88 350 ASP A C 1
ATOM 2807 O O . ASP A 1 350 ? 9.575 8.139 -26.141 1.00 94.88 350 ASP A O 1
ATOM 2811 N N . LYS A 1 351 ? 8.503 6.330 -26.918 1.00 96.50 351 LYS A N 1
ATOM 2812 C CA . LYS A 1 351 ? 7.216 6.651 -26.283 1.00 96.50 351 LYS A CA 1
ATOM 2813 C C . LYS A 1 351 ? 7.361 6.603 -24.767 1.00 96.50 351 LYS A C 1
ATOM 2815 O O . LYS A 1 351 ? 6.948 7.554 -24.099 1.00 96.50 351 LYS A O 1
ATOM 2820 N N . TYR A 1 352 ? 7.969 5.545 -24.237 1.00 97.12 352 TYR A N 1
ATOM 2821 C CA . TYR A 1 352 ? 8.143 5.367 -22.797 1.00 97.12 352 TYR A CA 1
ATOM 2822 C C . TYR A 1 352 ? 9.160 6.342 -22.210 1.00 97.12 352 TYR A C 1
ATOM 2824 O O . TYR A 1 352 ? 8.904 6.886 -21.139 1.00 97.12 352 TYR A O 1
ATOM 2832 N N . ILE A 1 353 ? 10.233 6.676 -22.936 1.00 96.81 353 ILE A N 1
ATOM 2833 C CA . ILE A 1 353 ? 11.166 7.742 -22.538 1.00 96.81 353 ILE A CA 1
ATOM 2834 C C . ILE A 1 353 ? 10.428 9.085 -22.431 1.00 96.81 353 ILE A C 1
ATOM 2836 O O . ILE A 1 353 ? 10.525 9.762 -21.409 1.00 96.81 353 ILE A O 1
ATOM 2840 N N . ARG A 1 354 ? 9.609 9.456 -23.431 1.00 97.50 354 ARG A N 1
ATOM 2841 C CA . ARG A 1 354 ? 8.805 10.695 -23.378 1.00 97.50 354 ARG A CA 1
ATOM 2842 C C . ARG A 1 354 ? 7.807 10.705 -22.219 1.00 97.50 354 ARG A C 1
ATOM 2844 O O . ARG A 1 354 ? 7.545 11.771 -21.656 1.00 97.50 354 ARG A O 1
ATOM 2851 N N . MET A 1 355 ? 7.214 9.557 -21.892 1.00 97.56 355 MET A N 1
ATOM 2852 C CA . MET A 1 355 ? 6.324 9.413 -20.736 1.00 97.56 355 MET A CA 1
ATOM 2853 C C . MET A 1 355 ? 7.091 9.565 -19.419 1.00 97.56 355 MET A C 1
ATOM 2855 O O . MET A 1 355 ? 6.671 10.357 -18.579 1.00 97.56 355 MET A O 1
ATOM 2859 N N . ALA A 1 356 ? 8.245 8.914 -19.275 1.00 96.75 356 ALA A N 1
ATOM 2860 C CA . ALA A 1 356 ? 9.101 9.023 -18.095 1.00 96.75 356 ALA A CA 1
ATOM 2861 C C . ALA A 1 356 ? 9.607 10.468 -17.888 1.00 96.75 356 ALA A C 1
ATOM 2863 O O . ALA A 1 356 ? 9.541 11.006 -16.785 1.00 96.75 356 ALA A O 1
ATOM 2864 N N . ASP A 1 357 ? 9.949 11.184 -18.965 1.00 96.69 357 ASP A N 1
ATOM 2865 C CA . ASP A 1 357 ? 10.279 12.614 -18.903 1.00 96.69 357 ASP A CA 1
ATOM 2866 C C . ASP A 1 357 ? 9.103 13.481 -18.413 1.00 96.69 357 ASP A C 1
ATOM 2868 O O . ASP A 1 357 ? 9.295 14.482 -17.712 1.00 96.69 357 ASP A O 1
ATOM 2872 N N . ARG A 1 358 ? 7.860 13.128 -18.776 1.00 97.50 358 ARG A N 1
ATOM 2873 C CA . ARG A 1 358 ? 6.659 13.779 -18.217 1.00 97.50 358 ARG A CA 1
ATOM 2874 C C . ARG A 1 358 ? 6.485 13.432 -16.741 1.00 97.50 358 ARG A C 1
ATOM 2876 O O . ARG A 1 358 ? 6.095 14.323 -15.988 1.00 97.50 358 ARG A O 1
ATOM 2883 N N . ALA A 1 359 ? 6.808 12.204 -16.336 1.00 97.06 359 ALA A N 1
ATOM 2884 C CA . ALA A 1 359 ? 6.771 11.768 -14.944 1.00 97.06 359 ALA A CA 1
ATOM 2885 C C . ALA A 1 359 ? 7.736 12.589 -14.079 1.00 97.06 359 ALA A C 1
ATOM 2887 O O . ALA A 1 359 ? 7.297 13.160 -13.088 1.00 97.06 359 ALA A O 1
ATOM 2888 N N . VAL A 1 360 ? 8.986 12.795 -14.516 1.00 95.94 360 VAL A N 1
ATOM 2889 C CA . VAL A 1 360 ? 9.962 13.654 -13.813 1.00 95.94 360 VAL A CA 1
ATOM 2890 C C . VAL A 1 360 ? 9.417 15.073 -13.612 1.00 95.94 360 VAL A C 1
ATOM 2892 O O . VAL A 1 360 ? 9.505 15.637 -12.521 1.00 95.94 360 VAL A O 1
ATOM 2895 N N . ARG A 1 361 ? 8.815 15.668 -14.652 1.00 95.31 361 ARG A N 1
ATOM 2896 C CA . ARG A 1 361 ? 8.214 17.011 -14.548 1.00 95.31 361 ARG A CA 1
ATOM 2897 C C . ARG A 1 361 ? 7.001 17.043 -13.620 1.00 95.31 361 ARG A C 1
ATOM 2899 O O . ARG A 1 361 ? 6.829 18.025 -12.904 1.00 95.31 361 ARG A O 1
ATOM 2906 N N . ALA A 1 362 ? 6.163 16.009 -13.646 1.00 95.69 362 ALA A N 1
ATOM 2907 C CA . ALA A 1 362 ? 5.005 15.900 -12.766 1.00 95.69 362 ALA A CA 1
ATOM 2908 C C . ALA A 1 362 ? 5.432 15.713 -11.303 1.00 95.69 362 ALA A C 1
ATOM 2910 O O . ALA A 1 362 ? 4.922 16.420 -10.440 1.00 95.69 362 ALA A O 1
ATOM 2911 N N . ALA A 1 363 ? 6.421 14.855 -11.037 1.00 93.69 363 ALA A N 1
ATOM 2912 C CA . ALA A 1 363 ? 6.962 14.611 -9.704 1.00 93.69 363 ALA A CA 1
ATOM 2913 C C . ALA A 1 363 ? 7.478 15.901 -9.054 1.00 93.69 363 ALA A C 1
ATOM 2915 O O . ALA A 1 363 ? 7.078 16.230 -7.941 1.00 93.69 363 ALA A O 1
ATOM 2916 N N . LYS A 1 364 ? 8.241 16.721 -9.789 1.00 92.19 364 LYS A N 1
ATOM 2917 C CA . LYS A 1 364 ? 8.712 18.032 -9.301 1.00 92.19 364 LYS A CA 1
ATOM 2918 C C . LYS A 1 364 ? 7.589 18.952 -8.816 1.00 92.19 364 LYS A C 1
ATOM 2920 O O . LYS A 1 364 ? 7.787 19.746 -7.906 1.00 92.19 364 LYS A O 1
ATOM 2925 N N . GLN A 1 365 ? 6.400 18.858 -9.413 1.00 90.94 365 GLN A N 1
ATOM 2926 C CA . GLN A 1 365 ? 5.249 19.681 -9.024 1.00 90.94 365 GLN A CA 1
ATOM 2927 C C . GLN A 1 365 ? 4.569 19.180 -7.743 1.00 90.94 365 GLN A C 1
ATOM 2929 O O . GLN A 1 365 ? 3.868 19.958 -7.093 1.00 90.94 365 GLN A O 1
ATOM 2934 N N . THR A 1 366 ? 4.752 17.903 -7.393 1.00 88.50 366 THR A N 1
ATOM 2935 C CA . THR A 1 366 ? 4.169 17.287 -6.189 1.00 88.50 366 THR A CA 1
ATOM 2936 C C . THR A 1 366 ? 4.920 17.662 -4.911 1.00 88.50 366 THR A C 1
ATOM 2938 O O . THR A 1 366 ? 4.311 17.671 -3.848 1.00 88.50 366 THR A O 1
ATOM 2941 N N . GLY A 1 367 ? 6.222 17.968 -5.006 1.00 84.38 367 GLY A N 1
ATOM 2942 C CA . GLY A 1 367 ? 7.109 18.090 -3.842 1.00 84.38 367 GLY A CA 1
ATOM 2943 C C . GLY A 1 367 ? 7.514 16.744 -3.219 1.00 84.38 367 GLY A C 1
ATOM 2944 O O . GLY A 1 367 ? 8.150 16.732 -2.170 1.00 84.38 367 GLY A O 1
ATOM 2945 N N . TYR A 1 368 ? 7.156 15.620 -3.848 1.00 86.31 368 TYR A N 1
ATOM 2946 C CA . TYR A 1 368 ? 7.465 14.268 -3.391 1.00 86.31 368 TYR A CA 1
ATOM 2947 C C . TYR A 1 368 ? 8.841 13.815 -3.911 1.00 86.31 368 TYR A C 1
ATOM 2949 O O . TYR A 1 368 ? 8.985 13.406 -5.066 1.00 86.31 368 TYR A O 1
ATOM 2957 N N . GLU A 1 369 ? 9.862 13.914 -3.055 1.00 88.31 369 GLU A N 1
ATOM 2958 C CA . GLU A 1 369 ? 11.276 13.654 -3.393 1.00 88.31 369 GLU A CA 1
ATOM 2959 C C . GLU A 1 369 ? 11.522 12.205 -3.861 1.00 88.31 369 GLU A C 1
ATOM 2961 O O . GLU A 1 369 ? 12.262 11.967 -4.821 1.00 88.31 369 GLU A O 1
ATOM 2966 N N . GLU A 1 370 ? 10.849 11.233 -3.235 1.00 87.31 370 GLU A N 1
ATOM 2967 C CA . GLU A 1 370 ? 10.900 9.813 -3.620 1.00 87.31 370 GLU A CA 1
ATOM 2968 C C . GLU A 1 370 ? 10.383 9.609 -5.050 1.00 87.31 370 GLU A C 1
ATOM 2970 O O . GLU A 1 370 ? 11.040 8.964 -5.866 1.00 87.31 370 GLU A O 1
ATOM 2975 N N . GLY A 1 371 ? 9.251 10.230 -5.398 1.00 90.38 371 GLY A N 1
ATOM 2976 C CA . GLY A 1 371 ? 8.686 10.127 -6.740 1.00 90.38 371 GLY A CA 1
ATOM 2977 C C . GLY A 1 371 ? 9.539 10.806 -7.812 1.00 90.38 371 GLY A C 1
ATOM 2978 O O . GLY A 1 371 ? 9.626 10.318 -8.943 1.00 90.38 371 GLY A O 1
ATOM 2979 N N . GLU A 1 372 ? 10.211 11.913 -7.480 1.00 92.62 372 GLU A N 1
ATOM 2980 C CA . GLU A 1 372 ? 11.140 12.576 -8.404 1.00 92.62 372 GLU A CA 1
ATOM 2981 C C . GLU A 1 372 ? 12.360 11.701 -8.694 1.00 92.62 372 GLU A C 1
ATOM 2983 O O . GLU A 1 372 ? 12.725 11.510 -9.860 1.00 92.62 372 GLU A O 1
ATOM 2988 N N . THR A 1 373 ? 12.983 11.166 -7.646 1.00 92.06 373 THR A N 1
ATOM 2989 C CA . THR A 1 373 ? 14.174 10.321 -7.773 1.00 92.06 373 THR A CA 1
ATOM 2990 C C . THR A 1 373 ? 13.857 8.997 -8.470 1.00 92.06 373 THR A C 1
ATOM 2992 O O . THR A 1 373 ? 14.574 8.635 -9.404 1.00 92.06 373 THR A O 1
ATOM 2995 N N . GLU A 1 374 ? 12.726 8.356 -8.158 1.00 92.88 374 GLU A N 1
ATOM 2996 C CA . GLU A 1 374 ? 12.228 7.187 -8.895 1.00 92.88 374 GLU A CA 1
ATOM 2997 C C . GLU A 1 374 ? 12.052 7.490 -10.393 1.00 92.88 374 GLU A C 1
ATOM 2999 O O . GLU A 1 374 ? 12.568 6.763 -11.248 1.00 92.88 374 GLU A O 1
ATOM 3004 N N . SER A 1 375 ? 11.375 8.594 -10.730 1.00 95.69 375 SER A N 1
ATOM 3005 C CA . SER A 1 375 ? 11.125 8.964 -12.132 1.00 95.69 375 SER A CA 1
ATOM 3006 C C . SER A 1 375 ? 12.431 9.159 -12.905 1.00 95.69 375 SER A C 1
ATOM 3008 O O . SER A 1 375 ? 12.529 8.810 -14.086 1.00 95.69 375 SER A O 1
ATOM 3010 N N . ARG A 1 376 ? 13.460 9.713 -12.249 1.00 95.94 376 ARG A N 1
ATOM 3011 C CA . ARG A 1 376 ? 14.797 9.888 -12.833 1.00 95.94 376 ARG A CA 1
ATOM 3012 C C . ARG A 1 376 ? 15.495 8.549 -13.056 1.00 95.94 376 ARG A C 1
ATOM 3014 O O . ARG A 1 376 ? 16.073 8.373 -14.129 1.00 95.94 376 ARG A O 1
ATOM 3021 N N . CYS A 1 377 ? 15.411 7.616 -12.106 1.00 94.25 377 CYS A N 1
ATOM 3022 C CA . CYS A 1 377 ? 15.939 6.258 -12.263 1.00 94.25 377 CYS A CA 1
ATOM 3023 C C . CYS A 1 377 ? 15.309 5.558 -13.471 1.00 94.25 377 CYS A C 1
ATOM 3025 O O . CYS A 1 377 ? 16.031 5.104 -14.357 1.00 94.25 377 CYS A O 1
ATOM 3027 N N . ILE A 1 378 ? 13.974 5.541 -13.557 1.00 95.25 378 ILE A N 1
ATOM 3028 C CA . ILE A 1 378 ? 13.242 4.899 -14.661 1.00 95.25 378 ILE A CA 1
ATOM 3029 C C . ILE A 1 378 ? 13.599 5.545 -16.004 1.00 95.25 378 ILE A C 1
ATOM 3031 O O . ILE A 1 378 ? 13.879 4.846 -16.977 1.00 95.25 378 ILE A O 1
ATOM 3035 N N . THR A 1 379 ? 13.647 6.880 -16.063 1.00 96.81 379 THR A N 1
ATOM 3036 C CA . THR A 1 379 ? 14.006 7.607 -17.291 1.00 96.81 379 THR A CA 1
ATOM 3037 C C . THR A 1 379 ? 15.421 7.259 -17.756 1.00 96.81 379 THR A C 1
ATOM 3039 O O . THR A 1 379 ? 15.631 6.983 -18.937 1.00 96.81 379 THR A O 1
ATOM 3042 N N . ALA A 1 380 ? 16.398 7.269 -16.845 1.00 95.31 380 ALA A N 1
ATOM 3043 C CA . ALA A 1 380 ? 17.784 6.954 -17.177 1.00 95.31 380 ALA A CA 1
ATOM 3044 C C . ALA A 1 380 ? 17.941 5.493 -17.626 1.00 95.31 380 ALA A C 1
ATOM 3046 O O . ALA A 1 380 ? 18.590 5.239 -18.638 1.00 95.31 380 ALA A O 1
ATOM 3047 N N . ALA A 1 381 ? 17.273 4.555 -16.952 1.00 92.94 381 ALA A N 1
ATOM 3048 C CA . ALA A 1 381 ? 17.298 3.145 -17.322 1.00 92.94 381 ALA A CA 1
ATOM 3049 C C . ALA A 1 381 ? 16.661 2.872 -18.692 1.00 92.94 381 ALA A C 1
ATOM 3051 O O . ALA A 1 381 ? 17.240 2.141 -19.491 1.00 92.94 381 ALA A O 1
ATOM 3052 N N . LEU A 1 382 ? 15.533 3.509 -19.024 1.00 94.88 382 LEU A N 1
ATOM 3053 C CA . LEU A 1 382 ? 14.939 3.395 -20.362 1.00 94.88 382 LEU A CA 1
ATOM 3054 C C . LEU A 1 382 ? 15.860 3.952 -21.453 1.00 94.88 382 LEU A C 1
ATOM 3056 O O . LEU A 1 382 ? 15.970 3.364 -22.526 1.00 94.88 382 LEU A O 1
ATOM 3060 N N . ARG A 1 383 ? 16.563 5.059 -21.187 1.00 95.06 383 ARG A N 1
ATOM 3061 C CA . ARG A 1 383 ? 17.551 5.604 -22.130 1.00 95.06 383 ARG A CA 1
ATOM 3062 C C . ARG A 1 383 ? 18.748 4.665 -22.316 1.00 95.06 383 ARG A C 1
ATOM 3064 O O . ARG A 1 383 ? 19.197 4.500 -23.449 1.00 95.06 383 ARG A O 1
ATOM 3071 N N . CYS A 1 384 ? 19.232 4.024 -21.248 1.00 91.69 384 CYS A N 1
ATOM 3072 C CA . CYS A 1 384 ? 20.244 2.965 -21.343 1.00 91.69 384 CYS A CA 1
ATOM 3073 C C . CYS A 1 384 ? 19.746 1.799 -22.202 1.00 91.69 384 CYS A C 1
ATOM 3075 O O . CYS A 1 384 ? 20.410 1.434 -23.170 1.00 91.69 384 CYS A O 1
ATOM 3077 N N . ALA A 1 385 ? 18.561 1.266 -21.888 1.00 90.00 385 ALA A N 1
ATOM 3078 C CA . ALA A 1 385 ? 17.968 0.140 -22.601 1.00 90.00 385 ALA A CA 1
ATOM 3079 C C . ALA A 1 385 ? 17.787 0.439 -24.099 1.00 90.00 385 ALA A C 1
ATOM 3081 O O . ALA A 1 385 ? 18.099 -0.405 -24.934 1.00 90.00 385 ALA A O 1
ATOM 3082 N N . GLY A 1 386 ? 17.358 1.653 -24.456 1.00 91.75 386 GLY A N 1
ATOM 3083 C CA . GLY A 1 386 ? 17.161 2.054 -25.854 1.00 91.75 386 GLY A CA 1
ATOM 3084 C C . GLY A 1 386 ? 18.454 2.196 -26.633 1.00 91.75 386 GLY A C 1
ATOM 3085 O O . GLY A 1 386 ? 18.559 1.697 -27.754 1.00 91.75 386 GLY A O 1
ATOM 3086 N N . ALA A 1 387 ? 19.455 2.835 -26.024 1.00 91.44 387 ALA A N 1
ATOM 3087 C CA . ALA A 1 387 ? 20.778 2.946 -26.623 1.00 91.44 387 ALA A CA 1
ATOM 3088 C C . ALA A 1 387 ? 21.391 1.551 -26.837 1.00 91.44 387 ALA A C 1
ATOM 3090 O O . ALA A 1 387 ? 21.896 1.268 -27.921 1.00 91.44 387 ALA A O 1
ATOM 3091 N N . GLN A 1 388 ? 21.246 0.650 -25.861 1.00 87.50 388 GLN A N 1
ATOM 3092 C CA . GLN A 1 388 ? 21.729 -0.724 -25.959 1.00 87.50 388 GLN A CA 1
ATOM 3093 C C . GLN A 1 388 ? 20.996 -1.539 -27.031 1.00 87.50 388 GLN A C 1
ATOM 3095 O O . GLN A 1 388 ? 21.643 -2.156 -27.876 1.00 87.50 388 GLN A O 1
ATOM 3100 N N . GLN A 1 389 ? 19.661 -1.507 -27.057 1.00 88.38 389 GLN A N 1
ATOM 3101 C CA . GLN A 1 389 ? 18.862 -2.194 -28.079 1.00 88.38 389 GLN A CA 1
ATOM 3102 C C . GLN A 1 389 ? 19.264 -1.751 -29.487 1.00 88.38 389 GLN A C 1
ATOM 3104 O O . GLN A 1 389 ? 19.486 -2.590 -30.364 1.00 88.38 389 GLN A O 1
ATOM 3109 N N . LYS A 1 390 ? 19.423 -0.440 -29.703 1.00 89.69 390 LYS A N 1
ATOM 3110 C CA . LYS A 1 390 ? 19.831 0.095 -31.004 1.00 89.69 390 LYS A CA 1
ATOM 3111 C C . LYS A 1 390 ? 21.284 -0.250 -31.340 1.00 89.69 390 LYS A C 1
ATOM 3113 O O . LYS A 1 390 ? 21.551 -0.641 -32.475 1.00 89.69 390 LYS A O 1
ATOM 3118 N N . PHE A 1 391 ? 22.200 -0.175 -30.372 1.00 89.88 391 PHE A N 1
ATOM 3119 C CA . PHE A 1 391 ? 23.596 -0.578 -30.552 1.00 89.88 391 PHE A CA 1
ATOM 3120 C C . PHE A 1 391 ? 23.704 -2.035 -31.012 1.00 89.88 391 PHE A C 1
ATOM 3122 O O . PHE A 1 391 ? 24.288 -2.300 -32.062 1.00 89.88 391 PHE A O 1
ATOM 3129 N N . PHE A 1 392 ? 23.092 -2.977 -30.288 1.00 86.69 392 PHE A N 1
ATOM 3130 C CA . PHE A 1 392 ? 23.193 -4.397 -30.631 1.00 86.69 392 PHE A CA 1
ATOM 3131 C C . PHE A 1 392 ? 22.433 -4.755 -31.911 1.00 86.69 392 PHE A C 1
ATOM 3133 O O . PHE A 1 392 ? 22.867 -5.643 -32.649 1.00 86.69 392 PHE A O 1
ATOM 3140 N N . THR A 1 393 ? 21.348 -4.038 -32.226 1.00 87.81 393 THR A N 1
ATOM 3141 C CA . THR A 1 393 ? 20.663 -4.174 -33.520 1.00 87.81 393 THR A CA 1
ATOM 3142 C C . THR A 1 393 ? 21.616 -3.836 -34.665 1.00 87.81 393 THR A C 1
ATOM 3144 O O . THR A 1 393 ? 21.770 -4.637 -35.586 1.00 87.81 393 THR A O 1
ATOM 3147 N N . LEU A 1 394 ? 22.316 -2.697 -34.579 1.00 90.19 394 LEU A N 1
ATOM 3148 C CA . LEU A 1 394 ? 23.319 -2.292 -35.568 1.00 90.19 394 LEU A CA 1
ATOM 3149 C C . LEU A 1 394 ? 24.504 -3.265 -35.592 1.00 90.19 394 LEU A C 1
ATOM 3151 O O . LEU A 1 394 ? 24.951 -3.663 -36.668 1.00 90.19 394 LEU A O 1
ATOM 3155 N N . TYR A 1 395 ? 24.987 -3.700 -34.427 1.00 86.25 395 TYR A N 1
ATOM 3156 C CA . TYR A 1 395 ? 26.113 -4.626 -34.293 1.00 86.25 395 TYR A CA 1
ATOM 3157 C C . TYR A 1 395 ? 25.876 -5.954 -35.031 1.00 86.25 395 TYR A C 1
ATOM 3159 O O . TYR A 1 395 ? 26.766 -6.424 -35.744 1.00 86.25 395 TYR A O 1
ATOM 3167 N N . ARG A 1 396 ? 24.661 -6.519 -34.940 1.00 85.56 396 ARG A N 1
ATOM 3168 C CA . ARG A 1 396 ? 24.280 -7.786 -35.596 1.00 85.56 396 ARG A CA 1
ATOM 3169 C C . ARG A 1 396 ? 24.103 -7.679 -37.121 1.00 85.56 396 ARG A C 1
ATOM 3171 O O . ARG A 1 396 ? 24.006 -8.707 -37.796 1.00 85.56 396 ARG A O 1
ATOM 3178 N N . MET A 1 397 ? 24.081 -6.475 -37.699 1.00 87.00 397 MET A N 1
ATOM 3179 C CA . MET A 1 397 ? 23.988 -6.303 -39.154 1.00 87.00 397 MET A CA 1
ATOM 3180 C C . MET A 1 397 ? 25.264 -6.795 -39.855 1.00 87.00 397 MET A C 1
ATOM 3182 O O . MET A 1 397 ? 26.373 -6.387 -39.520 1.00 87.00 397 MET A O 1
ATOM 3186 N N . LYS A 1 398 ? 25.115 -7.649 -40.880 1.00 83.25 398 LYS A N 1
ATOM 3187 C CA . LYS A 1 398 ? 26.251 -8.219 -41.641 1.00 83.25 398 LYS A CA 1
ATOM 3188 C C . LYS A 1 398 ? 27.012 -7.190 -42.483 1.00 83.25 398 LYS A C 1
ATOM 3190 O O . LYS A 1 398 ? 28.175 -7.407 -42.810 1.00 83.25 398 LYS A O 1
ATOM 3195 N N . LYS A 1 399 ? 26.341 -6.114 -42.890 1.00 88.50 399 LYS A N 1
ATOM 3196 C CA . LYS A 1 399 ? 26.903 -4.972 -43.615 1.00 88.50 399 LYS A CA 1
ATOM 3197 C C . LYS A 1 399 ? 26.241 -3.718 -43.067 1.00 88.50 399 LYS A C 1
ATOM 3199 O O . LYS A 1 399 ? 25.022 -3.723 -42.909 1.00 88.50 399 LYS A O 1
ATOM 3204 N N . ARG A 1 400 ? 27.043 -2.693 -42.793 1.00 91.31 400 ARG A N 1
ATOM 3205 C CA . ARG A 1 400 ? 26.590 -1.368 -42.373 1.00 91.31 400 ARG A CA 1
ATOM 3206 C C . ARG A 1 400 ? 27.077 -0.326 -43.370 1.00 91.31 400 ARG A C 1
ATOM 3208 O O . ARG A 1 400 ? 28.158 -0.480 -43.939 1.00 91.31 400 ARG A O 1
ATOM 3215 N N . ASN A 1 401 ? 26.270 0.696 -43.614 1.00 93.94 401 ASN A N 1
ATOM 3216 C CA . ASN A 1 401 ? 26.692 1.892 -44.334 1.00 93.94 401 ASN A CA 1
ATOM 3217 C C . ASN A 1 401 ? 27.406 2.878 -43.369 1.00 93.94 401 ASN A C 1
ATOM 3219 O O . ASN A 1 401 ? 27.322 2.703 -42.152 1.00 93.94 401 ASN A O 1
ATOM 3223 N N . PRO A 1 402 ? 28.101 3.918 -43.870 1.00 94.31 402 PRO A N 1
ATOM 3224 C CA . PRO A 1 402 ? 28.816 4.868 -43.007 1.00 94.31 402 PRO A CA 1
ATOM 3225 C C . PRO A 1 402 ? 27.930 5.584 -41.973 1.00 94.31 402 PRO A C 1
ATOM 3227 O O . PRO A 1 402 ? 28.382 5.898 -40.875 1.00 94.31 402 PRO A O 1
ATOM 3230 N N . GLU A 1 403 ? 26.659 5.823 -42.299 1.00 94.56 403 GLU A N 1
ATOM 3231 C CA . GLU A 1 403 ? 25.695 6.467 -41.402 1.00 94.56 403 GLU A CA 1
ATOM 3232 C C . GLU A 1 403 ? 25.287 5.522 -40.257 1.00 94.56 403 GLU A C 1
ATOM 3234 O O . GLU A 1 403 ? 25.204 5.933 -39.103 1.00 94.56 403 GLU A O 1
ATOM 3239 N N . GLU A 1 404 ? 25.111 4.233 -40.546 1.00 93.69 404 GLU A N 1
ATOM 3240 C CA . GLU A 1 404 ? 24.851 3.174 -39.564 1.00 93.69 404 GLU A CA 1
ATOM 3241 C C . GLU A 1 404 ? 26.061 2.923 -38.654 1.00 93.69 404 GLU A C 1
ATOM 3243 O O . GLU A 1 404 ? 25.888 2.691 -37.457 1.00 93.69 404 GLU A O 1
ATOM 3248 N N . GLU A 1 405 ? 27.287 3.014 -39.181 1.00 92.19 405 GLU A N 1
ATOM 3249 C CA . GLU A 1 405 ? 28.510 2.973 -38.367 1.00 92.19 405 GLU A CA 1
ATOM 3250 C C . GLU A 1 405 ? 28.587 4.170 -37.414 1.00 92.19 405 GLU A C 1
ATOM 3252 O O . GLU A 1 405 ? 28.828 3.993 -36.217 1.00 92.19 405 GLU A O 1
ATOM 3257 N N . GLN A 1 406 ? 28.299 5.377 -37.907 1.00 94.38 406 GLN A N 1
ATOM 3258 C CA . GLN A 1 406 ? 28.251 6.578 -37.074 1.00 94.38 406 GLN A CA 1
ATOM 3259 C C . GLN A 1 406 ? 27.153 6.488 -36.004 1.00 94.38 406 GLN A C 1
ATOM 3261 O O . GLN A 1 406 ? 27.382 6.842 -34.846 1.00 94.38 406 GLN A O 1
ATOM 3266 N N . GLN A 1 407 ? 25.970 5.977 -36.356 1.00 94.19 407 GLN A N 1
ATOM 3267 C CA . GLN A 1 407 ? 24.897 5.745 -35.390 1.00 94.19 407 GLN A CA 1
ATOM 3268 C C . GLN A 1 407 ? 25.295 4.722 -34.324 1.00 94.19 407 GLN A C 1
ATOM 3270 O O . GLN A 1 407 ? 24.931 4.901 -33.165 1.00 94.19 407 GLN A O 1
ATOM 3275 N N . MET A 1 408 ? 26.044 3.676 -34.681 1.00 92.25 408 MET A N 1
ATOM 3276 C CA . MET A 1 408 ? 26.518 2.678 -33.720 1.00 92.25 408 MET A CA 1
ATOM 3277 C C . MET A 1 408 ? 27.465 3.307 -32.690 1.00 92.25 408 MET A C 1
ATOM 3279 O O . MET A 1 408 ? 27.285 3.088 -31.493 1.00 92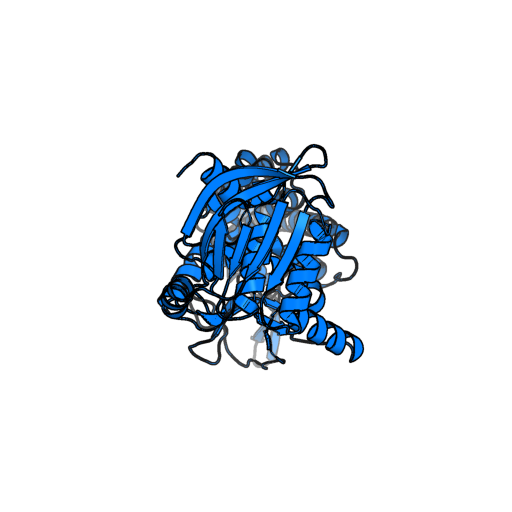.25 408 MET A O 1
ATOM 3283 N N . VAL A 1 409 ? 28.415 4.141 -33.134 1.00 92.44 409 VAL A N 1
ATOM 3284 C CA . VAL A 1 409 ? 29.312 4.896 -32.238 1.00 92.44 409 VAL A CA 1
ATOM 3285 C C . VAL A 1 409 ? 28.511 5.818 -31.317 1.00 92.44 409 VAL A C 1
ATOM 3287 O O . VAL A 1 409 ? 28.710 5.800 -30.104 1.00 92.44 409 VAL A O 1
ATOM 3290 N N . LEU A 1 410 ? 27.536 6.551 -31.866 1.00 95.00 410 LEU A N 1
ATOM 3291 C CA . LEU A 1 410 ? 26.669 7.421 -31.072 1.00 95.00 410 LEU A CA 1
ATOM 3292 C C . LEU A 1 410 ? 25.885 6.635 -30.009 1.00 95.00 410 LEU A C 1
ATOM 3294 O O . LEU A 1 410 ? 25.746 7.100 -28.881 1.00 95.00 410 LEU A O 1
ATOM 3298 N N . MET A 1 411 ? 25.372 5.443 -30.336 1.00 93.38 411 MET A N 1
ATOM 3299 C CA . MET A 1 411 ? 24.658 4.616 -29.357 1.00 93.38 411 MET A CA 1
ATOM 3300 C C . MET A 1 411 ? 25.572 4.139 -28.231 1.00 93.38 411 MET A C 1
ATOM 3302 O O . MET A 1 411 ? 25.139 4.131 -27.081 1.00 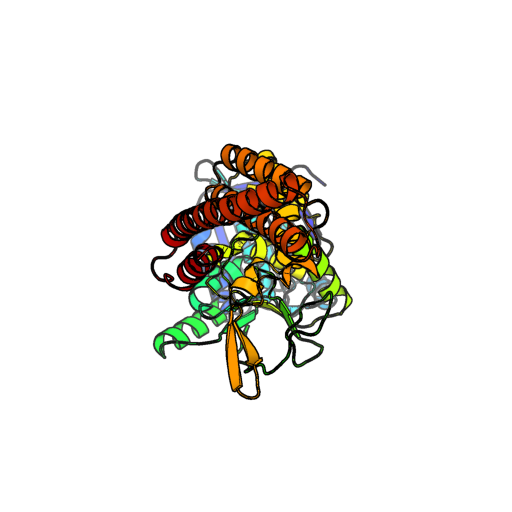93.38 411 MET A O 1
ATOM 3306 N N . TYR A 1 412 ? 26.831 3.814 -28.528 1.00 89.50 412 TYR A N 1
ATOM 3307 C CA . TYR A 1 412 ? 27.819 3.460 -27.509 1.00 89.50 412 TYR A CA 1
ATOM 3308 C C . TYR A 1 412 ? 28.097 4.631 -26.551 1.00 89.50 412 TYR A C 1
ATOM 3310 O O . TYR A 1 412 ? 28.026 4.480 -25.331 1.00 89.50 412 TYR A O 1
ATOM 3318 N N . GLU A 1 413 ? 28.318 5.834 -27.088 1.00 91.31 413 GLU A N 1
ATOM 3319 C CA . GLU A 1 413 ? 28.489 7.048 -26.277 1.00 91.31 413 GLU A CA 1
ATOM 3320 C C . GLU A 1 413 ? 27.242 7.354 -25.435 1.00 91.31 413 GLU A C 1
ATOM 3322 O O . GLU A 1 413 ? 27.335 7.722 -24.260 1.00 91.31 413 GLU A O 1
ATOM 3327 N N . MET A 1 414 ? 26.051 7.171 -26.013 1.00 92.19 414 MET A N 1
ATOM 3328 C CA . MET A 1 414 ? 24.791 7.328 -25.293 1.00 92.19 414 MET A CA 1
ATOM 3329 C C . MET A 1 414 ? 24.642 6.297 -24.173 1.00 92.19 414 MET A C 1
ATOM 3331 O O . MET A 1 414 ? 24.207 6.675 -23.088 1.00 92.19 414 MET A O 1
ATOM 3335 N N . MET A 1 415 ? 25.018 5.031 -24.381 1.00 88.12 415 MET A N 1
ATOM 3336 C CA . MET A 1 415 ? 25.014 4.015 -23.321 1.00 88.12 415 MET A CA 1
ATOM 3337 C C . MET A 1 415 ? 25.875 4.454 -22.133 1.00 88.12 415 MET A C 1
ATOM 3339 O O . MET A 1 415 ? 25.380 4.441 -21.006 1.00 88.12 415 MET A O 1
ATOM 3343 N N . HIS A 1 416 ? 27.102 4.922 -22.382 1.00 87.69 416 HIS A N 1
ATOM 3344 C CA . HIS A 1 416 ? 28.016 5.395 -21.338 1.00 87.69 416 HIS A CA 1
ATOM 3345 C C . HIS A 1 416 ? 27.477 6.624 -20.581 1.00 87.69 416 HIS A C 1
ATOM 3347 O O . HIS A 1 416 ? 27.482 6.688 -19.350 1.00 87.69 416 HIS A O 1
ATOM 3353 N N . ASN A 1 417 ? 26.944 7.613 -21.300 1.00 91.31 417 ASN A N 1
ATOM 3354 C CA . ASN A 1 417 ? 26.380 8.810 -20.670 1.00 91.31 417 ASN A CA 1
ATOM 3355 C C . ASN A 1 417 ? 25.102 8.501 -19.868 1.00 91.31 417 ASN A C 1
ATOM 3357 O O . ASN A 1 417 ? 24.874 9.059 -18.784 1.00 91.31 417 ASN A O 1
ATOM 3361 N N . ASN A 1 418 ? 24.264 7.599 -20.382 1.00 92.19 418 ASN A N 1
ATOM 3362 C CA . ASN A 1 418 ? 23.039 7.183 -19.712 1.00 92.19 418 ASN A CA 1
ATOM 3363 C C . ASN A 1 418 ? 23.341 6.312 -18.483 1.00 92.19 418 ASN A C 1
ATOM 3365 O O . ASN A 1 418 ? 22.697 6.515 -17.454 1.00 92.19 418 ASN A O 1
ATOM 3369 N N . SER A 1 419 ? 24.341 5.419 -18.529 1.00 89.81 419 SER A N 1
ATOM 3370 C CA . SER A 1 419 ? 24.730 4.587 -17.377 1.00 89.81 419 SER A CA 1
ATOM 3371 C C . SER A 1 419 ? 25.233 5.443 -16.215 1.00 89.81 419 SER A C 1
ATOM 3373 O O . SER A 1 419 ? 24.832 5.250 -15.065 1.00 89.81 419 SER A O 1
ATOM 3375 N N . ARG A 1 420 ? 26.015 6.485 -16.517 1.00 91.44 420 ARG A N 1
ATOM 3376 C CA . ARG A 1 420 ? 26.436 7.483 -15.530 1.00 91.44 420 ARG A CA 1
ATOM 3377 C C . ARG A 1 420 ? 25.252 8.260 -14.948 1.00 91.44 420 ARG A C 1
ATOM 3379 O O . ARG A 1 420 ? 25.188 8.480 -13.739 1.00 91.44 420 ARG A O 1
ATOM 3386 N N . SER A 1 421 ? 24.295 8.652 -15.788 1.00 92.50 421 SER A N 1
ATOM 3387 C CA . SER A 1 421 ? 23.066 9.320 -15.333 1.00 92.50 421 SER A CA 1
ATOM 3388 C C . SER A 1 421 ? 22.234 8.420 -14.416 1.00 92.50 421 SER A C 1
ATOM 3390 O O . SER A 1 421 ? 21.697 8.891 -13.413 1.00 92.50 421 SER A O 1
ATOM 3392 N N . LEU A 1 422 ? 22.163 7.125 -14.731 1.00 92.25 422 LEU A N 1
ATOM 3393 C CA . LEU A 1 422 ? 21.471 6.119 -13.936 1.00 92.25 422 LEU A CA 1
ATOM 3394 C C . LEU A 1 422 ? 22.141 5.909 -12.574 1.00 92.25 422 LEU A C 1
ATOM 3396 O O . LEU A 1 422 ? 21.450 5.903 -11.557 1.00 92.25 422 LEU A O 1
ATOM 3400 N N . TYR A 1 423 ? 23.473 5.824 -12.539 1.00 91.69 423 TYR A N 1
ATOM 3401 C CA . TYR A 1 423 ? 24.247 5.755 -11.297 1.00 91.69 423 TYR A CA 1
ATOM 3402 C C . TYR A 1 423 ? 23.927 6.926 -10.358 1.00 91.69 423 TYR A C 1
ATOM 3404 O O . TYR A 1 423 ? 23.633 6.719 -9.179 1.00 91.69 423 TYR A O 1
ATOM 3412 N N . TYR A 1 424 ? 23.942 8.161 -10.873 1.00 92.88 424 TYR A N 1
ATOM 3413 C CA . TYR A 1 424 ? 23.631 9.332 -10.051 1.00 92.88 424 TYR A CA 1
ATOM 3414 C C . TYR A 1 424 ? 22.163 9.370 -9.632 1.00 92.88 424 TYR A C 1
ATOM 3416 O O . TYR A 1 424 ? 21.879 9.698 -8.488 1.00 92.88 424 TYR A O 1
ATOM 3424 N N . ALA A 1 425 ? 21.231 8.984 -10.509 1.00 93.44 425 ALA A N 1
ATOM 3425 C CA . ALA A 1 425 ? 19.819 8.902 -10.143 1.00 93.44 425 ALA A CA 1
ATOM 3426 C C . ALA A 1 425 ? 19.579 7.890 -9.009 1.00 93.44 425 ALA A C 1
ATOM 3428 O O . ALA A 1 425 ? 18.884 8.208 -8.049 1.00 93.44 425 ALA A O 1
ATOM 3429 N N . LEU A 1 426 ? 20.202 6.707 -9.078 1.00 89.81 426 LEU A N 1
ATOM 3430 C CA . LEU A 1 426 ? 20.146 5.703 -8.011 1.00 89.81 426 LEU A CA 1
ATOM 3431 C C . LEU A 1 426 ? 20.839 6.175 -6.728 1.00 89.81 426 LEU A C 1
ATOM 3433 O O . LEU A 1 426 ? 20.357 5.876 -5.640 1.00 89.81 426 LEU A O 1
ATOM 3437 N N . SER A 1 427 ? 21.934 6.931 -6.838 1.00 89.75 427 SER A N 1
ATOM 3438 C CA . SER A 1 427 ? 22.608 7.532 -5.678 1.00 89.75 427 SER A CA 1
ATOM 3439 C C . SER A 1 427 ? 21.733 8.589 -5.001 1.00 89.75 427 SER A C 1
ATOM 3441 O O . SER A 1 427 ? 21.646 8.629 -3.777 1.00 89.75 427 SER A O 1
ATOM 3443 N N . ASP A 1 428 ? 21.037 9.413 -5.783 1.00 90.50 428 ASP A N 1
ATOM 3444 C CA . ASP A 1 428 ? 20.090 10.395 -5.257 1.00 90.50 428 ASP A CA 1
ATOM 3445 C C . ASP A 1 428 ? 18.903 9.699 -4.589 1.00 90.50 428 ASP A C 1
ATOM 3447 O O . ASP A 1 428 ? 18.553 10.041 -3.463 1.00 90.50 428 ASP A O 1
ATOM 3451 N N . TRP A 1 429 ? 18.329 8.678 -5.236 1.00 88.06 429 TRP A N 1
ATOM 3452 C CA . TRP A 1 429 ? 17.265 7.870 -4.642 1.00 88.06 429 TRP A CA 1
ATOM 3453 C C . TRP A 1 429 ? 17.717 7.224 -3.329 1.00 88.06 429 TRP A C 1
ATOM 3455 O O . TRP A 1 429 ? 17.016 7.324 -2.324 1.00 88.06 429 TRP A O 1
ATOM 3465 N N . LYS A 1 430 ? 18.930 6.657 -3.299 1.00 84.69 430 LYS A N 1
ATOM 3466 C CA . LYS A 1 430 ? 19.551 6.127 -2.081 1.00 84.69 430 LYS A CA 1
ATOM 3467 C C . LYS A 1 430 ? 19.596 7.170 -0.964 1.00 84.69 430 LYS A C 1
ATOM 3469 O O . LYS A 1 430 ? 19.299 6.837 0.175 1.00 84.69 430 LYS A O 1
ATOM 3474 N N . ASN A 1 431 ? 19.949 8.418 -1.262 1.00 86.06 431 ASN A N 1
ATOM 3475 C CA . ASN A 1 431 ? 20.003 9.466 -0.243 1.00 86.06 431 ASN A CA 1
ATOM 3476 C C . ASN A 1 431 ? 18.622 9.762 0.356 1.00 86.06 431 ASN A C 1
ATOM 3478 O O . ASN A 1 431 ? 18.531 10.006 1.554 1.00 86.06 431 ASN A O 1
ATOM 3482 N N . VAL A 1 432 ? 17.553 9.730 -0.446 1.00 83.00 432 VAL A N 1
ATOM 3483 C CA . VAL A 1 432 ? 16.172 9.896 0.047 1.00 83.00 432 VAL A CA 1
ATOM 3484 C C . VAL A 1 432 ? 15.798 8.744 0.977 1.00 83.00 432 VAL A C 1
ATOM 3486 O O . VAL A 1 432 ? 15.369 8.955 2.107 1.00 83.00 432 VAL A O 1
ATOM 3489 N N . VAL A 1 433 ? 16.059 7.530 0.509 1.00 76.12 433 VAL A N 1
ATOM 3490 C CA . VAL A 1 433 ? 15.875 6.248 1.195 1.00 76.12 433 VAL A CA 1
ATOM 3491 C C . VAL A 1 433 ? 16.623 6.196 2.540 1.00 76.12 433 VAL A C 1
ATOM 3493 O O . VAL A 1 433 ? 16.069 5.754 3.548 1.00 76.12 433 VAL A O 1
ATOM 3496 N N . ASP A 1 434 ? 17.869 6.664 2.582 1.00 75.25 434 ASP A N 1
ATOM 3497 C CA . ASP A 1 434 ? 18.724 6.625 3.772 1.00 75.25 434 ASP A CA 1
ATOM 3498 C C . ASP A 1 434 ? 18.303 7.638 4.850 1.00 75.25 434 ASP A C 1
ATOM 3500 O O . ASP A 1 434 ? 18.554 7.392 6.032 1.00 75.25 434 ASP A O 1
ATOM 3504 N N . LYS A 1 435 ? 17.647 8.759 4.488 1.00 73.69 435 LYS A N 1
ATOM 3505 C CA . LYS A 1 435 ? 17.160 9.757 5.470 1.00 73.69 435 LYS A CA 1
ATOM 3506 C C . LYS A 1 435 ? 16.244 9.118 6.509 1.00 73.69 435 LYS A C 1
ATOM 3508 O O . LYS A 1 435 ? 16.276 9.505 7.676 1.00 73.69 435 LYS A O 1
ATOM 3513 N N . GLU A 1 436 ? 15.444 8.143 6.089 1.00 62.97 436 GLU A N 1
ATOM 3514 C CA . GLU A 1 436 ? 14.533 7.429 6.976 1.00 62.97 436 GLU A CA 1
ATOM 3515 C C . GLU A 1 436 ? 15.151 6.145 7.571 1.00 62.97 436 GLU A C 1
ATOM 3517 O O . GLU A 1 436 ? 14.534 5.524 8.440 1.00 62.97 436 GLU A O 1
ATOM 3522 N N . ASN A 1 437 ? 16.358 5.722 7.148 1.00 60.56 437 ASN A N 1
ATOM 3523 C CA . ASN A 1 437 ? 16.956 4.459 7.598 1.00 60.56 437 ASN A CA 1
ATOM 3524 C C . ASN A 1 437 ? 18.494 4.389 7.430 1.00 60.56 437 ASN A C 1
ATOM 3526 O O . ASN A 1 437 ? 19.017 4.160 6.344 1.00 60.56 437 ASN A O 1
ATOM 3530 N N . LEU A 1 438 ? 19.234 4.482 8.540 1.00 52.03 438 LEU A N 1
ATOM 3531 C CA . LEU A 1 438 ? 20.709 4.532 8.567 1.00 52.03 438 LEU A CA 1
ATOM 3532 C C . LEU A 1 438 ? 21.429 3.175 8.400 1.00 52.03 438 LEU A C 1
ATOM 3534 O O . LEU A 1 438 ? 22.641 3.123 8.569 1.00 52.03 438 LEU A O 1
ATOM 3538 N N . HIS A 1 439 ? 20.727 2.065 8.145 1.00 51.50 439 HIS A N 1
ATOM 3539 C CA . HIS A 1 439 ? 21.306 0.720 8.325 1.00 51.50 439 HIS A CA 1
ATOM 3540 C C . HIS A 1 439 ? 21.402 -0.157 7.067 1.00 51.50 439 HIS A C 1
ATOM 3542 O O . HIS A 1 439 ? 21.869 -1.290 7.170 1.00 51.50 439 HIS A O 1
ATOM 3548 N N . PHE A 1 440 ? 21.027 0.338 5.882 1.00 54.59 440 PHE A N 1
ATOM 3549 C CA . PHE A 1 440 ? 20.998 -0.477 4.659 1.00 54.59 440 PHE A CA 1
ATOM 3550 C C . PHE A 1 440 ? 21.773 0.178 3.511 1.00 54.59 440 PHE A C 1
ATOM 3552 O O . PHE A 1 440 ? 21.245 0.931 2.699 1.00 54.59 440 PHE A O 1
ATOM 3559 N N . HIS A 1 441 ? 23.074 -0.115 3.444 1.00 53.09 441 HIS A N 1
ATOM 3560 C CA . HIS A 1 441 ? 23.999 0.570 2.533 1.00 53.09 441 HIS A CA 1
ATOM 3561 C C . HIS A 1 441 ? 24.343 -0.197 1.243 1.00 53.09 441 HIS A C 1
ATOM 3563 O O . HIS A 1 441 ? 24.875 0.409 0.312 1.00 53.09 441 HIS A O 1
ATOM 3569 N N . THR A 1 442 ? 24.065 -1.502 1.144 1.00 59.28 442 THR A N 1
ATOM 3570 C CA . THR A 1 442 ? 24.741 -2.363 0.153 1.00 59.28 442 THR A CA 1
ATOM 3571 C C . THR A 1 442 ? 23.978 -2.562 -1.159 1.00 59.28 442 THR A C 1
ATOM 3573 O O . THR A 1 442 ? 24.574 -2.380 -2.218 1.00 59.28 442 THR A O 1
ATOM 3576 N N . GLY A 1 443 ? 22.680 -2.884 -1.149 1.00 71.12 443 GLY A N 1
ATOM 3577 C CA . GLY A 1 443 ? 21.992 -3.352 -2.367 1.00 71.12 443 GLY A CA 1
ATOM 3578 C C . GLY A 1 443 ? 21.729 -2.286 -3.446 1.00 71.12 443 GLY A C 1
ATOM 3579 O O . GLY A 1 443 ? 21.936 -2.554 -4.632 1.00 71.12 443 GLY A O 1
ATOM 3580 N N . ILE A 1 444 ? 21.353 -1.056 -3.065 1.00 78.31 444 ILE A N 1
ATOM 3581 C CA . ILE A 1 444 ? 21.171 0.051 -4.031 1.00 78.31 444 ILE A CA 1
ATOM 3582 C C . ILE A 1 444 ? 22.519 0.441 -4.641 1.00 78.31 444 ILE A C 1
ATOM 3584 O O . ILE A 1 444 ? 22.628 0.610 -5.851 1.00 78.31 444 ILE A O 1
ATOM 3588 N N . THR A 1 445 ? 23.568 0.510 -3.816 1.00 78.81 445 THR A N 1
ATOM 3589 C CA . THR A 1 445 ? 24.938 0.794 -4.266 1.00 78.81 445 THR A CA 1
ATOM 3590 C C . THR A 1 445 ? 25.432 -0.276 -5.240 1.00 78.81 445 THR A C 1
ATOM 3592 O O . THR A 1 445 ? 25.976 0.062 -6.286 1.00 78.81 445 THR A O 1
ATOM 3595 N N . CYS A 1 446 ? 25.193 -1.561 -4.948 1.00 76.50 446 CYS A N 1
ATOM 3596 C CA . CYS A 1 446 ? 25.530 -2.655 -5.864 1.00 76.50 446 CYS A CA 1
ATOM 3597 C C . CYS A 1 446 ? 24.796 -2.511 -7.203 1.00 76.50 446 CYS A C 1
ATOM 3599 O O . CYS A 1 446 ? 25.421 -2.646 -8.251 1.00 76.50 446 CYS A O 1
ATOM 3601 N N . THR A 1 447 ? 23.505 -2.166 -7.165 1.00 78.62 447 THR A N 1
ATOM 3602 C CA . THR A 1 447 ? 22.704 -1.918 -8.373 1.00 78.62 447 THR A CA 1
ATOM 3603 C C . THR A 1 447 ? 23.257 -0.737 -9.174 1.00 78.62 447 THR A C 1
ATOM 3605 O O . THR A 1 447 ? 23.451 -0.841 -10.381 1.00 78.62 447 THR A O 1
ATOM 3608 N N . ALA A 1 448 ? 23.595 0.372 -8.512 1.00 82.75 448 ALA A N 1
ATOM 3609 C CA . ALA A 1 448 ? 24.172 1.545 -9.164 1.00 82.75 448 ALA A CA 1
ATOM 3610 C C . ALA A 1 448 ? 25.521 1.232 -9.833 1.00 82.75 448 ALA A C 1
ATOM 3612 O O . ALA A 1 448 ? 25.740 1.617 -10.981 1.00 82.75 448 ALA A O 1
ATOM 3613 N N . VAL A 1 449 ? 26.409 0.509 -9.142 1.00 81.06 449 VAL A N 1
ATOM 3614 C CA . VAL A 1 449 ? 27.723 0.110 -9.673 1.00 81.06 449 VAL A CA 1
ATOM 3615 C C . VAL A 1 449 ? 27.579 -0.844 -10.859 1.00 81.06 449 VAL A C 1
ATOM 3617 O O . VAL A 1 449 ? 28.267 -0.661 -11.860 1.00 81.06 449 VAL A O 1
ATOM 3620 N N . ALA A 1 450 ? 26.681 -1.829 -10.783 1.00 78.25 450 ALA A N 1
ATOM 3621 C CA . ALA A 1 450 ? 26.419 -2.742 -11.895 1.00 78.25 450 ALA A CA 1
ATOM 3622 C C . ALA A 1 450 ? 25.907 -1.992 -13.135 1.00 78.25 450 ALA A C 1
ATOM 3624 O O . ALA A 1 450 ? 26.418 -2.196 -14.232 1.00 78.25 450 ALA A O 1
ATOM 3625 N N . CYS A 1 451 ? 24.976 -1.052 -12.949 1.00 79.44 451 CYS A N 1
ATOM 3626 C CA . CYS A 1 451 ? 24.489 -0.190 -14.024 1.00 79.44 451 CYS A CA 1
ATOM 3627 C C . CYS A 1 451 ? 25.600 0.671 -14.645 1.00 79.44 451 CYS A C 1
ATOM 3629 O O . CYS A 1 451 ? 25.604 0.865 -15.856 1.00 79.44 451 CYS A O 1
ATOM 3631 N N . MET A 1 452 ? 26.547 1.183 -13.851 1.00 80.50 452 MET A N 1
ATOM 3632 C CA . MET A 1 452 ? 27.665 1.991 -14.360 1.00 80.50 452 MET A CA 1
ATOM 3633 C C . MET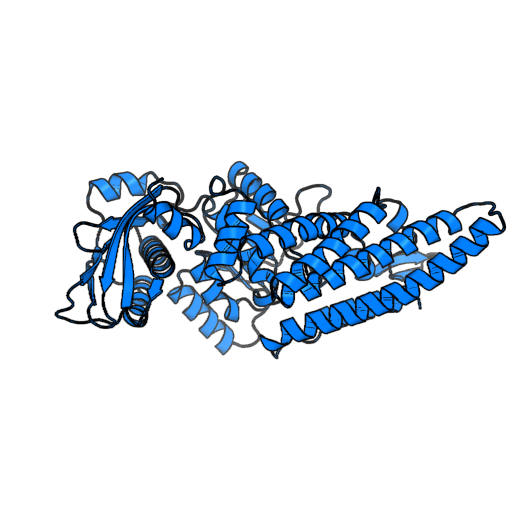 A 1 452 ? 28.593 1.179 -15.276 1.00 80.50 452 MET A C 1
ATOM 3635 O O . MET A 1 452 ? 28.978 1.677 -16.333 1.00 80.50 452 MET A O 1
ATOM 3639 N N . ARG A 1 453 ? 28.866 -0.082 -14.915 1.00 74.31 453 ARG A N 1
ATOM 3640 C CA . ARG A 1 453 ? 29.746 -1.007 -15.654 1.00 74.31 453 ARG A CA 1
ATOM 3641 C C . ARG A 1 453 ? 29.206 -1.464 -17.009 1.00 74.31 453 ARG A C 1
ATOM 3643 O O . ARG A 1 453 ? 29.904 -2.149 -17.736 1.00 74.31 453 ARG A O 1
ATOM 3650 N N . MET A 1 454 ? 27.979 -1.098 -17.373 1.00 69.94 454 MET A N 1
ATOM 3651 C CA . MET A 1 454 ? 27.399 -1.441 -18.674 1.00 69.94 454 MET A CA 1
ATOM 3652 C C . MET A 1 454 ? 28.209 -0.967 -19.890 1.00 69.94 454 MET A C 1
ATOM 3654 O O . MET A 1 454 ? 28.007 -1.470 -20.991 1.00 69.94 454 MET A O 1
ATOM 3658 N N . ALA A 1 455 ? 29.014 0.077 -19.722 1.00 61.53 455 ALA A N 1
ATOM 3659 C CA . ALA A 1 455 ? 29.775 0.703 -20.798 1.00 61.53 455 ALA A CA 1
ATOM 3660 C C . ALA A 1 455 ? 31.294 0.646 -20.557 1.00 61.53 455 ALA A C 1
ATOM 3662 O O . ALA A 1 455 ? 32.030 1.341 -21.261 1.00 61.53 455 ALA A O 1
ATOM 3663 N N . ASP A 1 456 ? 31.717 -0.127 -19.549 1.00 62.38 456 ASP A N 1
ATOM 3664 C CA . ASP A 1 456 ? 33.110 -0.507 -19.292 1.00 62.38 456 ASP A CA 1
ATOM 3665 C C . ASP A 1 456 ? 33.393 -1.839 -20.000 1.00 62.38 456 ASP A C 1
ATOM 3667 O O . ASP A 1 456 ? 34.483 -1.963 -20.607 1.00 62.38 456 ASP A O 1
#

Foldseek 3Di:
DDPLQLVLQLQDFQRFPDKDFDFWDKFAAQLEAEEEADDDDLQLVLLSVLCCVQRNHYPNRPAYEYEHEDDPVRCVVLVPDVLSQQKWWWADPRHIYIYGPHSNVSLVVSLSQSSSWDADPNIITGTRMTGIFFFLANAEEAEECPQLVCLVVCLSLSHAEYEHADDPDPVSVVSSVSSSSNSNHDYDYDPPQPADQDDDDDRARDPDLQEGEAAVLALGLLAHAAADALQVLLVVLLVCSVSNRRYYHYYDNDDCPRSVLVRSSNSNCRGPSPDDDSLSSQSSVCVNVVWDSVLSSQLSVLGHVLRVLLSQLSLLVLLSDFDFDQDPNDTDGDSHPLLVSQVSDRPPLVVNLVSLVSSLVSCVVGPPQLSNLSSQLSNLSSQLSVLSNLLSVLVPDPDDDPVSVVSNVVSLVSNQVSLVSNLVSLVSSVVVVCVVPVPDDPRSNSSSVSSNVSND

Sequence (456 aa):
MGRYTQKISLRLIPLPKELSCNDIKKVAFNDIRIDVIYPEDALLRSAKRKLVSFFGNSLYGSFRIRIVDPMPETLNVLSHFPNSDQAYRIWSDGSINISALTSKGIMNGVRTLLQAVSKEDGMFNIPLLFIYDYPDIPLRGQRSETAVRDIAYMASLKLNSADYMSINSIDEEKRLKENCINEGIVLNSNISYSGCITDENLCVLSENADTVIFDWMTYGGKCIFPRTAVDFIKENCEKFVENKTRKVVCYTPVSDIYQKFNITAMAEWLWNAKSRDAESFMRAYATVNQMDSDKFVKWCTYNMTPARTLAENGFIERLMSNRTVTVKGKEYLDYCGFDDFIENAIIDIDKYIRMADRAVRAAKQTGYEEGETESRCITAALRCAGAQQKFFTLYRMKKRNPEEEQQMVLMYEMMHNNSRSLYYALSDWKNVVDKENLHFHTGITCTAVACMRMAD

pLDDT: mean 85.09, std 15.92, range [29.16, 98.69]

Radius of gyration: 24.87 Å; chains: 1; bounding box: 63×50×78 Å

Secondary structure (DSSP, 8-state):
--HHHHHHHTT-SSPPSEEEEEEEEEEETT-EEEEEES---HHHHHHHHHHHHHH---TT-SEEEEEEPPPHHHHHHHHTSTTGGG-EEEEESSSEEEEESSHHHHHHHHHHHHHH-EEETTEEEEEEEEEEE--SSSEEEEEETTHHHHHHHHHHTT--EEEES--S-HHHHHHHHHHHHHHT-EEE----------SSS--EE-SSTTEEEE-TTSS-TT-------HHHHHHHHHHHHHTT-SEEEEEESS-GGGTHHHHHHHHHHHH-TTS--HHHHHHHHHHHTT--HHHHHHHHHHHHHHHHHHHHHTHHHHHTPEEEEEETTEEEEEE--TTGGGTT--TTHHHHHHHHHHHHHHHHHHT-HHHHHHHHHHHHHHHHHHHHHHHHHHHT-SS--HHHHHHHHHHHHHHHHHHHHHHHHHHHHHHHHHHT-TT--SHHHHHHHHHHGGG-